Protein AF-0000000075586585 (afdb_homodimer)

pLDDT: mean 92.89, std 9.46, range [52.12, 98.88]

Solvent-accessible surface area (backbone atoms only — not comparable to full-atom values): 30106 Å² total; per-residue (Å²): 129,86,75,55,54,32,69,78,79,60,44,66,40,42,85,67,54,62,38,79,40,76,52,52,96,74,46,82,42,88,51,67,44,73,38,39,31,29,31,21,84,84,43,48,30,33,34,32,52,50,66,53,68,45,52,69,66,56,49,51,45,39,52,50,40,48,47,60,63,38,62,70,28,70,90,53,39,59,97,73,58,74,44,41,67,43,39,38,48,51,51,41,52,36,34,74,65,71,72,46,56,56,89,45,26,35,33,44,62,38,52,87,32,60,54,52,51,51,25,29,69,61,60,70,40,72,51,35,28,30,35,95,82,40,80,70,82,55,82,89,54,48,70,53,53,80,91,68,64,64,66,22,48,22,30,35,37,61,69,49,72,32,53,41,73,51,45,64,65,56,50,52,58,55,63,27,33,35,76,49,14,29,42,34,39,24,66,79,51,25,53,60,74,75,98,46,73,79,41,72,75,55,67,44,82,61,46,31,29,44,47,12,41,52,31,50,37,52,47,35,53,76,72,44,34,42,28,20,37,33,27,73,80,31,47,31,38,37,38,29,17,57,64,18,90,52,61,86,48,45,62,60,52,44,53,50,50,20,57,73,51,64,41,86,57,57,44,71,31,85,34,62,61,65,79,41,70,59,132,128,83,75,55,54,31,68,78,78,59,45,65,37,40,84,66,53,60,38,77,39,74,51,53,96,73,47,84,43,87,51,66,45,74,38,39,30,29,30,20,83,85,41,49,31,33,34,32,52,49,65,51,70,43,51,70,67,57,48,52,45,39,51,51,40,48,48,60,63,38,61,69,28,72,91,52,38,60,97,71,58,72,44,41,66,43,40,36,48,52,52,41,51,36,34,74,66,71,72,45,57,55,87,44,26,34,32,42,64,37,53,87,33,60,53,52,50,50,24,29,71,60,59,71,40,72,50,35,28,29,34,95,84,42,80,71,84,55,81,89,54,46,70,54,54,80,89,68,64,66,66,22,47,22,31,35,36,61,68,48,73,32,53,41,72,52,46,63,65,55,49,54,58,55,65,28,33,36,75,48,14,28,42,35,39,26,67,79,51,24,53,60,75,75,96,47,73,78,41,72,75,54,67,45,81,63,46,30,29,44,48,12,41,54,32,49,36,51,46,34,53,77,71,44,38,40,28,20,37,34,26,73,78,32,48,32,38,37,37,28,18,54,65,20,89,51,62,87,49,46,60,60,51,45,52,50,51,20,57,71,53,6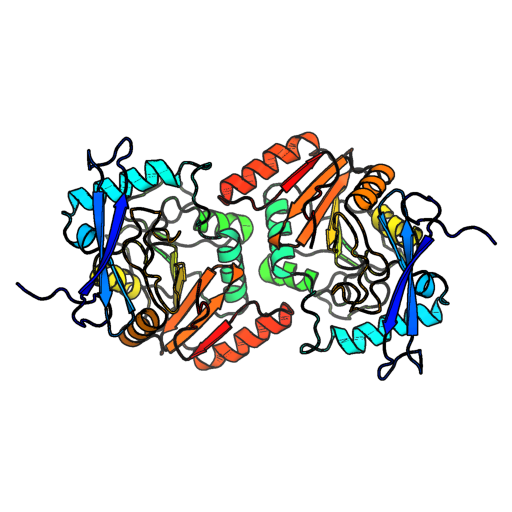5,42,86,57,56,45,70,31,84,34,62,62,63,79,43,72,59,133

Organism: Burkholderia mallei (strain ATCC 23344) (NCBI:txid243160)

Foldseek 3Di:
DDADADQQPRAGKAWQDKAWDADDVQQPDPGIDIWIWIAHPPQQKIFTPVLLPDDPVNLVSRVVSLCVVQCPDPVRNAPDDQPLLVLLVVVLLCVVLVNADQVFEEEEQCAVVPSQVNNCPPVVGHHEYEHPPHDDPPPVHRYDDPVRQAATQEYEYEDCQQQDNHNVVVVVSLRNHDLFHKYKYADDEEAHDDSDNPDSRCSRVRRGIYHYLRSQLSNCVVSQWFKWKAFPSSNMIMTGHPNHPCNVVVVVSQVVSCVVVVHNGMDMDGTGPNPHHDD/DPADADQQPRAGKAWQDKAWDADDVQQPDPGIDIWIWIAHPPQQKIFTPVLLPDDPVNLVSRVVSLCVVQCPDPVRNQPDDQPLLVLLVVVLLCVVLVNADQVFEEEEQCAVVPSQVNNCPPVVGHHEYEHPPHDDPPPVHRYDDPVRQAATQEYEYEDCQQQDNHNVVVVVSLRNHDLFHKYKYADDEEAHDDSDNPDSRCSRVRRGIYHYQRSQLSNCVVSQWFKWKAFPVSNMIMTGHPNHPCNVVVVVSQVVSCVVVVHNGMDMDGTGPNPHHDD

Radius of gyration: 26.66 Å; Cα contacts (8 Å, |Δi|>4): 1097; chains: 2; bounding box: 52×85×61 Å

Nearest PDB structures (foldseek):
  3e7p-assembly1_A  TM=5.132E-01  e=1.500E-05  Phocaeicola vulgatus ATCC 8482
  5gm2-assembly3_O  TM=4.617E-01  e=2.425E-04  Streptomyces blastmyceticus
  7fbo-assembly1_A  TM=6.275E-01  e=6.431E-03  Streptomyces sp. RI-18-2
  7fbh-assembly1_B-5  TM=5.530E-01  e=5.021E-03  Streptomyces sp. RI18
  8rbk-assembly1_A  TM=4.754E-01  e=1.122E-02  Bos taurus

Secondary structure (DSSP, 8-state):
-PPPB-TTT-PBPEEEEEEEE---TT-S-SSPEEEEEEE-TTT--EEEHHHHTS-HHHHHHHHHHHIIIIIS-TTT--TT---HHHHHHHHHHHHHTTS---TTEEEET-TTTHHHHHHHHHH----EEE-SS-----TTSEE--GGG---EEEEEEES-GGG--SHHHHHHHHHTEEEEEEEEEES-EESS--S-TT-GGGSSTT--EEEEHHHHHHHHHHHTEEEEEEETTTTEEEEEETT-TTTTTHHHHHHHHHHHHTS---EEEES--------/-PPPB-TTT-PBPEEEEEEEE---TT-S-SSPEEEEEEE-TTT--EEEHHHHTS-HHHHHHHHHHHIIIIIS-TTT--TT---HHHHHHHHHHHHHTTS---TTEEEET-TTTHHHHHHHHHH----EEE-SS-----TTSEEPPGGG---EEEEEEES-GGG--SHHHHHHHHHTEEEEEEEEEES-EESS--S-TT-GGGSSTT--EEEEHHHHHHHHHHHTEEEEEEETTTTEEEEEETT-TTTTTHHHHHHHHHHHHTS---EEEES--------

Structure (mmCIF, N/CA/C/O backbone):
data_AF-0000000075586585-model_v1
#
loop_
_entity.id
_entity.type
_entity.pdbx_description
1 polymer 'Methyltransferase domain-containing protein'
#
loop_
_atom_site.group_PDB
_atom_site.id
_atom_site.type_symbol
_atom_site.label_atom_id
_atom_site.label_alt_id
_atom_site.label_comp_id
_atom_site.label_asym_id
_atom_site.label_entity_id
_atom_site.label_seq_id
_atom_site.pdbx_PDB_ins_code
_atom_site.Cartn_x
_atom_site.Cartn_y
_atom_site.Cartn_z
_atom_site.occupancy
_atom_site.B_iso_or_equiv
_atom_site.auth_seq_id
_atom_site.auth_comp_id
_atom_site.auth_asym_id
_atom_site.auth_atom_id
_atom_site.pdbx_PDB_model_num
ATOM 1 N N . MET A 1 1 ? 3.959 49.688 5.762 1 52.19 1 MET A N 1
ATOM 2 C CA . MET A 1 1 ? 3.195 48.438 5.793 1 52.19 1 MET A CA 1
ATOM 3 C C . MET A 1 1 ? 4.086 47.25 6.176 1 52.19 1 MET A C 1
ATOM 5 O O . MET A 1 1 ? 5.195 47.125 5.656 1 52.19 1 MET A O 1
ATOM 9 N N . GLU A 1 2 ? 3.9 46.594 7.258 1 72.44 2 GLU A N 1
ATOM 10 C CA . GLU A 1 2 ? 4.785 45.531 7.734 1 72.44 2 GLU A CA 1
ATOM 11 C C . GLU A 1 2 ? 4.969 44.469 6.68 1 72.44 2 GLU A C 1
ATOM 13 O O . GLU A 1 2 ? 4.012 44.062 6.004 1 72.44 2 GLU A O 1
ATOM 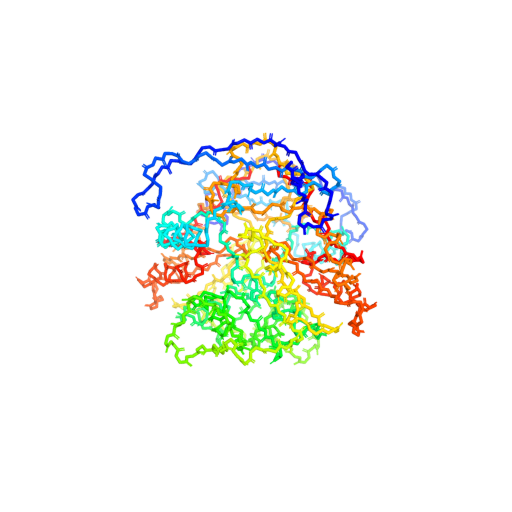18 N N . ALA A 1 3 ? 6.164 44.219 6.34 1 89.44 3 ALA A N 1
ATOM 19 C CA . ALA A 1 3 ? 6.504 43.219 5.32 1 89.44 3 ALA A CA 1
ATOM 20 C C . ALA A 1 3 ? 5.898 41.844 5.656 1 89.44 3 ALA A C 1
ATOM 22 O O . ALA A 1 3 ? 5.832 41.469 6.828 1 89.44 3 ALA A O 1
ATOM 23 N N . HIS A 1 4 ? 5.309 41.281 4.691 1 94.44 4 HIS A N 1
ATOM 24 C CA . HIS A 1 4 ? 4.797 39.906 4.844 1 94.44 4 HIS A CA 1
ATOM 25 C C . HIS A 1 4 ? 5.922 38.938 5.156 1 94.44 4 HIS A C 1
ATOM 27 O O . HIS A 1 4 ? 6.961 38.938 4.488 1 94.44 4 HIS A O 1
ATOM 33 N N . ARG A 1 5 ? 5.73 38.094 6.195 1 97.56 5 ARG A N 1
ATOM 34 C CA . ARG A 1 5 ? 6.809 37.25 6.66 1 97.56 5 ARG A CA 1
ATOM 35 C C . ARG A 1 5 ? 6.383 35.781 6.633 1 97.56 5 ARG A C 1
ATOM 37 O O . ARG A 1 5 ? 5.207 35.469 6.832 1 97.56 5 ARG A O 1
ATOM 44 N N . CYS A 1 6 ? 7.324 34.938 6.441 1 98.38 6 CYS A N 1
ATOM 45 C CA . CYS A 1 6 ? 7.141 33.5 6.391 1 98.38 6 CYS A CA 1
ATOM 46 C C . CYS A 1 6 ? 6.703 32.938 7.746 1 98.38 6 CYS A C 1
ATOM 48 O O . CYS A 1 6 ? 7.32 33.25 8.766 1 98.38 6 CYS A O 1
ATOM 50 N N . ILE A 1 7 ? 5.707 32.094 7.773 1 98.19 7 ILE A N 1
ATOM 51 C CA . ILE A 1 7 ? 5.18 31.609 9.047 1 98.19 7 ILE A CA 1
ATOM 52 C C . ILE A 1 7 ? 6.074 30.484 9.57 1 98.19 7 ILE A C 1
ATOM 54 O O . ILE A 1 7 ? 5.879 30 10.688 1 98.19 7 ILE A O 1
ATOM 58 N N . ILE A 1 8 ? 7.07 30.047 8.789 1 98.62 8 ILE A N 1
ATOM 59 C CA . ILE A 1 8 ? 7.984 28.984 9.195 1 98.62 8 ILE A CA 1
ATOM 60 C C . ILE A 1 8 ? 9.258 29.594 9.773 1 98.62 8 ILE A C 1
ATOM 62 O O . ILE A 1 8 ? 9.648 29.297 10.898 1 98.62 8 ILE A O 1
ATOM 66 N N . CYS A 1 9 ? 9.914 30.547 9.039 1 98.44 9 CYS A N 1
ATOM 67 C CA . CYS A 1 9 ? 11.242 31 9.453 1 98.44 9 CYS A CA 1
ATOM 68 C C . CYS A 1 9 ? 11.289 32.5 9.594 1 98.44 9 CYS A C 1
ATOM 70 O O . CYS A 1 9 ? 12.352 33.094 9.805 1 98.44 9 CYS A O 1
ATOM 72 N N . GLU A 1 10 ? 10.25 33.25 9.352 1 97.69 10 GLU A N 1
ATOM 73 C CA . GLU A 1 10 ? 10.062 34.688 9.609 1 97.69 10 GLU A CA 1
ATOM 74 C C . GLU A 1 10 ? 10.797 35.531 8.578 1 97.69 10 GLU A C 1
ATOM 76 O O . GLU A 1 10 ? 10.867 36.75 8.703 1 97.69 10 GLU A O 1
ATOM 81 N N . THR A 1 11 ? 11.352 34.906 7.613 1 98.19 11 THR A N 1
ATOM 82 C CA . THR A 1 11 ? 11.977 35.656 6.531 1 98.19 11 THR A CA 1
ATOM 83 C C . THR A 1 11 ? 10.922 36.406 5.719 1 98.19 11 THR A C 1
ATOM 85 O O . THR A 1 11 ? 9.812 35.906 5.523 1 98.19 11 THR A O 1
ATOM 88 N N . LYS A 1 12 ? 11.273 37.562 5.262 1 98.19 12 LYS A N 1
ATOM 89 C CA . LYS A 1 12 ? 10.367 38.344 4.402 1 98.19 12 LYS A CA 1
ATOM 90 C C . LYS A 1 12 ? 10.047 37.562 3.127 1 98.19 12 LYS A C 1
ATOM 92 O O . LYS A 1 12 ? 10.945 37.031 2.469 1 98.19 12 LYS A O 1
ATOM 97 N N . THR A 1 13 ? 8.742 37.469 2.834 1 98.31 13 THR A N 1
ATOM 98 C CA . THR A 1 13 ? 8.32 36.75 1.629 1 98.31 13 THR A CA 1
ATOM 99 C C . THR A 1 13 ? 8.047 37.75 0.497 1 98.31 13 THR A C 1
ATOM 101 O O . THR A 1 13 ? 8.055 38.969 0.708 1 98.31 13 THR A O 1
ATOM 104 N N . SER A 1 14 ? 7.918 37.219 -0.73 1 98.31 14 SER A N 1
ATOM 105 C CA . SER A 1 14 ? 7.574 38.031 -1.9 1 98.31 14 SER A CA 1
ATOM 106 C C . SER A 1 14 ? 6.57 37.312 -2.789 1 98.31 14 SER A C 1
ATOM 108 O O . SER A 1 14 ? 6.387 36.094 -2.67 1 98.31 14 SER A O 1
ATOM 110 N N . TYR A 1 15 ? 5.961 38.125 -3.584 1 98.5 15 TYR A N 1
ATOM 111 C CA . TYR A 1 15 ? 5.004 37.562 -4.543 1 98.5 15 TYR A CA 1
ATOM 112 C C . TYR A 1 15 ? 5.648 36.5 -5.398 1 98.5 15 TYR A C 1
ATOM 114 O O . TYR A 1 15 ? 6.773 36.656 -5.883 1 98.5 15 TYR A O 1
ATOM 122 N N . PHE A 1 16 ? 4.922 35.438 -5.582 1 98.5 16 PHE A N 1
ATOM 123 C CA . PHE A 1 16 ? 5.426 34.312 -6.375 1 98.5 16 PHE A CA 1
ATOM 124 C C . PHE A 1 16 ? 4.602 34.156 -7.648 1 98.5 16 PHE A C 1
ATOM 126 O O . PHE A 1 16 ? 5.109 34.344 -8.75 1 98.5 16 PHE A O 1
ATOM 133 N N . PHE A 1 17 ? 3.334 33.812 -7.562 1 98.5 17 PHE A N 1
ATOM 134 C CA . PHE A 1 17 ? 2.393 33.75 -8.672 1 98.5 17 PHE A CA 1
ATOM 135 C C . PHE A 1 17 ? 0.956 33.812 -8.172 1 98.5 17 PHE A C 1
ATOM 137 O O . PHE A 1 17 ? 0.718 33.844 -6.961 1 98.5 17 PHE A O 1
ATOM 144 N N . SER A 1 18 ? 0.035 33.906 -9.086 1 98.62 18 SER A N 1
ATOM 145 C CA . SER A 1 18 ? -1.387 33.906 -8.758 1 98.62 18 SER A CA 1
ATOM 146 C C . SER A 1 18 ? -2.119 32.781 -9.477 1 98.62 18 SER A C 1
ATOM 148 O O . SER A 1 18 ? -1.65 32.281 -10.5 1 98.62 18 SER A O 1
ATOM 150 N N . LYS A 1 19 ? -3.127 32.375 -8.883 1 98.25 19 LYS A N 1
ATOM 151 C CA . LYS A 1 19 ? -4.047 31.438 -9.516 1 98.25 19 LYS A CA 1
ATOM 152 C C . LYS A 1 19 ? -5.488 31.906 -9.398 1 98.25 19 LYS A C 1
ATOM 154 O O . LYS A 1 19 ? -5.902 32.406 -8.344 1 98.25 19 LYS A O 1
ATOM 159 N N . ASP A 1 20 ? -6.23 31.734 -10.539 1 97.88 20 ASP A N 1
ATOM 160 C CA . ASP A 1 20 ? -7.656 32.031 -10.562 1 97.88 20 ASP A CA 1
ATOM 161 C C . ASP A 1 20 ? -8.492 30.797 -10.273 1 97.88 20 ASP A C 1
ATOM 163 O O . ASP A 1 20 ? -8.258 29.734 -10.867 1 97.88 20 ASP A O 1
ATOM 167 N N . TYR A 1 21 ? -9.367 30.938 -9.328 1 96.06 21 TYR A N 1
ATOM 168 C CA . TYR A 1 21 ? -10.328 29.891 -9.031 1 96.06 21 TYR A CA 1
ATOM 169 C C . TYR A 1 21 ? -11.734 30.312 -9.414 1 96.06 21 TYR A C 1
ATOM 171 O O . TYR A 1 21 ? -12.273 31.281 -8.875 1 96.06 21 TYR A O 1
ATOM 179 N N . PRO A 1 22 ? -12.312 29.609 -10.352 1 94.5 22 PRO A N 1
ATOM 180 C CA . PRO A 1 22 ? -13.711 29.938 -10.656 1 94.5 22 PRO A CA 1
ATOM 181 C C . PRO A 1 22 ? -14.633 29.766 -9.453 1 94.5 22 PRO A C 1
ATOM 183 O O . PRO A 1 22 ? -14.336 28.969 -8.547 1 94.5 22 PRO A O 1
ATOM 186 N N . THR A 1 23 ? -15.68 30.516 -9.484 1 93.06 23 THR A N 1
ATOM 187 C CA . THR A 1 23 ? -16.703 30.344 -8.453 1 93.06 23 THR A CA 1
ATOM 188 C C . THR A 1 23 ? -17.422 29.016 -8.625 1 93.06 23 THR A C 1
ATOM 190 O O . THR A 1 23 ? -17.188 28.281 -9.594 1 93.06 23 THR A O 1
ATOM 193 N N . TYR A 1 24 ? -18.094 28.547 -7.578 1 90 24 TYR A N 1
ATOM 194 C CA . TYR A 1 24 ? -18.891 27.312 -7.582 1 90 24 TYR A CA 1
ATOM 195 C C . TYR A 1 24 ? -20.141 27.469 -6.723 1 90 24 TYR A C 1
ATOM 197 O O . TYR A 1 24 ? -20.219 28.391 -5.906 1 90 24 TYR A O 1
ATOM 205 N N . PRO A 1 25 ? -21.125 26.734 -7.027 1 87.19 25 PRO A N 1
ATOM 206 C CA . PRO A 1 25 ? -22.328 26.844 -6.195 1 87.19 25 PRO A CA 1
ATOM 207 C C . PRO A 1 25 ? -22.031 26.703 -4.707 1 87.19 25 PRO A C 1
ATOM 209 O O . PRO A 1 25 ? -21.453 25.703 -4.277 1 87.19 25 PRO A O 1
ATOM 212 N N . GLY A 1 26 ? -22.375 27.75 -3.904 1 85.56 26 GLY A N 1
ATOM 213 C CA . GLY A 1 26 ? -22.156 27.703 -2.469 1 85.56 26 GLY A CA 1
ATOM 214 C C . GLY A 1 26 ? -20.906 28.438 -2.039 1 85.56 26 GLY A C 1
ATOM 215 O O . GLY A 1 26 ? -20.625 28.562 -0.843 1 85.56 26 GLY A O 1
ATOM 216 N N . SER A 1 27 ? -20.188 28.938 -3.008 1 88.81 27 SER A N 1
ATOM 217 C CA . SER A 1 27 ? -18.969 29.703 -2.717 1 88.81 27 SER A CA 1
ATOM 218 C C . SER A 1 27 ? -19.312 31.016 -2.02 1 88.81 27 SER A C 1
ATOM 220 O O . SER A 1 27 ? -20.312 31.656 -2.34 1 88.81 27 SER A O 1
ATOM 222 N N . PRO A 1 28 ? -18.5 31.391 -1.062 1 90.62 28 PRO A N 1
ATOM 223 C CA . PRO A 1 28 ? -18.703 32.719 -0.462 1 90.62 28 PRO A CA 1
ATOM 224 C C . PRO A 1 28 ? -18.312 33.844 -1.399 1 90.62 28 PRO A C 1
ATOM 226 O O . PRO A 1 28 ? -18.562 35.031 -1.083 1 90.62 28 PRO A O 1
ATOM 229 N N . PHE A 1 29 ? -17.75 33.438 -2.482 1 91 29 PHE A N 1
ATOM 230 C CA . PHE A 1 29 ? -17.359 34.438 -3.467 1 91 29 PHE A CA 1
ATOM 231 C C . PHE A 1 29 ? -18.156 34.281 -4.754 1 91 29 PHE A C 1
ATOM 233 O O . PHE A 1 29 ? -18.203 33.188 -5.336 1 91 29 PHE A O 1
ATOM 240 N N . GLU A 1 30 ? -18.766 35.312 -5.137 1 90.62 30 GLU A N 1
ATOM 241 C CA . GLU A 1 30 ? -19.656 35.281 -6.297 1 90.62 30 GLU A CA 1
ATOM 242 C C . GLU A 1 30 ? -18.859 35.188 -7.594 1 90.62 3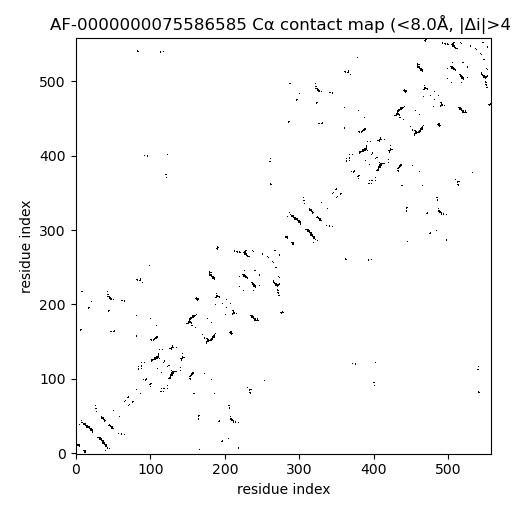0 GLU A C 1
ATOM 244 O O . GLU A 1 30 ? -19.344 34.625 -8.586 1 90.62 30 GLU A O 1
ATOM 249 N N . ASP A 1 31 ? -17.688 35.812 -7.551 1 92.81 31 ASP A N 1
ATOM 250 C CA . ASP A 1 31 ? -16.875 35.844 -8.75 1 92.81 31 ASP A CA 1
ATOM 251 C C . ASP A 1 31 ? -15.602 35 -8.578 1 92.81 31 ASP A C 1
ATOM 253 O O . ASP A 1 31 ? -15.398 34.406 -7.527 1 92.81 31 ASP A O 1
ATOM 257 N N . THR A 1 32 ? -14.914 34.969 -9.688 1 96.06 32 THR A N 1
ATOM 258 C CA . THR A 1 32 ? -13.602 34.312 -9.664 1 96.06 32 THR A CA 1
ATOM 259 C C . THR A 1 32 ? -12.727 34.906 -8.562 1 96.06 32 THR A C 1
ATOM 261 O O . THR A 1 32 ? -12.672 36.125 -8.391 1 96.06 32 THR A O 1
ATOM 264 N N . LEU A 1 33 ? -12.18 34 -7.766 1 96.12 33 LEU A N 1
ATOM 265 C CA . LEU A 1 33 ? -11.227 34.438 -6.742 1 96.12 33 LEU A CA 1
ATOM 266 C C . LEU A 1 33 ? -9.797 34.312 -7.246 1 96.12 33 LEU A C 1
ATOM 268 O O . LEU A 1 33 ? -9.352 33.219 -7.609 1 96.12 33 LEU A O 1
ATOM 272 N N . THR A 1 34 ? -9.133 35.375 -7.305 1 97.88 34 THR A N 1
ATOM 273 C CA . THR A 1 34 ? -7.703 35.344 -7.605 1 97.88 34 THR A CA 1
ATOM 274 C C . THR A 1 34 ? -6.883 35.219 -6.328 1 97.88 34 THR A C 1
ATOM 276 O O . THR A 1 34 ? -6.98 36.062 -5.434 1 97.88 34 THR A O 1
ATOM 279 N N . VAL A 1 35 ? -6.141 34.188 -6.285 1 98.19 35 VAL A N 1
ATOM 280 C CA . VAL A 1 35 ? -5.34 33.906 -5.098 1 98.19 35 VAL A CA 1
ATOM 281 C C . VAL A 1 35 ? -3.867 34.188 -5.383 1 98.19 35 VAL A C 1
ATOM 283 O O . VAL A 1 35 ? -3.299 33.656 -6.336 1 98.19 35 VAL A O 1
ATOM 286 N N . ASP A 1 36 ? -3.266 35.031 -4.535 1 98.62 36 ASP A N 1
ATOM 287 C CA . ASP A 1 36 ? -1.841 35.344 -4.633 1 98.62 36 ASP A CA 1
ATOM 288 C C . ASP A 1 36 ? -1.028 34.5 -3.67 1 98.62 36 ASP A C 1
ATOM 290 O O . ASP A 1 36 ? -1.248 34.531 -2.457 1 98.62 36 ASP A O 1
ATOM 294 N N . PHE A 1 37 ? -0.082 33.812 -4.277 1 98.69 37 PHE A N 1
ATOM 295 C CA . PHE A 1 37 ? 0.843 33 -3.484 1 98.69 37 PHE A CA 1
ATOM 296 C C . PHE A 1 37 ? 2.17 33.75 -3.303 1 98.69 37 PHE A C 1
ATOM 298 O O . PHE A 1 37 ? 2.676 34.344 -4.242 1 98.69 37 PHE A O 1
ATOM 305 N N . TRP A 1 38 ? 2.666 33.719 -2.078 1 98.75 38 TRP A N 1
ATOM 306 C CA . TRP A 1 38 ? 3.928 34.375 -1.739 1 98.75 38 TRP A CA 1
ATOM 307 C C . TRP A 1 38 ? 4.961 33.344 -1.273 1 98.75 38 TRP A C 1
ATOM 309 O O . TRP A 1 38 ? 4.621 32.375 -0.581 1 98.75 38 TRP A O 1
ATOM 319 N N . LYS A 1 39 ? 6.164 33.531 -1.613 1 98.75 39 LYS A N 1
ATOM 320 C CA . LYS A 1 39 ? 7.211 32.531 -1.385 1 98.75 39 LYS A CA 1
ATOM 321 C C . LYS A 1 39 ? 8.312 33.094 -0.487 1 98.75 39 LYS A C 1
ATOM 323 O O . LYS A 1 39 ? 8.688 34.281 -0.617 1 98.75 39 LYS A O 1
ATOM 328 N N . CYS A 1 40 ? 8.75 32.312 0.404 1 98.75 40 CYS A N 1
ATOM 329 C CA . CYS A 1 40 ? 9.922 32.625 1.225 1 98.75 40 CYS A CA 1
ATOM 330 C C . CYS A 1 40 ? 11.211 32.281 0.481 1 98.75 40 CYS A C 1
ATOM 332 O O . CYS A 1 40 ? 11.414 31.156 0.058 1 98.75 40 CYS A O 1
ATOM 334 N N . PRO A 1 41 ? 12.109 33.219 0.332 1 98.44 41 PRO A N 1
ATOM 335 C CA . PRO A 1 41 ? 13.359 32.938 -0.37 1 98.44 41 PRO A CA 1
ATOM 336 C C . PRO A 1 41 ? 14.312 32.062 0.441 1 98.44 41 PRO A C 1
ATOM 338 O O . PRO A 1 41 ? 15.273 31.516 -0.108 1 98.44 41 PRO A O 1
ATOM 341 N N . HIS A 1 42 ? 14.102 31.922 1.718 1 98.69 42 HIS A N 1
ATOM 342 C CA . HIS A 1 42 ? 15.008 31.188 2.582 1 98.69 42 HIS A CA 1
ATOM 343 C C . HIS A 1 42 ? 14.633 29.703 2.623 1 98.69 42 HIS A C 1
ATOM 345 O O . HIS A 1 42 ? 15.453 28.844 2.314 1 98.69 42 HIS A O 1
ATOM 351 N N . CYS A 1 43 ? 13.414 29.344 2.926 1 98.62 43 CYS A N 1
ATOM 352 C CA . CYS A 1 43 ? 13.062 27.938 3.119 1 98.62 43 CYS A CA 1
ATOM 353 C C . CYS A 1 43 ? 12.195 27.438 1.978 1 98.62 43 CYS A C 1
ATOM 355 O O . CYS A 1 43 ? 11.875 26.25 1.917 1 98.62 43 CYS A O 1
ATOM 357 N N . GLY A 1 44 ? 11.781 28.281 1.078 1 98.38 44 GLY A N 1
ATOM 358 C CA . GLY A 1 44 ? 11.031 27.875 -0.107 1 98.38 44 GLY A CA 1
ATOM 359 C C . GLY A 1 44 ? 9.547 27.719 0.149 1 98.38 44 GLY A C 1
ATOM 360 O O . GLY A 1 44 ? 8.773 27.484 -0.783 1 98.38 44 GLY A O 1
ATOM 361 N N . PHE A 1 45 ? 9.133 27.891 1.392 1 98.56 45 PHE A N 1
ATOM 362 C CA . PHE A 1 45 ? 7.73 27.797 1.769 1 98.56 45 PHE A CA 1
ATOM 363 C C . PHE A 1 45 ? 6.887 28.781 0.984 1 98.56 45 PHE A C 1
ATOM 365 O O . PHE A 1 45 ? 7.309 29.922 0.75 1 98.56 45 PHE A O 1
ATOM 372 N N . VAL A 1 46 ? 5.695 28.328 0.554 1 98.75 46 VAL A N 1
ATOM 373 C CA . VAL A 1 46 ? 4.766 29.188 -0.177 1 98.75 46 VAL A CA 1
ATOM 374 C C . VAL A 1 46 ? 3.418 29.203 0.542 1 98.75 46 VAL A C 1
ATOM 376 O O . VAL A 1 46 ? 2.936 28.172 1.013 1 98.75 46 VAL A O 1
ATOM 379 N N . VAL A 1 47 ? 2.855 30.359 0.634 1 98.56 47 VAL A N 1
ATOM 380 C CA . VAL A 1 47 ? 1.579 30.5 1.328 1 98.56 47 VAL A CA 1
ATOM 381 C C . VAL A 1 47 ? 0.675 31.453 0.563 1 98.56 47 VAL A C 1
ATOM 383 O O . VAL A 1 47 ? 1.16 32.344 -0.141 1 98.56 47 VAL A O 1
ATOM 386 N N . SER A 1 48 ? -0.6 31.203 0.693 1 98.31 48 SER A N 1
ATOM 387 C CA . SER A 1 48 ? -1.58 32.094 0.096 1 98.31 48 SER A CA 1
ATOM 388 C C . SER A 1 48 ? -1.774 33.344 0.95 1 98.31 48 SER A C 1
ATOM 390 O O . SER A 1 48 ? -2.412 33.281 2.002 1 98.31 48 SER A O 1
ATOM 392 N N . LYS A 1 49 ? -1.306 34.438 0.473 1 98.12 49 LYS A N 1
ATOM 393 C CA . LYS A 1 49 ? -1.521 35.688 1.186 1 98.12 49 LYS A CA 1
ATOM 394 C C . LYS A 1 49 ? -2.99 36.094 1.143 1 98.12 49 LYS A C 1
ATOM 396 O O . LYS A 1 49 ? -3.516 36.656 2.117 1 98.12 49 LYS A O 1
ATOM 401 N N . THR A 1 50 ? -3.639 35.844 0.016 1 97.81 50 THR A N 1
ATOM 402 C CA . THR A 1 50 ? -5.059 36.125 -0.141 1 97.81 50 THR A CA 1
ATOM 403 C C . THR A 1 50 ? -5.879 35.469 0.965 1 97.81 50 THR A C 1
ATOM 405 O O . THR A 1 50 ? -6.691 36.125 1.614 1 97.81 50 THR A O 1
ATOM 408 N N . HIS A 1 51 ? -5.672 34.219 1.202 1 97.62 51 HIS A N 1
ATOM 409 C CA . HIS A 1 51 ? -6.414 33.531 2.242 1 97.62 51 HIS A CA 1
ATOM 410 C C . HIS A 1 51 ? -6.043 34.031 3.629 1 97.62 51 HIS A C 1
ATOM 412 O O . HIS A 1 51 ? -6.898 34.125 4.512 1 97.62 51 HIS A O 1
ATOM 418 N N . GLN A 1 52 ? -4.734 34.344 3.834 1 97.25 52 GLN A N 1
ATOM 419 C CA . GLN A 1 52 ? -4.293 34.844 5.129 1 97.25 52 GLN A CA 1
ATOM 420 C C . GLN A 1 52 ? -5.012 36.156 5.484 1 97.25 52 GLN A C 1
ATOM 422 O O . GLN A 1 52 ? -5.164 36.469 6.66 1 97.25 52 GLN A O 1
ATOM 427 N N . GLU A 1 53 ? -5.441 36.844 4.512 1 96.44 53 GLU A N 1
ATOM 428 C CA . GLU A 1 53 ? -6.043 38.156 4.719 1 96.44 53 GLU A CA 1
ATOM 429 C C . GLU A 1 53 ? -7.566 38.062 4.797 1 96.44 53 GLU A C 1
ATOM 431 O O . GLU A 1 53 ? -8.242 39.062 5.027 1 96.44 53 GLU A O 1
ATOM 436 N N . MET A 1 54 ? -8.062 36.875 4.699 1 95.19 54 MET A N 1
ATOM 437 C CA . MET A 1 54 ? -9.492 36.688 4.863 1 95.19 54 MET A CA 1
ATOM 438 C C . MET A 1 54 ? -9.898 36.844 6.324 1 95.19 54 MET A C 1
ATOM 440 O O . MET A 1 54 ? -9.102 36.562 7.227 1 95.19 54 MET A O 1
ATOM 444 N N . THR A 1 55 ? -11.188 37.25 6.477 1 93.5 55 THR A N 1
ATOM 445 C CA . THR A 1 55 ? -11.75 37.156 7.816 1 93.5 55 THR A CA 1
ATOM 446 C C . THR A 1 55 ? -11.969 35.688 8.211 1 93.5 55 THR A C 1
ATOM 448 O O . THR A 1 55 ? -12.039 34.812 7.344 1 93.5 55 THR A O 1
ATOM 451 N N . GLN A 1 56 ? -12.031 35.5 9.461 1 91.38 56 GLN A N 1
ATOM 452 C CA . GLN A 1 56 ? -12.289 34.156 9.961 1 91.38 56 GLN A CA 1
ATOM 453 C C . GLN A 1 56 ? -13.578 33.594 9.367 1 91.38 56 GLN A C 1
ATOM 455 O O . GLN A 1 56 ? -13.641 32.406 9.008 1 91.38 56 GLN A O 1
ATOM 460 N N . ASP A 1 57 ? -14.547 34.406 9.297 1 91.5 57 ASP A N 1
ATOM 461 C CA . ASP A 1 57 ? -15.836 34 8.766 1 91.5 57 ASP A CA 1
ATOM 462 C C . ASP A 1 57 ? -15.719 33.594 7.293 1 91.5 57 ASP A C 1
ATOM 464 O O . ASP A 1 57 ? -16.266 32.594 6.867 1 91.5 57 ASP A O 1
ATOM 468 N N . GLN A 1 58 ? -15.016 34.406 6.578 1 91.19 58 GLN A N 1
ATOM 469 C CA . GLN A 1 58 ? -14.828 34.125 5.16 1 91.19 58 GLN A CA 1
ATOM 470 C C . GLN A 1 58 ? -14.102 32.812 4.945 1 91.19 58 GLN A C 1
ATOM 472 O O . GLN A 1 58 ? -14.531 31.984 4.133 1 91.19 58 GLN A O 1
ATOM 477 N N . TRP A 1 59 ? -13.062 32.656 5.68 1 93.5 59 TRP A N 1
ATOM 478 C CA . TRP A 1 59 ? -12.273 31.438 5.543 1 93.5 59 TRP A CA 1
ATOM 479 C C . TRP A 1 59 ? -13.086 30.203 5.953 1 93.5 59 TRP A C 1
ATOM 481 O O . TRP A 1 59 ? -13.078 29.188 5.254 1 93.5 59 TRP A O 1
ATOM 491 N N . SER A 1 60 ? -13.766 30.328 7.047 1 89.88 60 SER A N 1
ATOM 492 C CA . SER A 1 60 ? -14.57 29.219 7.539 1 89.88 60 SER A CA 1
ATOM 493 C C . SER A 1 60 ? -15.633 28.812 6.52 1 89.88 60 SER A C 1
ATOM 495 O O . SER A 1 60 ? -15.836 27.609 6.273 1 89.88 60 SER A O 1
ATOM 497 N N . GLN A 1 61 ? -16.234 29.75 5.945 1 90.44 61 GLN A N 1
ATOM 498 C CA . GLN A 1 61 ? -17.266 29.469 4.949 1 90.44 61 GLN A CA 1
ATOM 499 C C . GLN A 1 61 ? -16.672 28.844 3.697 1 90.44 61 GLN A C 1
ATOM 501 O O . GLN A 1 61 ? -17.219 27.875 3.156 1 90.44 61 GLN A O 1
ATOM 506 N N . LEU A 1 62 ? -15.586 29.391 3.268 1 92.31 62 LEU A N 1
ATOM 507 C CA . LEU A 1 62 ? -14.922 28.844 2.086 1 92.31 62 LEU A CA 1
ATOM 508 C C . LEU A 1 62 ? -14.5 27.391 2.318 1 92.31 62 LEU A C 1
ATOM 510 O O . LEU A 1 62 ? -14.789 26.516 1.504 1 92.31 62 LEU A O 1
ATOM 514 N N . ASN A 1 63 ? -13.82 27.188 3.414 1 88.38 63 ASN A N 1
ATOM 515 C CA . ASN A 1 63 ? -13.297 25.875 3.742 1 88.38 63 ASN A CA 1
ATOM 516 C C . ASN A 1 63 ? -14.422 24.844 3.852 1 88.38 63 ASN A C 1
ATOM 518 O O . ASN A 1 63 ? -14.32 23.75 3.287 1 88.38 63 ASN A O 1
ATOM 522 N N . SER A 1 64 ? -15.477 25.188 4.504 1 84.38 64 SER A N 1
ATOM 523 C CA . SER A 1 64 ? -16.609 24.281 4.695 1 84.38 64 SER A CA 1
ATOM 524 C C . SER A 1 64 ? -17.328 24 3.379 1 84.38 64 SER A C 1
ATOM 526 O O . SER A 1 64 ? -17.625 22.844 3.062 1 84.38 64 SER A O 1
ATOM 528 N N . SER A 1 65 ? -17.594 25.047 2.654 1 87.06 65 SER A N 1
ATOM 529 C CA . SER A 1 65 ? -18.344 24.891 1.41 1 87.06 65 SER A CA 1
ATOM 530 C C . SER A 1 65 ? -17.531 24.094 0.386 1 87.06 65 SER A C 1
ATOM 532 O O . SER A 1 65 ? -18.094 23.281 -0.357 1 87.06 65 SER A O 1
ATOM 534 N N . TRP A 1 66 ? -16.266 24.344 0.376 1 86.12 66 TRP A N 1
ATOM 535 C CA . TRP A 1 66 ? -15.414 23.625 -0.559 1 86.12 66 TRP A CA 1
ATOM 536 C C . TRP A 1 66 ? -15.414 22.125 -0.245 1 86.12 66 TRP A C 1
ATOM 538 O O . TRP A 1 66 ? -15.617 21.297 -1.138 1 86.12 66 TRP A O 1
ATOM 548 N N . HIS A 1 67 ? -15.18 21.688 1.005 1 78.94 67 HIS A N 1
ATOM 549 C CA . HIS A 1 67 ? -15.141 20.297 1.401 1 78.94 67 HIS A CA 1
ATOM 550 C C . HIS A 1 67 ? -16.484 19.609 1.188 1 78.94 67 HIS A C 1
ATOM 552 O O . HIS A 1 67 ? -16.547 18.453 0.805 1 78.94 67 HIS A O 1
ATOM 558 N N . HIS A 1 68 ? -17.484 20.344 1.411 1 75.56 68 HIS A N 1
ATOM 559 C CA . HIS A 1 68 ? -18.812 19.797 1.202 1 75.56 68 HIS A CA 1
ATOM 560 C C . HIS A 1 68 ? -19.078 19.547 -0.277 1 75.56 68 HIS A C 1
ATOM 562 O O . HIS A 1 68 ? -19.672 18.516 -0.636 1 75.56 68 HIS A O 1
ATOM 568 N N . ASN A 1 69 ? -18.656 20.453 -1.041 1 75.31 69 ASN A N 1
ATOM 569 C CA . ASN A 1 69 ? -18.969 20.375 -2.463 1 75.31 69 ASN A CA 1
ATOM 570 C C . ASN A 1 69 ? -18.031 19.422 -3.195 1 75.31 69 ASN A C 1
ATOM 572 O O . ASN A 1 69 ? -18.422 18.75 -4.152 1 75.31 69 ASN A O 1
ATOM 576 N N . PHE A 1 70 ? -16.844 19.359 -2.785 1 69.94 70 PHE A N 1
ATOM 577 C CA . PHE A 1 70 ? -15.859 18.656 -3.619 1 69.94 70 PHE A CA 1
ATOM 578 C C . PHE A 1 70 ? -15.32 17.422 -2.906 1 69.94 70 PHE A C 1
ATOM 580 O O . PHE A 1 70 ? -14.906 16.469 -3.555 1 69.94 70 PHE A O 1
ATOM 587 N N . GLU A 1 71 ? -15.242 17.328 -1.699 1 61.56 71 GLU A N 1
ATOM 588 C CA . GLU A 1 71 ? -14.695 16.156 -1.034 1 61.56 71 GLU A CA 1
ATOM 589 C C . GLU A 1 71 ? -15.742 15.039 -0.939 1 61.56 71 GLU A C 1
ATOM 591 O O . GLU A 1 71 ? -15.391 13.859 -0.925 1 61.56 71 GLU A O 1
ATOM 596 N N . ASN A 1 72 ? -16.938 15.453 -0.931 1 58.78 72 ASN A N 1
ATOM 597 C CA . ASN A 1 72 ? -17.984 14.461 -0.807 1 58.78 72 ASN A CA 1
ATOM 598 C C . ASN A 1 72 ? -18.438 13.938 -2.17 1 58.78 72 ASN A C 1
ATOM 600 O O . ASN A 1 72 ? -19.234 13 -2.254 1 58.78 72 ASN A O 1
ATOM 604 N N . ASN A 1 73 ? -17.844 14.547 -3.096 1 59.97 73 ASN A N 1
ATOM 605 C CA . ASN A 1 73 ? -18.156 14.102 -4.445 1 59.97 73 ASN A CA 1
ATOM 606 C C . ASN A 1 73 ? -17.109 13.117 -4.969 1 59.97 73 ASN A C 1
ATOM 608 O O . ASN A 1 73 ? -15.984 13.516 -5.277 1 59.97 73 ASN A O 1
ATOM 612 N N . ARG A 1 74 ? -17.484 11.883 -4.973 1 56.91 74 ARG A N 1
ATOM 613 C CA . ARG A 1 74 ? -16.625 10.766 -5.371 1 56.91 74 ARG A CA 1
ATOM 614 C C . ARG A 1 74 ? -15.938 11.055 -6.703 1 56.91 74 ARG A C 1
ATOM 616 O O . ARG A 1 74 ? -14.766 10.734 -6.883 1 56.91 74 ARG A O 1
ATOM 623 N N . GLU A 1 75 ? -16.812 11.461 -7.59 1 57.47 75 GLU A N 1
ATOM 624 C CA . GLU A 1 75 ? -16.312 11.711 -8.938 1 57.47 75 GLU A CA 1
ATOM 625 C C . GLU A 1 75 ? -15.242 12.797 -8.93 1 57.47 75 GLU A C 1
ATOM 627 O O . GLU A 1 75 ? -14.344 12.797 -9.773 1 57.47 75 GLU A O 1
ATOM 632 N N . SER A 1 76 ? -15.539 13.633 -7.934 1 54.47 76 SER A N 1
ATOM 633 C CA . SER A 1 76 ? -14.617 14.758 -7.863 1 54.47 76 SER A CA 1
ATOM 634 C C . SER A 1 76 ? -13.453 14.461 -6.922 1 54.47 76 SER A C 1
ATOM 636 O O . SER A 1 76 ? -12.516 15.258 -6.812 1 54.47 76 SER A O 1
ATOM 638 N N . ARG A 1 77 ? -13.742 13.477 -6.031 1 52.72 77 ARG A N 1
ATOM 639 C CA . ARG A 1 77 ? -12.688 13.148 -5.078 1 52.72 77 ARG A CA 1
ATOM 640 C C . ARG A 1 77 ? -11.32 13.141 -5.75 1 52.72 77 ARG A C 1
ATOM 642 O O . ARG A 1 77 ? -11.086 12.375 -6.691 1 52.72 77 ARG A O 1
ATOM 649 N N . THR A 1 78 ? -10.719 14.297 -5.688 1 52.56 78 THR A N 1
ATOM 650 C CA . THR A 1 78 ? -9.359 14.547 -6.152 1 52.56 78 THR A CA 1
ATOM 651 C C . THR A 1 78 ? -8.438 13.391 -5.77 1 52.56 78 THR A C 1
ATOM 653 O O . THR A 1 78 ? -8.672 12.711 -4.766 1 52.56 78 THR A O 1
ATOM 656 N N . THR A 1 79 ? -7.824 12.781 -6.699 1 55.5 79 THR A N 1
ATOM 657 C CA . THR A 1 79 ? -6.719 11.828 -6.684 1 55.5 79 THR A CA 1
ATOM 658 C C . THR A 1 79 ? -5.805 12.078 -5.488 1 55.5 79 THR A C 1
ATOM 660 O O . THR A 1 79 ? -4.805 11.383 -5.309 1 55.5 79 THR A O 1
ATOM 663 N N . ASN A 1 80 ? -6.387 12.906 -4.398 1 68.56 80 ASN A N 1
ATOM 664 C CA . ASN A 1 80 ? -5.398 13.281 -3.396 1 68.56 80 ASN A CA 1
ATOM 665 C C . ASN A 1 80 ? -5.863 12.938 -1.985 1 68.56 80 ASN A C 1
ATOM 667 O O . ASN A 1 80 ? -5.484 13.602 -1.02 1 68.56 80 ASN A O 1
ATOM 671 N N . GLN A 1 81 ? -6.656 11.883 -1.914 1 80.62 81 GLN A N 1
ATOM 672 C CA . GLN A 1 81 ? -7.07 11.461 -0.58 1 80.62 81 GLN A CA 1
ATOM 673 C C . GLN A 1 81 ? -5.941 10.727 0.139 1 80.62 81 GLN A C 1
ATOM 675 O O . GLN A 1 81 ? -5.121 10.062 -0.499 1 80.62 81 GLN A O 1
ATOM 680 N N . PRO A 1 82 ? -6 10.984 1.479 1 89.75 82 PRO A N 1
ATOM 681 C CA . PRO A 1 82 ? -5.039 10.172 2.225 1 89.75 82 PRO A CA 1
ATOM 682 C C . PRO A 1 82 ? -5.246 8.672 2.01 1 89.75 82 PRO A C 1
ATOM 684 O O . PRO A 1 82 ? -6.387 8.211 1.91 1 89.75 82 PRO A O 1
ATOM 687 N N . PRO A 1 83 ? -4.195 7.996 1.874 1 93.44 83 PRO A N 1
ATOM 688 C CA . PRO A 1 83 ? -4.312 6.539 1.763 1 93.44 83 PRO A CA 1
ATOM 689 C C . PRO A 1 83 ? -4.574 5.867 3.107 1 93.44 83 PRO A C 1
ATOM 691 O O . PRO A 1 83 ? -3.658 5.289 3.699 1 93.44 83 PRO A O 1
ATOM 694 N N . TYR A 1 84 ? -5.77 5.801 3.572 1 93.81 84 TYR A N 1
ATOM 695 C CA . TYR A 1 84 ? -6.164 5.434 4.926 1 93.81 84 TYR A CA 1
ATOM 696 C C . TYR A 1 84 ? -5.73 4.008 5.254 1 93.81 84 TYR A C 1
ATOM 698 O O . TYR A 1 84 ? -5.207 3.748 6.34 1 93.81 84 TYR A O 1
ATOM 706 N N . ALA A 1 85 ? -5.93 3.143 4.316 1 94.94 85 ALA A N 1
ATOM 707 C CA . ALA A 1 85 ? -5.586 1.746 4.574 1 94.94 85 ALA A CA 1
ATOM 708 C C . ALA A 1 85 ? -4.082 1.581 4.785 1 94.94 85 ALA A C 1
ATOM 710 O O . ALA A 1 85 ? -3.652 0.889 5.711 1 94.94 85 ALA A O 1
ATOM 711 N N . ASP A 1 86 ? -3.34 2.221 3.961 1 96.12 86 ASP A N 1
ATOM 712 C CA . ASP A 1 86 ? -1.886 2.137 4.062 1 96.12 86 ASP A CA 1
ATOM 713 C C . ASP A 1 86 ? -1.379 2.854 5.312 1 96.12 86 ASP A C 1
ATOM 715 O O . ASP A 1 86 ? -0.391 2.432 5.918 1 96.12 86 ASP A O 1
ATOM 719 N N . GLN A 1 87 ? -2.031 3.928 5.648 1 96.88 87 GLN A N 1
ATOM 720 C CA . GLN A 1 87 ? -1.691 4.617 6.887 1 96.88 87 GLN A CA 1
ATOM 721 C C . GLN A 1 87 ? -1.952 3.725 8.102 1 96.88 87 GLN A C 1
ATOM 723 O O . GLN A 1 87 ? -1.134 3.662 9.016 1 96.88 87 GLN A O 1
ATOM 728 N N . ALA A 1 88 ? -3.053 3.066 8.047 1 96.44 88 ALA A N 1
ATOM 729 C CA . ALA A 1 88 ? -3.369 2.15 9.141 1 96.44 88 ALA A CA 1
ATOM 730 C C . ALA A 1 88 ? -2.342 1.026 9.227 1 96.44 88 ALA A C 1
ATOM 732 O O . ALA A 1 88 ? -1.896 0.669 10.32 1 96.44 88 ALA A O 1
ATOM 733 N N . LEU A 1 89 ? -1.968 0.53 8.109 1 97.19 89 LEU A N 1
ATOM 734 C CA . LEU A 1 89 ? -0.997 -0.558 8.062 1 97.19 89 LEU A CA 1
ATOM 735 C C . LEU A 1 89 ? 0.336 -0.125 8.664 1 97.19 89 LEU A C 1
ATOM 737 O O . LEU A 1 89 ? 0.915 -0.841 9.484 1 97.19 89 LEU A O 1
ATOM 741 N N . VAL A 1 90 ? 0.847 0.993 8.266 1 97.88 90 VAL A N 1
ATOM 742 C CA . VAL A 1 90 ? 2.16 1.405 8.75 1 97.88 90 VAL A CA 1
ATOM 743 C C . VAL A 1 90 ? 2.098 1.675 10.25 1 97.88 90 VAL A C 1
ATOM 745 O O . VAL A 1 90 ? 3.061 1.414 10.977 1 97.88 90 VAL A O 1
ATOM 748 N N . LEU A 1 91 ? 0.999 2.205 10.727 1 97.56 91 LEU A N 1
ATOM 749 C CA . LEU A 1 91 ? 0.836 2.393 12.164 1 97.56 91 LEU A CA 1
ATOM 750 C C . LEU A 1 91 ? 0.916 1.059 12.898 1 97.56 91 LEU A C 1
ATOM 752 O O . LEU A 1 91 ? 1.576 0.954 13.93 1 97.56 91 LEU A O 1
ATOM 756 N N . ALA A 1 92 ? 0.246 0.081 12.352 1 96.56 92 ALA A N 1
ATOM 757 C CA . ALA A 1 92 ? 0.284 -1.252 12.945 1 96.56 92 ALA A CA 1
ATOM 758 C C . ALA A 1 92 ? 1.702 -1.817 12.938 1 96.56 92 ALA A C 1
ATOM 760 O O . ALA A 1 92 ? 2.148 -2.408 13.922 1 96.56 92 ALA A O 1
ATOM 761 N N . ILE A 1 93 ? 2.381 -1.667 11.859 1 97.88 93 ILE A N 1
ATOM 762 C CA . ILE A 1 93 ? 3.748 -2.158 11.719 1 97.88 93 ILE A CA 1
ATOM 763 C C . ILE A 1 93 ? 4.645 -1.497 12.758 1 97.88 93 ILE A C 1
ATOM 765 O O . ILE A 1 93 ? 5.406 -2.176 13.453 1 97.88 93 ILE A O 1
ATOM 769 N N . LEU A 1 94 ? 4.516 -0.178 12.883 1 98.5 94 LEU A N 1
ATOM 770 C CA . LEU A 1 94 ? 5.352 0.547 13.836 1 98.5 94 LEU A CA 1
ATOM 771 C C . LEU A 1 94 ? 4.98 0.191 15.273 1 98.5 94 LEU A C 1
ATOM 773 O O . LEU A 1 94 ? 5.852 0.094 16.141 1 98.5 94 LEU A O 1
ATOM 777 N N . LYS A 1 95 ? 3.752 -0.035 15.523 1 97.44 95 LYS A N 1
ATOM 778 C CA . LYS A 1 95 ? 3.295 -0.445 16.844 1 97.44 95 LYS A CA 1
ATOM 779 C C . LYS A 1 95 ? 3.852 -1.815 17.219 1 97.44 95 LYS A C 1
ATOM 781 O O . LYS A 1 95 ? 4.43 -1.983 18.297 1 97.44 95 LYS A O 1
ATOM 786 N N . GLU A 1 96 ? 3.703 -2.771 16.312 1 97.06 96 GLU A N 1
ATOM 787 C CA . GLU A 1 96 ? 4.094 -4.148 16.594 1 97.06 96 GLU A CA 1
ATOM 788 C C . GLU A 1 96 ? 5.613 -4.289 16.672 1 97.06 96 GLU A C 1
ATOM 790 O O . GLU A 1 96 ? 6.125 -5.309 17.125 1 97.06 96 GLU A O 1
ATOM 795 N N . ASN A 1 97 ? 6.281 -3.34 16.25 1 97.81 97 ASN A N 1
ATOM 796 C CA . ASN A 1 97 ? 7.734 -3.328 16.391 1 97.81 97 ASN A CA 1
ATOM 797 C C . ASN A 1 97 ? 8.188 -2.404 17.516 1 97.81 97 ASN A C 1
ATOM 799 O O . ASN A 1 97 ? 9.359 -2.033 17.578 1 97.81 97 ASN A O 1
ATOM 803 N N . ASP A 1 98 ? 7.297 -1.927 18.328 1 96.94 98 ASP A N 1
ATOM 804 C CA . ASP A 1 98 ? 7.547 -1.173 19.562 1 96.94 98 ASP A CA 1
ATOM 805 C C . ASP A 1 98 ? 8.133 0.202 19.25 1 96.94 98 ASP A C 1
ATOM 807 O O . ASP A 1 98 ? 9.008 0.687 19.969 1 96.94 98 ASP A O 1
ATOM 811 N N . ILE A 1 99 ? 7.738 0.752 18.188 1 98.12 99 ILE A N 1
ATOM 812 C CA . ILE A 1 99 ? 8.227 2.074 17.797 1 98.12 99 ILE A CA 1
ATOM 813 C C . ILE A 1 99 ? 7.203 3.135 18.203 1 98.12 99 ILE A C 1
ATOM 815 O O . ILE A 1 99 ? 7.574 4.234 18.625 1 98.12 99 ILE A O 1
ATOM 819 N N . LEU A 1 100 ? 5.938 2.803 18.078 1 97.31 100 LEU A N 1
ATOM 820 C CA . LEU A 1 100 ? 4.863 3.719 18.453 1 97.31 100 LEU A CA 1
ATOM 821 C C . LEU A 1 100 ? 3.99 3.119 19.547 1 97.31 100 LEU A C 1
ATOM 823 O O . LEU A 1 100 ? 3.816 1.899 19.609 1 97.31 100 LEU A O 1
ATOM 827 N N . ASP A 1 101 ? 3.512 4.016 20.328 1 92.12 101 ASP A N 1
ATOM 828 C CA . ASP A 1 101 ? 2.469 3.689 21.297 1 92.12 101 ASP A CA 1
ATOM 829 C C . ASP A 1 101 ? 1.127 4.293 20.875 1 92.12 101 ASP A C 1
ATOM 831 O O . ASP A 1 101 ? 0.905 5.492 21.031 1 92.12 101 ASP A O 1
ATOM 835 N N . LEU A 1 102 ? 0.185 3.453 20.484 1 93.5 102 LEU A N 1
ATOM 836 C CA . LEU A 1 102 ? -1.077 3.957 19.953 1 93.5 102 LEU A CA 1
ATOM 837 C C . LEU A 1 102 ? -2.107 4.117 21.078 1 93.5 102 LEU A C 1
ATOM 839 O O . LEU A 1 102 ? -3.141 4.766 20.875 1 93.5 102 LEU A O 1
ATOM 843 N N . ASP A 1 103 ? -1.811 3.551 22.25 1 92.62 103 ASP A N 1
ATOM 844 C CA . ASP A 1 103 ? -2.748 3.646 23.375 1 92.62 103 ASP A CA 1
ATOM 845 C C . ASP A 1 103 ? -2.871 5.086 23.859 1 92.62 103 ASP A C 1
ATOM 847 O O . ASP A 1 103 ? -3.908 5.477 24.406 1 92.62 103 ASP A O 1
ATOM 851 N N . ASP A 1 104 ? -1.818 5.793 23.688 1 95.88 104 ASP A N 1
ATOM 852 C CA . ASP A 1 104 ? -1.793 7.211 24.031 1 95.88 104 ASP A CA 1
ATOM 853 C C . ASP A 1 104 ? -1.681 8.078 22.781 1 95.88 104 ASP A C 1
ATOM 855 O O . ASP A 1 104 ? -0.777 8.914 22.672 1 95.88 104 ASP A O 1
ATOM 859 N N . GLY A 1 105 ? -2.629 7.863 21.859 1 97 105 GLY A N 1
ATOM 860 C CA . GLY A 1 105 ? -2.625 8.562 20.578 1 97 105 GLY A CA 1
ATOM 861 C C . GLY A 1 105 ? -3.855 9.422 20.359 1 97 105 GLY A C 1
ATOM 862 O O . GLY A 1 105 ? -4.902 9.18 20.969 1 97 105 GLY A O 1
ATOM 863 N N . LEU A 1 106 ? -3.705 10.43 19.547 1 97.69 106 LEU A N 1
ATOM 864 C CA . LEU A 1 106 ? -4.789 11.312 19.125 1 97.69 106 LEU A CA 1
ATOM 865 C C . LEU A 1 106 ? -4.738 11.547 17.625 1 97.69 106 LEU A C 1
ATOM 867 O O . LEU A 1 106 ? -3.682 11.875 17.078 1 97.69 106 LEU A O 1
ATOM 871 N N . ASP A 1 107 ? -5.848 11.25 16.984 1 97.06 107 ASP A N 1
ATOM 872 C CA . ASP A 1 107 ? -6.035 11.695 15.609 1 97.06 107 ASP A CA 1
ATOM 873 C C . ASP A 1 107 ? -6.688 13.078 15.562 1 97.06 107 ASP A C 1
ATOM 875 O O . ASP A 1 107 ? -7.898 13.211 15.766 1 97.06 107 ASP A O 1
ATOM 879 N N . TYR A 1 108 ? -5.82 14.086 15.352 1 96.31 108 TYR A N 1
ATOM 880 C CA . TYR A 1 108 ? -6.238 15.484 15.383 1 96.31 108 TYR A CA 1
ATOM 881 C C . TYR A 1 108 ? -6.754 15.922 14.016 1 96.31 108 TYR A C 1
ATOM 883 O O . TYR A 1 108 ? -6.148 15.617 12.984 1 96.31 108 TYR A O 1
ATOM 891 N N . ALA A 1 109 ? -7.902 16.688 13.961 1 92.19 109 ALA A N 1
ATOM 892 C CA . ALA A 1 109 ? -8.609 17.078 12.742 1 92.19 109 ALA A CA 1
ATOM 893 C C . ALA A 1 109 ? -9.055 15.867 11.945 1 92.19 109 ALA A C 1
ATOM 895 O O . ALA A 1 109 ? -8.781 15.766 10.742 1 92.19 109 ALA A O 1
ATOM 896 N N . ALA A 1 110 ? -9.797 15.008 12.602 1 91 110 ALA A N 1
ATOM 897 C CA . ALA A 1 110 ? -10.062 13.656 12.109 1 91 110 ALA A CA 1
ATOM 898 C C . ALA A 1 110 ? -11.32 13.633 11.242 1 91 110 ALA A C 1
ATOM 900 O O . ALA A 1 110 ? -11.625 12.617 10.609 1 91 110 ALA A O 1
ATOM 901 N N . GLY A 1 111 ? -12.031 14.789 11.188 1 84.56 111 GLY A N 1
ATOM 902 C CA . GLY A 1 111 ? -13.281 14.781 10.453 1 84.56 111 GLY A CA 1
ATOM 903 C C . GLY A 1 111 ? -14.273 13.758 10.969 1 84.56 111 GLY A C 1
ATOM 904 O O . GLY A 1 111 ? -14.555 13.703 12.172 1 84.56 111 GLY A O 1
ATOM 905 N N . TYR A 1 112 ? -14.766 12.922 10.102 1 81.31 112 TYR A N 1
ATOM 906 C CA . TYR A 1 112 ? -15.766 11.93 10.492 1 81.31 112 TYR A CA 1
ATOM 907 C C . TYR A 1 112 ? -15.094 10.648 10.977 1 81.31 112 TYR A C 1
ATOM 909 O O . TYR A 1 112 ? -15.766 9.633 11.195 1 81.31 112 TYR A O 1
ATOM 917 N N . GLY A 1 113 ? -13.805 10.641 11.055 1 87.62 113 GLY A N 1
ATOM 918 C CA . GLY A 1 113 ? -13.094 9.531 11.656 1 87.62 113 GLY A CA 1
ATOM 919 C C . GLY A 1 113 ? -12.859 8.375 10.703 1 87.62 113 GLY A C 1
ATOM 920 O O . GLY A 1 113 ? -12.789 7.219 11.125 1 87.62 113 GLY A O 1
ATOM 921 N N . THR A 1 114 ? -12.805 8.672 9.406 1 85.75 114 THR A N 1
ATOM 922 C CA . THR A 1 114 ? -12.602 7.625 8.406 1 85.75 114 THR A CA 1
ATOM 923 C C . THR A 1 114 ? -11.344 6.824 8.711 1 85.75 114 THR A C 1
ATOM 925 O O . THR A 1 114 ? -11.367 5.59 8.703 1 85.75 114 THR A O 1
ATOM 928 N N . PHE A 1 115 ? -10.359 7.527 8.977 1 92.25 115 PHE A N 1
ATOM 929 C CA . PHE A 1 115 ? -9.086 6.875 9.281 1 92.25 115 PHE A CA 1
ATOM 930 C C . PHE A 1 115 ? -9.211 6.008 10.531 1 92.25 115 PHE A C 1
ATOM 932 O O . PHE A 1 115 ? -8.797 4.848 10.531 1 92.25 115 PHE A O 1
ATOM 939 N N . SER A 1 116 ? -9.734 6.535 11.57 1 92.44 116 SER A N 1
ATOM 940 C CA . SER A 1 116 ? -9.883 5.805 12.828 1 92.44 116 SER A CA 1
ATOM 941 C C . SER A 1 116 ? -10.773 4.582 12.656 1 92.44 116 SER A C 1
ATOM 943 O O . SER A 1 116 ? -10.539 3.541 13.273 1 92.44 116 SER A O 1
ATOM 945 N N . LYS A 1 117 ? -11.82 4.715 11.898 1 92.12 117 LYS A N 1
ATOM 946 C CA . LYS A 1 117 ? -12.688 3.58 11.617 1 92.12 117 LYS A CA 1
ATOM 947 C C . LYS A 1 117 ? -11.938 2.469 10.898 1 92.12 117 LYS A C 1
ATOM 949 O O . LYS A 1 117 ? -12.117 1.288 11.203 1 92.12 117 LYS A O 1
ATOM 954 N N . CYS A 1 118 ? -11.148 2.844 9.969 1 92.5 118 CYS A N 1
ATOM 955 C CA . CYS A 1 118 ? -10.32 1.891 9.234 1 92.5 118 CYS A CA 1
ATOM 956 C C . CYS A 1 118 ? -9.359 1.167 10.18 1 92.5 118 CYS A C 1
ATOM 958 O O . CYS A 1 118 ? -9.25 -0.059 10.133 1 92.5 118 CYS A O 1
ATOM 960 N N . LEU A 1 119 ? -8.727 1.924 11.008 1 94.44 119 LEU A N 1
ATOM 961 C CA . LEU A 1 119 ? -7.781 1.387 11.977 1 94.44 119 LEU A CA 1
ATOM 962 C C . LEU A 1 119 ? -8.461 0.376 12.891 1 94.44 119 LEU A C 1
ATOM 964 O O . LEU A 1 119 ? -7.914 -0.697 13.156 1 94.44 119 LEU A O 1
ATOM 968 N N . LYS A 1 120 ? -9.617 0.711 13.336 1 93.94 120 LYS A N 1
ATOM 969 C CA . LYS A 1 120 ? -10.359 -0.166 14.242 1 93.94 120 LYS A CA 1
ATOM 970 C C . LYS A 1 120 ? -10.852 -1.415 13.516 1 93.94 120 LYS A C 1
ATOM 972 O O . LYS A 1 120 ? -10.656 -2.533 13.992 1 93.94 120 LYS A O 1
ATOM 977 N N . LYS A 1 121 ? -11.414 -1.242 12.414 1 94.75 121 LYS A N 1
ATOM 978 C CA . LYS A 1 121 ? -12.055 -2.322 11.672 1 94.75 121 LYS A CA 1
ATOM 979 C C . LYS A 1 121 ? -11.031 -3.363 11.227 1 94.75 121 LYS A C 1
ATOM 981 O O . LYS A 1 121 ? -11.25 -4.566 11.375 1 94.75 121 LYS A O 1
ATOM 986 N N . TYR A 1 122 ? -9.914 -2.953 10.773 1 95.12 122 TYR A N 1
ATOM 987 C CA . TYR A 1 122 ? -9.016 -3.887 10.102 1 95.12 122 TYR A CA 1
ATOM 988 C C . TYR A 1 122 ? -7.855 -4.27 11.008 1 95.12 122 TYR A C 1
ATOM 990 O O . TYR A 1 122 ? -7.188 -5.281 10.773 1 95.12 122 TYR A O 1
ATOM 998 N N . PHE A 1 123 ? -7.59 -3.492 12.047 1 94.75 123 PHE A N 1
ATOM 999 C CA . PHE A 1 123 ? -6.438 -3.783 12.891 1 94.75 123 PHE A CA 1
ATOM 1000 C C . PHE A 1 123 ? -6.848 -3.898 14.352 1 94.75 123 PHE A C 1
ATOM 1002 O O . PHE A 1 123 ? -6.02 -4.199 15.219 1 94.75 123 PHE A O 1
ATOM 1009 N N . ASN A 1 124 ? -8.07 -3.621 14.648 1 93.19 124 ASN A N 1
ATOM 1010 C CA . ASN A 1 124 ? -8.586 -3.645 16.016 1 93.19 124 ASN A CA 1
ATOM 1011 C C . ASN A 1 124 ? -7.84 -2.67 16.922 1 93.19 124 ASN A C 1
ATOM 1013 O O . ASN A 1 124 ? -7.5 -3.004 18.047 1 93.19 124 ASN A O 1
ATOM 1017 N N . ILE A 1 125 ? -7.523 -1.536 16.391 1 93.38 125 ILE A N 1
ATOM 1018 C CA . ILE A 1 125 ? -6.836 -0.483 17.125 1 93.38 125 ILE A CA 1
ATOM 1019 C C . ILE A 1 125 ? -7.754 0.729 17.281 1 93.38 125 ILE A C 1
ATOM 1021 O O . ILE A 1 125 ? -8.219 1.286 16.281 1 93.38 125 ILE A O 1
ATOM 1025 N N . GLY A 1 126 ? -8.008 1.046 18.469 1 93.69 126 GLY A N 1
ATOM 1026 C CA . GLY A 1 126 ? -8.758 2.26 18.75 1 93.69 126 GLY A CA 1
ATOM 1027 C C . GLY A 1 126 ? -7.871 3.449 19.062 1 93.69 126 GLY A C 1
ATOM 1028 O O . GLY A 1 126 ? -6.852 3.303 19.75 1 93.69 126 GLY A O 1
ATOM 1029 N N . ILE A 1 127 ? -8.289 4.602 18.562 1 95.44 127 ILE A N 1
ATOM 1030 C CA . ILE A 1 127 ? -7.531 5.816 18.844 1 95.44 127 ILE A CA 1
ATOM 1031 C C . ILE A 1 127 ? -8.492 6.961 19.141 1 95.44 127 ILE A C 1
ATOM 1033 O O . ILE A 1 127 ? -9.617 6.984 18.641 1 95.44 127 ILE A O 1
ATOM 1037 N N . ARG A 1 128 ? -8.062 7.879 20.031 1 95.25 128 ARG A N 1
ATOM 1038 C CA . ARG A 1 128 ? -8.828 9.094 20.266 1 95.25 128 ARG A CA 1
ATOM 1039 C C . ARG A 1 128 ? -8.852 9.977 19.031 1 95.25 128 ARG A C 1
ATOM 1041 O O . ARG A 1 128 ? -7.879 10.031 18.281 1 95.25 128 ARG A O 1
ATOM 1048 N N . ILE A 1 129 ? -10.008 10.609 18.906 1 95.5 129 ILE A N 1
ATOM 1049 C CA . ILE A 1 129 ? -10.102 11.516 17.766 1 95.5 129 ILE A CA 1
ATOM 1050 C C . ILE A 1 129 ? -10.617 12.875 18.219 1 95.5 129 ILE A C 1
ATOM 1052 O O . ILE A 1 129 ? -11.336 12.977 19.219 1 95.5 129 ILE A O 1
ATOM 1056 N N . PHE A 1 130 ? -10.203 13.898 17.547 1 94.88 130 PHE A N 1
ATOM 1057 C CA . PHE A 1 130 ? -10.656 15.258 17.797 1 94.88 130 PHE A CA 1
ATOM 1058 C C . PHE A 1 130 ? -10.844 16.016 16.484 1 94.88 130 PHE A C 1
ATOM 1060 O O . PHE A 1 130 ? -10.039 15.883 15.562 1 94.88 130 PHE A O 1
ATOM 1067 N N . ASP A 1 131 ? -11.945 16.641 16.375 1 91.12 131 ASP A N 1
ATOM 1068 C CA . ASP A 1 131 ? -12.188 17.609 15.32 1 91.12 131 ASP A CA 1
ATOM 1069 C C . ASP A 1 131 ? -12.969 18.812 15.844 1 91.12 131 ASP A C 1
ATOM 1071 O O . ASP A 1 131 ? -13.953 18.656 16.562 1 91.12 131 ASP A O 1
ATOM 1075 N N . ARG A 1 132 ? -12.492 19.875 15.469 1 86 132 ARG A N 1
ATOM 1076 C CA . ARG A 1 132 ? -13.086 21.109 16 1 86 132 ARG A CA 1
ATOM 1077 C C . ARG A 1 132 ? -14.477 21.344 15.43 1 86 132 ARG A C 1
ATOM 1079 O O . ARG A 1 132 ? -15.352 21.891 16.094 1 86 132 ARG A O 1
ATOM 1086 N N . TYR A 1 133 ? -14.773 20.844 14.234 1 79.06 133 TYR A N 1
ATOM 1087 C CA . TYR A 1 133 ? -15.969 21.25 13.508 1 79.06 133 TYR A CA 1
ATOM 1088 C C . TYR A 1 133 ? -16.922 20.062 13.328 1 79.06 133 TYR A C 1
ATOM 1090 O O . TYR A 1 133 ? -18.125 20.266 13.125 1 79.06 133 TYR A O 1
ATOM 1098 N N . VAL A 1 134 ? -16.312 18.984 13.273 1 76.56 134 VAL A N 1
ATOM 1099 C CA . VAL A 1 134 ? -17.109 17.797 13 1 76.56 134 VAL A CA 1
ATOM 1100 C C . VAL A 1 134 ? -17.188 16.938 14.25 1 76.56 134 VAL A C 1
ATOM 1102 O O . VAL A 1 134 ? -16.156 16.609 14.859 1 76.56 134 VAL A O 1
ATOM 1105 N N . HIS A 1 135 ? -18.469 16.688 14.648 1 73.88 135 HIS A N 1
ATOM 1106 C CA . HIS A 1 135 ? -18.672 15.734 15.727 1 73.88 135 HIS A CA 1
ATOM 1107 C C . HIS A 1 135 ? -19.812 14.766 15.406 1 73.88 135 HIS A C 1
ATOM 1109 O O . HIS A 1 135 ? -20.938 15.18 15.148 1 73.88 135 HIS A O 1
ATOM 1115 N N . SER A 1 136 ? -19.281 13.578 15.102 1 70.5 136 SER A N 1
ATOM 1116 C CA . SER A 1 136 ? -20.281 12.562 14.797 1 70.5 136 SER A CA 1
ATOM 1117 C C . SER A 1 136 ? -20.859 11.938 16.062 1 70.5 136 SER A C 1
ATOM 1119 O O . SER A 1 136 ? -20.203 11.945 17.109 1 70.5 136 SER A O 1
ATOM 1121 N N . SER A 1 137 ? -22.031 11.555 15.953 1 70.12 137 SER A N 1
ATOM 1122 C CA . SER A 1 137 ? -22.719 10.875 17.047 1 70.12 137 SER A CA 1
ATOM 1123 C C . SER A 1 137 ? -22.391 9.391 17.078 1 70.12 137 SER A C 1
ATOM 1125 O O . SER A 1 137 ? -22.906 8.641 17.906 1 70.12 137 SER A O 1
ATOM 1127 N N . ASP A 1 138 ? -21.531 9.07 16.281 1 73.75 138 ASP A N 1
ATOM 1128 C CA . ASP A 1 138 ? -21.188 7.652 16.234 1 73.75 138 ASP A CA 1
ATOM 1129 C C . ASP A 1 138 ? -20.531 7.207 17.531 1 73.75 138 ASP A C 1
ATOM 1131 O O . ASP A 1 138 ? -19.422 7.625 17.844 1 73.75 138 ASP A O 1
ATOM 1135 N N . GLU A 1 139 ? -21.172 6.359 18.297 1 69.44 139 GLU A N 1
ATOM 1136 C CA . GLU A 1 139 ? -20.75 5.914 19.625 1 69.44 139 GLU A CA 1
ATOM 1137 C C . GLU A 1 139 ? -19.469 5.078 19.531 1 69.44 139 GLU A C 1
ATOM 1139 O O . GLU A 1 139 ? -18.766 4.914 20.531 1 69.44 139 GLU A O 1
ATOM 1144 N N . GLY A 1 140 ? -19.109 4.648 18.406 1 78.06 140 GLY A N 1
ATOM 1145 C CA . GLY A 1 140 ? -17.906 3.828 18.281 1 78.06 140 GLY A CA 1
ATOM 1146 C C . GLY A 1 140 ? -16.641 4.645 18.141 1 78.06 140 GLY A C 1
ATOM 1147 O O . GLY A 1 140 ? -15.531 4.113 18.266 1 78.06 140 GLY A O 1
ATOM 1148 N N . MET A 1 141 ? -16.906 5.922 18.016 1 84.75 141 MET A N 1
ATOM 1149 C CA . MET A 1 141 ? -15.758 6.801 17.875 1 84.75 141 MET A CA 1
ATOM 1150 C C . MET A 1 141 ? -15.414 7.48 19.188 1 84.75 141 MET A C 1
ATOM 1152 O O . MET A 1 141 ? -16.297 7.824 19.969 1 84.75 141 MET A O 1
ATOM 1156 N N . ARG A 1 142 ? -14.125 7.676 19.516 1 87.25 142 ARG A N 1
ATOM 1157 C CA . ARG A 1 142 ? -13.633 8.234 20.766 1 87.25 142 ARG A CA 1
ATOM 1158 C C . ARG A 1 142 ? -13.281 9.711 20.609 1 87.25 142 ARG A C 1
ATOM 1160 O O . ARG A 1 142 ? -12.125 10.102 20.766 1 87.25 142 ARG A O 1
ATOM 1167 N N . TYR A 1 143 ? -14.305 10.492 20.391 1 91.62 143 TYR A N 1
ATOM 1168 C CA . TYR A 1 143 ? -14.078 11.93 20.266 1 91.62 143 TYR A CA 1
ATOM 1169 C C . TYR A 1 143 ? -13.68 12.539 21.594 1 91.62 143 TYR A C 1
ATOM 1171 O O . TYR A 1 143 ? -14.258 12.211 22.641 1 91.62 143 TYR A O 1
ATOM 1179 N N . VAL A 1 144 ? -12.719 13.391 21.562 1 93.69 144 VAL A N 1
ATOM 1180 C CA . VAL A 1 144 ? -12.289 14.133 22.734 1 93.69 144 VAL A CA 1
ATOM 1181 C C . VAL A 1 144 ? -12.797 15.57 22.641 1 93.69 144 VAL A C 1
ATOM 1183 O O . VAL A 1 144 ? -12.68 16.219 21.609 1 93.69 144 VAL A O 1
ATOM 1186 N N . ALA A 1 145 ? -13.297 16.078 23.781 1 92.12 145 ALA A N 1
ATOM 1187 C CA . ALA A 1 145 ? -13.719 17.484 23.828 1 92.12 145 ALA A CA 1
ATOM 1188 C C . ALA A 1 145 ? -12.508 18.422 23.859 1 92.12 145 ALA A C 1
ATOM 1190 O O . ALA A 1 145 ? -11.453 18.062 24.391 1 92.12 145 ALA A O 1
ATOM 1191 N N . GLN A 1 146 ? -12.711 19.531 23.328 1 92.69 146 GLN A N 1
ATOM 1192 C CA . GLN A 1 146 ? -11.625 20.516 23.266 1 92.69 146 GLN A CA 1
ATOM 1193 C C . GLN A 1 146 ? -11.039 20.781 24.641 1 92.69 146 GLN A C 1
ATOM 1195 O O . GLN A 1 146 ? -9.82 20.844 24.812 1 92.69 146 GLN A O 1
ATOM 1200 N N . LYS A 1 147 ? -11.875 20.891 25.625 1 93.94 147 LYS A N 1
ATOM 1201 C CA . LYS A 1 147 ? -11.445 21.219 26.984 1 93.94 147 LYS A CA 1
ATOM 1202 C C . LYS A 1 147 ? -10.672 20.062 27.609 1 93.94 147 LYS A C 1
ATOM 1204 O O . LYS A 1 147 ? -10.008 20.219 28.641 1 93.94 147 LYS A O 1
ATOM 1209 N N . GLU A 1 148 ? -10.766 18.906 27 1 94.62 148 GLU A N 1
ATOM 1210 C CA . GLU A 1 148 ? -10.148 17.703 27.562 1 94.62 148 GLU A CA 1
ATOM 1211 C C . GLU A 1 148 ? -8.867 17.344 26.812 1 94.62 148 GLU A C 1
ATOM 1213 O O . GLU A 1 148 ? -8.211 16.344 27.141 1 94.62 148 GLU A O 1
ATOM 1218 N N . LEU A 1 149 ? -8.57 18.109 25.797 1 96.06 149 LEU A N 1
ATOM 1219 C CA . LEU A 1 149 ? -7.328 17.859 25.062 1 96.06 149 LEU A CA 1
ATOM 1220 C C . LEU A 1 149 ? -6.129 17.938 26 1 96.06 149 LEU A C 1
ATOM 1222 O O . LEU A 1 149 ? -6.094 18.781 26.906 1 96.06 149 LEU A O 1
ATOM 1226 N N . SER A 1 150 ? -5.184 17.094 25.781 1 96.06 150 SER A N 1
ATOM 1227 C CA . SER A 1 150 ? -3.928 17 26.516 1 96.06 150 SER A CA 1
ATOM 1228 C C . SER A 1 150 ? -2.746 16.797 25.578 1 96.06 150 SER A C 1
ATOM 1230 O O . SER A 1 150 ? -2.777 17.266 24.438 1 96.06 150 SER A O 1
ATOM 1232 N N . ARG A 1 151 ? -1.686 16.328 26.188 1 98 151 ARG A N 1
ATOM 1233 C CA . ARG A 1 151 ? -0.544 15.938 25.359 1 98 151 ARG A CA 1
ATOM 1234 C C . ARG A 1 151 ? -0.471 14.414 25.219 1 98 151 ARG A C 1
ATOM 1236 O O . ARG A 1 151 ? -0.813 13.68 26.141 1 98 151 ARG A O 1
ATOM 1243 N N . TYR A 1 152 ? -0.004 14 24.047 1 98.31 152 TYR A N 1
ATOM 1244 C CA . TYR A 1 152 ? -0.086 12.586 23.703 1 98.31 152 TYR A CA 1
ATOM 1245 C C . TYR A 1 152 ? 1.255 12.07 23.188 1 98.31 152 TYR A C 1
ATOM 1247 O O . TYR A 1 152 ? 2.064 12.844 22.672 1 98.31 152 TYR A O 1
ATOM 1255 N N . LYS A 1 153 ? 1.477 10.75 23.359 1 98.31 153 LYS A N 1
ATOM 1256 C CA . LYS A 1 153 ? 2.691 10.117 22.859 1 98.31 153 LYS A CA 1
ATOM 1257 C C . LYS A 1 153 ? 2.709 10.086 21.328 1 98.31 153 LYS A C 1
ATOM 1259 O O . LYS A 1 153 ? 3.777 10.109 20.719 1 98.31 153 LYS A O 1
ATOM 1264 N N . LEU A 1 154 ? 1.532 10.039 20.766 1 98.56 154 LEU A N 1
ATOM 1265 C CA . LEU A 1 154 ? 1.375 10.078 19.312 1 98.56 154 LEU A CA 1
ATOM 1266 C C . LEU A 1 154 ? 0.254 11.031 18.906 1 98.56 154 LEU A C 1
ATOM 1268 O O . LEU A 1 154 ? -0.872 10.914 19.391 1 98.56 154 LEU A O 1
ATOM 1272 N N . VAL A 1 155 ? 0.576 11.961 18.109 1 98.62 155 VAL A N 1
ATOM 1273 C CA . VAL A 1 155 ? -0.431 12.812 17.469 1 98.62 155 VAL A CA 1
ATOM 1274 C C . VAL A 1 155 ? -0.418 12.586 15.969 1 98.62 155 VAL A C 1
ATOM 1276 O O . VAL A 1 155 ? 0.636 12.664 15.328 1 98.62 155 VAL A O 1
ATOM 1279 N N . ILE A 1 156 ? -1.548 12.203 15.445 1 98.12 156 ILE A N 1
ATOM 1280 C CA . ILE A 1 156 ? -1.731 12.016 14.016 1 98.12 156 ILE A CA 1
ATOM 1281 C C . ILE A 1 156 ? -2.424 13.234 13.414 1 98.12 156 ILE A C 1
ATOM 1283 O O . ILE A 1 156 ? -3.445 13.695 13.93 1 98.12 156 ILE A O 1
ATOM 1287 N N . ASN A 1 157 ? -1.851 13.719 12.477 1 96.62 157 ASN A N 1
ATOM 1288 C CA . ASN A 1 157 ? -2.441 14.797 11.695 1 96.62 157 ASN A CA 1
ATOM 1289 C C . ASN A 1 157 ? -2.311 14.547 10.195 1 96.62 157 ASN A C 1
ATOM 1291 O O . ASN A 1 157 ? -1.229 14.703 9.625 1 96.62 157 ASN A O 1
ATOM 1295 N N . SER A 1 158 ? -3.418 14.18 9.625 1 92.5 158 SER A N 1
ATOM 1296 C CA . SER A 1 158 ? -3.42 13.82 8.211 1 92.5 158 SER A CA 1
ATOM 1297 C C . SER A 1 158 ? -4.227 14.82 7.391 1 92.5 158 SER A C 1
ATOM 1299 O O . SER A 1 158 ? -5.441 14.938 7.562 1 92.5 158 SER A O 1
ATOM 1301 N N . ALA A 1 159 ? -3.5 15.586 6.512 1 89.56 159 ALA A N 1
ATOM 1302 C CA . ALA A 1 159 ? -4.117 16.453 5.52 1 89.56 159 ALA A CA 1
ATOM 1303 C C . ALA A 1 159 ? -4.668 17.719 6.172 1 89.56 159 ALA A C 1
ATOM 1305 O O . ALA A 1 159 ? -5.812 18.109 5.922 1 89.56 159 ALA A O 1
ATOM 1306 N N . MET A 1 160 ? -3.941 18.328 7.027 1 91.75 160 MET A N 1
ATOM 1307 C CA . MET A 1 160 ? -4.328 19.609 7.602 1 91.75 160 MET A CA 1
ATOM 1308 C C . MET A 1 160 ? -3.258 20.656 7.352 1 91.75 160 MET A C 1
ATOM 1310 O O . MET A 1 160 ? -3.57 21.844 7.176 1 91.75 160 MET A O 1
ATOM 1314 N N . PHE A 1 161 ? -2 20.281 7.266 1 96.25 161 PHE A N 1
ATOM 1315 C CA . PHE A 1 161 ? -0.869 21.203 7.172 1 96.25 161 PHE A CA 1
ATOM 1316 C C . PHE A 1 161 ? -0.969 22.062 5.918 1 96.25 161 PHE A C 1
ATOM 1318 O O . PHE A 1 161 ? -0.426 23.172 5.871 1 96.25 161 PHE A O 1
ATOM 1325 N N . GLU A 1 162 ? -1.71 21.625 4.898 1 96.19 162 GLU A N 1
ATOM 1326 C CA . GLU A 1 162 ? -1.869 22.344 3.645 1 96.19 162 GLU A CA 1
ATOM 1327 C C . GLU A 1 162 ? -3.01 23.359 3.734 1 96.19 162 GLU A C 1
ATOM 1329 O O . GLU A 1 162 ? -3.205 24.172 2.824 1 96.19 162 GLU A O 1
ATOM 1334 N N . HIS A 1 163 ? -3.67 23.391 4.863 1 93.81 163 HIS A N 1
ATOM 1335 C CA . HIS A 1 163 ? -4.824 24.266 5.008 1 93.81 163 HIS A CA 1
ATOM 1336 C C . HIS A 1 163 ? -4.543 25.391 5.996 1 93.81 163 HIS A C 1
ATOM 1338 O O . HIS A 1 163 ? -5.395 26.25 6.219 1 93.81 163 HIS A O 1
ATOM 1344 N N . VAL A 1 164 ? -3.414 25.453 6.516 1 95.56 164 VAL A N 1
ATOM 1345 C CA . VAL A 1 164 ? -3.148 26.391 7.602 1 95.56 164 VAL A CA 1
ATOM 1346 C C . VAL A 1 164 ? -2.895 27.781 7.027 1 95.56 164 VAL A C 1
ATOM 1348 O O . VAL A 1 164 ? -2.395 27.922 5.91 1 95.56 164 VAL A O 1
ATOM 1351 N N . LEU A 1 165 ? -3.186 28.812 7.891 1 96.31 165 LEU A N 1
ATOM 1352 C CA . LEU A 1 165 ? -3.033 30.203 7.465 1 96.31 165 LEU A CA 1
ATOM 1353 C C . LEU A 1 165 ? -1.965 30.906 8.297 1 96.31 165 LEU A C 1
ATOM 1355 O O . LEU A 1 165 ? -1.463 31.953 7.898 1 96.31 165 LEU A O 1
ATOM 1359 N N . ASN A 1 166 ? -1.675 30.375 9.445 1 96.38 166 ASN A N 1
ATOM 1360 C CA . ASN A 1 166 ? -0.736 31.016 10.352 1 96.38 166 ASN A CA 1
ATOM 1361 C C . ASN A 1 166 ? 0.059 30 11.164 1 96.38 166 ASN A C 1
ATOM 1363 O O . ASN A 1 166 ? -0.258 28.812 11.164 1 96.38 166 ASN A O 1
ATOM 1367 N N . ARG A 1 167 ? 1.105 30.453 11.797 1 97.62 167 ARG A N 1
ATOM 1368 C CA . ARG A 1 167 ? 2.012 29.625 12.586 1 97.62 167 ARG A CA 1
ATOM 1369 C C . ARG A 1 167 ? 1.289 29 13.773 1 97.62 167 ARG A C 1
ATOM 1371 O O . ARG A 1 167 ? 1.592 27.875 14.164 1 97.62 167 ARG A O 1
ATOM 1378 N N . HIS A 1 168 ? 0.371 29.672 14.328 1 96.88 168 HIS A N 1
ATOM 1379 C CA . HIS A 1 168 ? -0.326 29.219 15.523 1 96.88 168 HIS A CA 1
ATOM 1380 C C . HIS A 1 168 ? -1.014 27.875 15.281 1 96.88 168 HIS A C 1
ATOM 1382 O O . HIS A 1 168 ? -1.01 27 16.156 1 96.88 168 HIS A O 1
ATOM 1388 N N . ALA A 1 169 ? -1.612 27.719 14.148 1 94.94 169 ALA A N 1
ATOM 1389 C CA . ALA A 1 169 ? -2.295 26.469 13.812 1 94.94 169 ALA A CA 1
ATOM 1390 C C . ALA A 1 169 ? -1.323 25.297 13.82 1 94.94 169 ALA A C 1
ATOM 1392 O O . ALA A 1 169 ? -1.664 24.203 14.281 1 94.94 169 ALA A O 1
ATOM 1393 N N . LEU A 1 170 ? -0.13 25.484 13.328 1 97.75 170 LEU A N 1
ATOM 1394 C CA . LEU A 1 170 ? 0.9 24.453 13.336 1 97.75 170 LEU A CA 1
ATOM 1395 C C . LEU A 1 170 ? 1.363 24.172 14.766 1 97.75 170 LEU A C 1
ATOM 1397 O O . LEU A 1 170 ? 1.475 23 15.156 1 97.75 170 LEU A O 1
ATOM 1401 N N . ASP A 1 171 ? 1.589 25.219 15.5 1 98.12 171 ASP A N 1
ATOM 1402 C CA . ASP A 1 171 ? 2.082 25.094 16.859 1 98.12 171 ASP A CA 1
ATOM 1403 C C . ASP A 1 171 ? 1.057 24.391 17.75 1 98.12 171 ASP A C 1
ATOM 1405 O O . ASP A 1 171 ? 1.424 23.688 18.688 1 98.12 171 ASP A O 1
ATOM 1409 N N . GLU A 1 172 ? -0.18 24.609 17.438 1 96.25 172 GLU A N 1
ATOM 1410 C CA . GLU A 1 172 ? -1.235 23.938 18.203 1 96.25 172 GLU A CA 1
ATOM 1411 C C . GLU A 1 172 ? -1.123 22.422 18.078 1 96.25 172 GLU A C 1
ATOM 1413 O O . GLU A 1 172 ? -1.241 21.719 19.078 1 96.25 172 GLU A O 1
ATOM 1418 N N . VAL A 1 173 ? -0.881 21.922 16.922 1 97.31 173 VAL A N 1
ATOM 1419 C CA . VAL A 1 173 ? -0.727 20.484 16.719 1 97.31 173 VAL A CA 1
ATOM 1420 C C . VAL A 1 173 ? 0.507 19.984 17.453 1 97.31 173 VAL A C 1
ATOM 1422 O O . VAL A 1 173 ? 0.437 19 18.188 1 97.31 173 VAL A O 1
ATOM 1425 N N . ASN A 1 174 ? 1.599 20.688 17.25 1 98.31 174 ASN A N 1
ATOM 1426 C CA . ASN A 1 174 ? 2.83 20.328 17.938 1 98.31 174 ASN A CA 1
ATOM 1427 C C . ASN A 1 174 ? 2.65 20.328 19.453 1 98.31 174 ASN A C 1
ATOM 1429 O O . ASN A 1 174 ? 3.23 19.5 20.156 1 98.31 174 ASN A O 1
ATOM 1433 N N . GLY A 1 175 ? 1.921 21.312 19.906 1 98.25 175 GLY A N 1
ATOM 1434 C CA . GLY A 1 175 ? 1.718 21.469 21.344 1 98.25 175 GLY A CA 1
ATOM 1435 C C . GLY A 1 175 ? 1.023 20.281 21.984 1 98.25 175 GLY A C 1
ATOM 1436 O O . GLY A 1 175 ? 1.057 20.125 23.203 1 98.25 175 GLY A O 1
ATOM 1437 N N . LEU A 1 176 ? 0.382 19.469 21.203 1 98.44 176 LEU A N 1
ATOM 1438 C CA . LEU A 1 176 ? -0.33 18.312 21.703 1 98.44 176 LEU A CA 1
ATOM 1439 C C . LEU A 1 176 ? 0.604 17.109 21.797 1 98.44 176 LEU A C 1
ATOM 1441 O O . LEU A 1 176 ? 0.229 16.062 22.359 1 98.44 176 LEU A O 1
ATOM 1445 N N . VAL A 1 177 ? 1.813 17.219 21.312 1 98.69 177 VAL A N 1
ATOM 1446 C CA . VAL A 1 177 ? 2.766 16.109 21.312 1 98.69 177 VAL A CA 1
ATOM 1447 C C . VAL A 1 177 ? 3.611 16.156 22.578 1 98.69 177 VAL A C 1
ATOM 1449 O O . VAL A 1 177 ? 4.16 17.219 22.922 1 98.69 177 VAL A O 1
ATOM 1452 N N . LYS A 1 178 ? 3.729 15.125 23.281 1 98.62 178 LYS A N 1
ATOM 1453 C CA . LYS A 1 178 ? 4.594 15.047 24.453 1 98.62 178 LYS A CA 1
ATOM 1454 C C . LYS A 1 178 ? 6.051 15.297 24.094 1 98.62 178 LYS A C 1
ATOM 1456 O O . LYS A 1 178 ? 6.438 15.133 22.922 1 98.62 178 LYS A O 1
ATOM 1461 N N . ASP A 1 179 ? 6.848 15.594 25.078 1 98.12 179 ASP A N 1
ATOM 1462 C CA . ASP A 1 179 ? 8.234 15.992 24.875 1 98.12 179 ASP A CA 1
ATOM 1463 C C . ASP A 1 179 ? 9.055 14.836 24.297 1 98.12 179 ASP A C 1
ATOM 1465 O O . ASP A 1 179 ? 10.094 15.055 23.672 1 98.12 179 ASP A O 1
ATOM 1469 N N . ASP A 1 180 ? 8.578 13.711 24.516 1 98.31 180 ASP A N 1
ATOM 1470 C CA . ASP A 1 180 ? 9.258 12.531 23.984 1 98.31 180 ASP A CA 1
ATOM 1471 C C . ASP A 1 180 ? 8.375 11.805 22.969 1 98.31 180 ASP A C 1
ATOM 1473 O O . ASP A 1 180 ? 8.57 10.609 22.719 1 98.31 180 ASP A O 1
ATOM 1477 N N . GLY A 1 181 ? 7.363 12.461 22.438 1 98.5 181 GLY A N 1
ATOM 1478 C CA . GLY A 1 181 ? 6.355 11.836 21.609 1 98.5 181 GLY A CA 1
ATOM 1479 C C . GLY A 1 181 ? 6.695 11.875 20.125 1 98.5 181 GLY A C 1
ATOM 1480 O O . GLY A 1 181 ? 7.848 12.102 19.766 1 98.5 181 GLY A O 1
ATOM 1481 N N . VAL A 1 182 ? 5.719 11.492 19.344 1 98.88 182 VAL A N 1
ATOM 1482 C CA . VAL A 1 182 ? 5.84 11.375 17.891 1 98.88 182 VAL A CA 1
ATOM 1483 C C . VAL A 1 182 ? 4.688 12.109 17.219 1 98.88 182 VAL A C 1
ATOM 1485 O O . VAL A 1 182 ? 3.545 12.055 17.672 1 98.88 182 VAL A O 1
ATOM 1488 N N . LEU A 1 183 ? 4.969 12.836 16.125 1 98.81 183 LEU A N 1
ATOM 1489 C CA . LEU A 1 183 ? 3.963 13.453 15.273 1 98.81 183 LEU A CA 1
ATOM 1490 C C . LEU A 1 183 ? 3.908 12.766 13.914 1 98.81 183 LEU A C 1
ATOM 1492 O O . LEU A 1 183 ? 4.91 12.719 13.195 1 98.81 183 LEU A O 1
ATOM 1496 N N . MET A 1 184 ? 2.779 12.164 13.578 1 98.69 184 MET A N 1
ATOM 1497 C CA . MET A 1 184 ? 2.535 11.648 12.234 1 98.69 184 MET A CA 1
ATOM 1498 C C . MET A 1 184 ? 1.897 12.719 11.352 1 98.69 184 MET A C 1
ATOM 1500 O O . MET A 1 184 ? 0.922 13.359 11.75 1 98.69 184 MET A O 1
ATOM 1504 N N . LEU A 1 185 ? 2.502 12.883 10.148 1 97.38 185 LEU A N 1
ATOM 1505 C CA . LEU A 1 185 ? 2.02 13.914 9.227 1 97.38 185 LEU A CA 1
ATOM 1506 C C . LEU A 1 185 ? 1.788 13.336 7.84 1 97.38 185 LEU A C 1
ATOM 1508 O O . LEU A 1 185 ? 2.582 12.523 7.359 1 97.38 185 LEU A O 1
ATOM 1512 N N . HIS A 1 186 ? 0.715 13.766 7.246 1 96.88 186 HIS A N 1
ATOM 1513 C CA . HIS A 1 186 ? 0.453 13.508 5.836 1 96.88 186 HIS A CA 1
ATOM 1514 C C . HIS A 1 186 ? 0.116 14.789 5.09 1 96.88 186 HIS A C 1
ATOM 1516 O O . HIS A 1 186 ? -0.929 15.398 5.336 1 96.88 186 HIS A O 1
ATOM 1522 N N . THR A 1 187 ? 0.962 15.203 4.25 1 95.94 187 THR A N 1
ATOM 1523 C CA . THR A 1 187 ? 0.835 16.344 3.346 1 95.94 187 THR A CA 1
ATOM 1524 C C . THR A 1 187 ? 1.865 16.25 2.223 1 95.94 187 THR A C 1
ATOM 1526 O O . THR A 1 187 ? 2.727 15.367 2.229 1 95.94 187 THR A O 1
ATOM 1529 N N . VAL A 1 188 ? 1.7 17.062 1.238 1 95.69 188 VAL A N 1
ATOM 1530 C CA . VAL A 1 188 ? 2.709 17.094 0.186 1 95.69 188 VAL A CA 1
ATOM 1531 C C . VAL A 1 188 ? 3.881 17.969 0.615 1 95.69 188 VAL A C 1
ATOM 1533 O O . VAL A 1 188 ? 3.684 19.109 1.027 1 95.69 188 VAL A O 1
ATOM 1536 N N . VAL A 1 189 ? 5.047 17.406 0.641 1 97.31 189 VAL A N 1
ATOM 1537 C CA . VAL A 1 189 ? 6.305 18.109 0.859 1 97.31 189 VAL A CA 1
ATOM 1538 C C . VAL A 1 189 ? 7.262 17.828 -0.299 1 97.31 189 VAL A C 1
ATOM 1540 O O . VAL A 1 189 ? 7.469 16.672 -0.672 1 97.31 189 VAL A O 1
ATOM 1543 N N . CYS A 1 190 ? 7.727 18.844 -0.868 1 96.31 190 CYS A N 1
ATOM 1544 C CA . CYS A 1 190 ? 8.648 18.641 -1.979 1 96.31 190 CYS A CA 1
ATOM 1545 C C . CYS A 1 190 ? 9.852 19.562 -1.87 1 96.31 190 CYS A C 1
ATOM 1547 O O . CYS A 1 190 ? 9.945 20.375 -0.942 1 96.31 190 CYS A O 1
ATOM 1549 N N . GLU A 1 191 ? 10.844 19.297 -2.703 1 97.38 191 GLU A N 1
ATOM 1550 C CA . GLU A 1 191 ? 12.078 20.078 -2.66 1 97.38 191 GLU A CA 1
ATOM 1551 C C . GLU A 1 191 ? 11.836 21.531 -3.041 1 97.38 191 GLU A C 1
ATOM 1553 O O . GLU A 1 191 ? 12.344 22.438 -2.391 1 97.38 191 GLU A O 1
ATOM 1558 N N . ARG A 1 192 ? 11.078 21.703 -4.129 1 96.56 192 ARG A N 1
ATOM 1559 C CA . ARG A 1 192 ? 10.742 23.031 -4.633 1 96.56 192 ARG A CA 1
ATOM 1560 C C . ARG A 1 192 ? 9.289 23.109 -5.07 1 96.56 192 ARG A C 1
ATOM 1562 O O . ARG A 1 192 ? 8.789 22.219 -5.758 1 96.56 192 ARG A O 1
ATOM 1569 N N . ILE A 1 193 ? 8.703 24.141 -4.656 1 97.44 193 ILE A N 1
ATOM 1570 C CA . ILE A 1 193 ? 7.344 24.391 -5.125 1 97.44 193 ILE A CA 1
ATOM 1571 C C . ILE A 1 193 ? 7.383 24.922 -6.559 1 97.44 193 ILE A C 1
ATOM 1573 O O . ILE A 1 193 ? 8.086 25.891 -6.855 1 97.44 193 ILE A O 1
ATOM 1577 N N . PRO A 1 194 ? 6.645 24.297 -7.422 1 96.69 194 PRO A N 1
ATOM 1578 C CA . PRO A 1 194 ? 6.656 24.812 -8.797 1 96.69 194 PRO A CA 1
ATOM 1579 C C . PRO A 1 194 ? 5.926 26.141 -8.93 1 96.69 194 PRO A C 1
ATOM 1581 O O . PRO A 1 194 ? 4.902 26.359 -8.281 1 96.69 194 PRO A O 1
ATOM 1584 N N . LYS A 1 195 ? 6.523 27 -9.742 1 96.88 195 LYS A N 1
ATOM 1585 C CA . LYS A 1 195 ? 5.82 28.219 -10.117 1 96.88 195 LYS A CA 1
ATOM 1586 C C . LYS A 1 195 ? 4.82 27.953 -11.242 1 96.88 195 LYS A C 1
ATOM 1588 O O . LYS A 1 195 ? 5.047 28.359 -12.383 1 96.88 195 LYS A O 1
ATOM 1593 N N . ASP A 1 196 ? 3.754 27.297 -10.922 1 96.56 196 ASP A N 1
ATOM 1594 C CA . ASP A 1 196 ? 2.795 26.812 -11.906 1 96.56 196 ASP A CA 1
ATOM 1595 C C . ASP A 1 196 ? 1.379 26.797 -11.336 1 96.56 196 ASP A C 1
ATOM 1597 O O . ASP A 1 196 ? 1.028 25.922 -10.547 1 96.56 196 ASP A O 1
ATOM 1601 N N . PRO A 1 197 ? 0.536 27.672 -11.797 1 96.56 197 PRO A N 1
ATOM 1602 C CA . PRO A 1 197 ? -0.849 27.688 -11.32 1 96.56 197 PRO A CA 1
ATOM 1603 C C . PRO A 1 197 ? -1.61 26.406 -11.68 1 96.56 197 PRO A C 1
ATOM 1605 O O . PRO A 1 197 ? -2.709 26.172 -11.164 1 96.56 197 PRO A O 1
ATOM 1608 N N . GLY A 1 198 ? -1.025 25.641 -12.547 1 95.06 198 GLY A N 1
ATOM 1609 C CA . GLY A 1 198 ? -1.661 24.391 -12.938 1 95.06 198 GLY A CA 1
ATOM 1610 C C . GLY A 1 198 ? -1.202 23.203 -12.109 1 95.06 198 GLY A C 1
ATOM 1611 O O . GLY A 1 198 ? -1.575 22.062 -12.391 1 95.06 198 GLY A O 1
ATOM 1612 N N . TRP A 1 199 ? -0.421 23.5 -11.109 1 93.81 199 TRP A N 1
ATOM 1613 C CA . TRP A 1 199 ? 0.046 22.422 -10.242 1 93.81 199 TRP A CA 1
ATOM 1614 C C . TRP A 1 199 ? -1.124 21.75 -9.539 1 93.81 199 TRP A C 1
ATOM 1616 O O . TRP A 1 199 ? -1.987 22.422 -8.969 1 93.81 199 TRP A O 1
ATOM 1626 N N . PHE A 1 200 ? -1.188 20.438 -9.508 1 91.31 200 PHE A N 1
ATOM 1627 C CA . PHE A 1 200 ? -2.336 19.656 -9.062 1 91.31 200 PHE A CA 1
ATOM 1628 C C . PHE A 1 200 ? -2.68 19.969 -7.613 1 91.31 200 PHE A C 1
ATOM 1630 O O . PHE A 1 200 ? -3.848 19.938 -7.223 1 91.31 200 PHE A O 1
ATOM 1637 N N . TYR A 1 201 ? -1.699 20.25 -6.902 1 93.06 201 TYR A N 1
ATOM 1638 C CA . TYR A 1 201 ? -1.859 20.328 -5.457 1 93.06 201 TYR A CA 1
ATOM 1639 C C . TYR A 1 201 ? -2.629 21.578 -5.062 1 93.06 201 TYR A C 1
ATOM 1641 O O . TYR A 1 201 ? -3.229 21.641 -3.988 1 93.06 201 TYR A O 1
ATOM 1649 N N . ILE A 1 202 ? -2.678 22.562 -5.922 1 94.75 202 ILE A N 1
ATOM 1650 C CA . ILE A 1 202 ? -3.402 23.781 -5.59 1 94.75 202 ILE A CA 1
ATOM 1651 C C . ILE A 1 202 ? -4.684 23.859 -6.414 1 94.75 202 ILE A C 1
ATOM 1653 O O . ILE A 1 202 ? -5.34 24.906 -6.453 1 94.75 202 ILE A O 1
ATOM 1657 N N . ASP A 1 203 ? -4.953 22.766 -7.082 1 91.56 203 ASP A N 1
ATOM 1658 C CA . ASP A 1 203 ? -6.297 22.688 -7.645 1 91.56 203 ASP A CA 1
ATOM 1659 C C . ASP A 1 203 ? -7.355 22.734 -6.543 1 91.56 203 ASP A C 1
ATOM 1661 O O . ASP A 1 203 ? -8.484 23.172 -6.777 1 91.56 203 ASP A O 1
ATOM 1665 N N . THR A 1 204 ? -6.996 22.219 -5.441 1 90.69 204 THR A N 1
ATOM 1666 C CA . THR A 1 204 ? -7.832 22.375 -4.25 1 90.69 204 THR A CA 1
ATOM 1667 C C . THR A 1 204 ? -7.723 23.797 -3.689 1 90.69 204 THR A C 1
ATOM 1669 O O . THR A 1 204 ? -6.711 24.141 -3.078 1 90.69 204 THR A O 1
ATOM 1672 N N . MET A 1 205 ? -8.789 24.484 -3.789 1 93 205 MET A N 1
ATOM 1673 C CA . MET A 1 205 ? -8.805 25.922 -3.523 1 93 205 MET A CA 1
ATOM 1674 C C . MET A 1 205 ? -8.414 26.219 -2.076 1 93 205 MET A C 1
ATOM 1676 O O . MET A 1 205 ? -7.91 27.297 -1.768 1 93 205 MET A O 1
ATOM 1680 N N . VAL A 1 206 ? -8.602 25.25 -1.262 1 93.56 206 VAL A N 1
ATOM 1681 C CA . VAL A 1 206 ? -8.391 25.5 0.158 1 93.56 206 VAL A CA 1
ATOM 1682 C C . VAL A 1 206 ? -7.023 24.984 0.585 1 93.56 206 VAL A C 1
ATOM 1684 O O . VAL A 1 206 ? -6.719 24.922 1.778 1 93.56 206 VAL A O 1
ATOM 1687 N N . HIS A 1 207 ? -6.188 24.516 -0.328 1 95.38 207 HIS A N 1
ATOM 1688 C CA . HIS A 1 207 ? -4.773 24.312 -0.038 1 95.38 207 HIS A CA 1
ATOM 1689 C C . HIS A 1 207 ? -4.012 25.625 -0.042 1 95.38 207 HIS A C 1
ATOM 1691 O O . HIS A 1 207 ? -3.742 26.188 -1.105 1 95.38 207 HIS A O 1
ATOM 1697 N N . THR A 1 208 ? -3.58 26.094 1.115 1 97.69 208 THR A N 1
ATOM 1698 C CA . THR A 1 208 ? -3.111 27.469 1.29 1 97.69 208 THR A CA 1
ATOM 1699 C C . THR A 1 208 ? -1.627 27.484 1.646 1 97.69 208 THR A C 1
ATOM 1701 O O . THR A 1 208 ? -0.975 28.531 1.546 1 97.69 208 THR A O 1
ATOM 1704 N N . ALA A 1 209 ? -1.138 26.438 2.184 1 98.38 209 ALA A N 1
ATOM 1705 C CA . ALA A 1 209 ? 0.232 26.328 2.68 1 98.38 209 ALA A CA 1
ATOM 1706 C C . ALA A 1 209 ? 0.98 25.188 1.994 1 98.38 209 ALA A C 1
ATOM 1708 O O . ALA A 1 209 ? 0.543 24.047 2.037 1 98.38 209 ALA A O 1
ATOM 1709 N N . LEU A 1 210 ? 2.072 25.531 1.384 1 98.12 210 LEU A N 1
ATOM 1710 C CA . LEU A 1 210 ? 2.859 24.562 0.623 1 98.12 210 LEU A CA 1
ATOM 1711 C C . LEU A 1 210 ? 4.254 24.422 1.219 1 98.12 210 LEU A C 1
ATOM 1713 O O . LEU A 1 210 ? 5.035 25.375 1.236 1 98.12 210 LEU A O 1
ATOM 1717 N N . HIS A 1 211 ? 4.527 23.234 1.617 1 98.25 211 HIS A N 1
ATOM 1718 C CA . HIS A 1 211 ? 5.723 22.969 2.412 1 98.25 211 HIS A CA 1
ATOM 1719 C C . HIS A 1 211 ? 6.852 22.422 1.549 1 98.25 211 HIS A C 1
ATOM 1721 O O . HIS A 1 211 ? 6.598 21.688 0.583 1 98.25 211 HIS A O 1
ATOM 1727 N N . THR A 1 212 ? 8.047 22.766 1.909 1 98.31 212 THR A N 1
ATOM 1728 C CA . THR A 1 212 ? 9.25 22.219 1.295 1 98.31 212 THR A CA 1
ATOM 1729 C C . THR A 1 212 ? 10.031 21.375 2.297 1 98.31 212 THR A C 1
ATOM 1731 O O . THR A 1 212 ? 9.773 21.422 3.502 1 98.31 212 THR A O 1
ATOM 1734 N N . ASN A 1 213 ? 10.938 20.578 1.752 1 98.44 213 ASN A N 1
ATOM 1735 C CA . ASN A 1 213 ? 11.82 19.828 2.637 1 98.44 213 ASN A CA 1
ATOM 1736 C C . ASN A 1 213 ? 12.539 20.734 3.625 1 98.44 213 ASN A C 1
ATOM 1738 O O . ASN A 1 213 ? 12.633 20.422 4.812 1 98.44 213 ASN A O 1
ATOM 1742 N N . LYS A 1 214 ? 12.977 21.844 3.182 1 98.44 214 LYS A N 1
ATOM 1743 C CA . LYS A 1 214 ? 13.688 22.781 4.047 1 98.44 214 LYS A CA 1
ATOM 1744 C C . LYS A 1 214 ? 12.758 23.375 5.094 1 98.44 214 LYS A C 1
ATOM 1746 O O . LYS A 1 214 ? 13.117 23.484 6.266 1 98.44 214 LYS A O 1
ATOM 1751 N N . SER A 1 215 ? 11.578 23.812 4.676 1 98.69 215 SER A N 1
ATOM 1752 C CA . SER A 1 215 ? 10.641 24.391 5.637 1 98.69 215 SER A CA 1
ATOM 1753 C C . SER A 1 215 ? 10.289 23.391 6.73 1 98.69 215 SER A C 1
ATOM 1755 O O . SER A 1 215 ? 10.188 23.75 7.906 1 98.69 215 SER A O 1
ATOM 1757 N N . MET A 1 216 ? 10.133 22.109 6.352 1 98.62 216 MET A N 1
ATOM 1758 C CA . MET A 1 216 ? 9.805 21.078 7.34 1 98.62 216 MET A CA 1
ATOM 1759 C C . MET A 1 216 ? 10.992 20.828 8.266 1 98.62 216 MET A C 1
ATOM 1761 O O . MET A 1 216 ? 10.805 20.594 9.461 1 98.62 216 MET A O 1
ATOM 1765 N N . SER A 1 217 ? 12.156 20.828 7.723 1 98.69 217 SER A N 1
ATOM 1766 C CA . SER A 1 217 ? 13.352 20.672 8.547 1 98.69 217 SER A CA 1
ATOM 1767 C C . SER A 1 217 ? 13.445 21.766 9.602 1 98.69 217 SER A C 1
ATOM 1769 O O . SER A 1 217 ? 13.75 21.5 10.758 1 98.69 217 SER A O 1
ATOM 1771 N N . ILE A 1 218 ? 13.188 22.984 9.203 1 98.75 218 ILE A N 1
ATOM 1772 C CA . ILE A 1 218 ? 13.242 24.125 10.109 1 98.75 218 ILE A CA 1
ATOM 1773 C C . ILE A 1 218 ? 12.18 23.969 11.195 1 98.75 218 ILE A C 1
ATOM 1775 O O . ILE A 1 218 ? 12.461 24.156 12.383 1 98.75 218 ILE A O 1
ATOM 1779 N N . LEU A 1 219 ? 10.984 23.641 10.766 1 98.19 219 LEU A N 1
ATOM 1780 C CA . LEU A 1 219 ? 9.898 23.438 11.711 1 98.19 219 LEU A CA 1
ATOM 1781 C C . LEU A 1 219 ? 10.242 22.375 12.742 1 98.19 219 LEU A C 1
ATOM 1783 O O . LEU A 1 219 ? 10.031 22.562 13.938 1 98.19 219 LEU A O 1
ATOM 1787 N N . MET A 1 220 ? 10.711 21.266 12.258 1 98.06 220 MET A N 1
ATOM 1788 C CA . MET A 1 220 ? 11.125 20.156 13.117 1 98.06 220 MET A CA 1
ATOM 1789 C C . MET A 1 220 ? 12.164 20.625 14.133 1 98.06 220 MET A C 1
ATOM 1791 O O . MET A 1 220 ? 12.07 20.281 15.312 1 98.06 220 MET A O 1
ATOM 1795 N N . ASP A 1 221 ? 13.102 21.328 13.688 1 98.19 221 ASP A N 1
ATOM 1796 C CA . ASP A 1 221 ? 14.156 21.828 14.57 1 98.19 221 ASP A CA 1
ATOM 1797 C C . ASP A 1 221 ? 13.586 22.75 15.641 1 98.19 221 ASP A C 1
ATOM 1799 O O . ASP A 1 221 ? 13.922 22.625 16.812 1 98.19 221 ASP A O 1
ATOM 1803 N N . GLN A 1 222 ? 12.75 23.641 15.242 1 98.56 222 GLN A N 1
ATOM 1804 C CA . GLN A 1 222 ? 12.141 24.594 16.156 1 98.56 222 GLN A CA 1
ATOM 1805 C C . GLN A 1 222 ? 11.297 23.875 17.219 1 98.56 222 GLN A C 1
ATOM 1807 O O . GLN A 1 222 ? 11.203 24.328 18.359 1 98.56 222 GLN A O 1
ATOM 1812 N N . TRP A 1 223 ? 10.688 22.766 16.812 1 98.56 223 TRP A N 1
ATOM 1813 C CA . TRP A 1 223 ? 9.742 22.047 17.656 1 98.56 223 TRP A CA 1
ATOM 1814 C C . TRP A 1 223 ? 10.453 20.984 18.484 1 98.56 223 TRP A C 1
ATOM 1816 O O . TRP A 1 223 ? 9.82 20.266 19.266 1 98.56 223 TRP A O 1
ATOM 1826 N N . GLY A 1 224 ? 11.727 20.734 18.297 1 98.62 224 GLY A N 1
ATOM 1827 C CA . GLY A 1 224 ? 12.508 19.797 19.094 1 98.62 224 GLY A CA 1
ATOM 1828 C C . GLY A 1 224 ? 12.414 18.375 18.594 1 98.62 224 GLY A C 1
ATOM 1829 O O . GLY A 1 224 ? 12.469 17.438 19.391 1 98.62 224 GLY A O 1
ATOM 1830 N N . TYR A 1 225 ? 12.242 18.203 17.359 1 98.81 225 TYR A N 1
ATOM 1831 C CA . TYR A 1 225 ? 12.273 16.875 16.75 1 98.81 225 TYR A CA 1
ATOM 1832 C C . TYR A 1 225 ? 13.68 16.547 16.266 1 98.81 225 TYR A C 1
ATOM 1834 O O . TYR A 1 225 ? 14.391 17.422 15.758 1 98.81 225 TYR A O 1
ATOM 1842 N N . GLY A 1 226 ? 14.078 15.273 16.359 1 98.56 226 GLY A N 1
ATOM 1843 C CA . GLY A 1 226 ? 15.461 14.938 16.062 1 98.56 226 GLY A CA 1
ATOM 1844 C C . GLY A 1 226 ? 15.609 13.945 14.93 1 98.56 226 GLY A C 1
ATOM 1845 O O . GLY A 1 226 ? 16.688 13.805 14.359 1 98.56 226 GLY A O 1
ATOM 1846 N N . ALA A 1 227 ? 14.547 13.203 14.586 1 98.81 227 ALA A N 1
ATOM 1847 C CA . ALA A 1 227 ? 14.578 12.203 13.523 1 98.8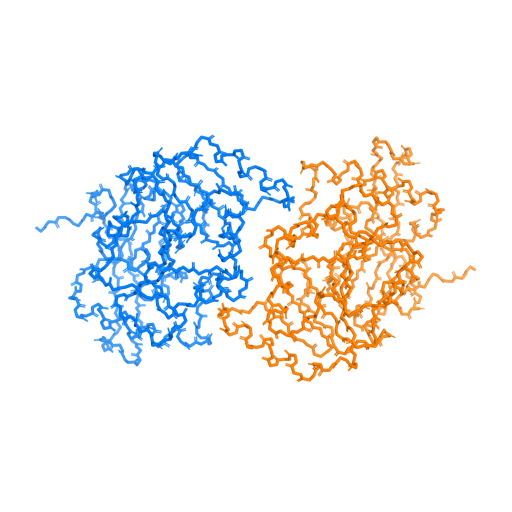1 227 ALA A CA 1
ATOM 1848 C C . ALA A 1 227 ? 13.195 12.008 12.914 1 98.81 227 ALA A C 1
ATOM 1850 O O . ALA A 1 227 ? 12.195 12.461 13.477 1 98.81 227 ALA A O 1
ATOM 1851 N N . SER A 1 228 ? 13.203 11.391 11.781 1 98.88 228 SER A N 1
ATOM 1852 C CA . SER A 1 228 ? 11.914 11.094 11.164 1 98.88 228 SER A CA 1
ATOM 1853 C C . SER A 1 228 ? 11.977 9.797 10.359 1 98.88 228 SER A C 1
ATOM 1855 O O . SER A 1 228 ? 13.062 9.336 10.008 1 98.88 228 SER A O 1
ATOM 1857 N N . ILE A 1 229 ? 10.883 9.156 10.242 1 98.88 229 ILE A N 1
ATOM 1858 C CA . ILE A 1 229 ? 10.625 8.023 9.367 1 98.88 229 ILE A CA 1
ATOM 1859 C C . ILE A 1 229 ? 9.594 8.414 8.312 1 98.88 229 ILE A C 1
ATOM 1861 O O . ILE A 1 229 ? 8.633 9.125 8.609 1 98.88 229 ILE A O 1
ATOM 1865 N N . TYR A 1 230 ? 9.836 7.996 7.121 1 98.75 230 TYR A N 1
ATOM 1866 C CA . TYR A 1 230 ? 8.867 8.227 6.055 1 98.75 230 TYR A CA 1
ATOM 1867 C C . TYR A 1 230 ? 8.414 6.914 5.43 1 98.75 230 TYR A C 1
ATOM 1869 O O . TYR A 1 230 ? 9.234 6.027 5.176 1 98.75 230 TYR A O 1
ATOM 1877 N N . SER A 1 231 ? 7.156 6.758 5.254 1 98.12 231 SER A N 1
ATOM 1878 C CA . SER A 1 231 ? 6.559 5.652 4.512 1 98.12 231 SER A CA 1
ATOM 1879 C C . SER A 1 231 ? 5.988 6.125 3.18 1 98.12 231 SER A C 1
ATOM 1881 O O . SER A 1 231 ? 4.953 6.793 3.143 1 98.12 231 SER A O 1
ATOM 1883 N N . PRO A 1 232 ? 6.609 5.738 2.078 1 96.31 232 PRO A N 1
ATOM 1884 C CA . PRO A 1 232 ? 6.098 6.164 0.773 1 96.31 232 PRO A CA 1
ATOM 1885 C C . PRO A 1 232 ? 4.68 5.664 0.501 1 96.31 232 PRO A C 1
ATOM 1887 O O . PRO A 1 232 ? 3.85 6.406 -0.029 1 96.31 232 PRO A O 1
ATOM 1890 N N . GLN A 1 233 ? 4.367 4.488 0.88 1 94.31 233 GLN A N 1
ATOM 1891 C CA . GLN A 1 233 ? 3.053 3.906 0.626 1 94.31 233 GLN A CA 1
ATOM 1892 C C . GLN A 1 233 ? 1.967 4.641 1.408 1 94.31 233 GLN A C 1
ATOM 1894 O O . GLN A 1 233 ? 0.882 4.898 0.881 1 94.31 233 GLN A O 1
ATOM 1899 N N . ALA A 1 234 ? 2.275 4.945 2.619 1 96.31 234 ALA A N 1
ATOM 1900 C CA . ALA A 1 234 ? 1.32 5.656 3.463 1 96.31 234 ALA A CA 1
ATOM 1901 C C . ALA A 1 234 ? 1.355 7.156 3.186 1 96.31 234 ALA A C 1
ATOM 1903 O O . ALA A 1 234 ? 0.496 7.902 3.66 1 96.31 234 ALA A O 1
ATOM 1904 N N . LYS A 1 235 ? 2.33 7.586 2.449 1 96.19 235 LYS A N 1
ATOM 1905 C CA . LYS A 1 235 ? 2.555 9.008 2.201 1 96.19 235 LYS A CA 1
ATOM 1906 C C . LYS A 1 235 ? 2.543 9.797 3.504 1 96.19 235 LYS A C 1
ATOM 1908 O O . LYS A 1 235 ? 1.851 10.812 3.613 1 96.19 235 LYS A O 1
ATOM 1913 N N . SER A 1 236 ? 3.338 9.312 4.445 1 97.88 236 SER A N 1
ATOM 1914 C CA . SER A 1 236 ? 3.281 9.914 5.777 1 97.88 236 SER A CA 1
ATOM 1915 C C . SER A 1 236 ? 4.664 9.953 6.422 1 97.88 236 SER A C 1
ATOM 1917 O O . SER A 1 236 ? 5.453 9.023 6.273 1 97.88 236 SER A O 1
ATOM 1919 N N . TRP A 1 237 ? 4.91 11.008 7.156 1 98.69 237 TRP A N 1
ATOM 1920 C CA . TRP A 1 237 ? 6.09 11.141 8.008 1 98.69 237 TRP A CA 1
ATOM 1921 C C . TRP A 1 237 ? 5.742 10.852 9.461 1 98.69 237 TRP A C 1
ATOM 1923 O O . TRP A 1 237 ? 4.629 11.133 9.906 1 98.69 237 TRP A O 1
ATOM 1933 N N . PHE A 1 238 ? 6.672 10.344 10.141 1 98.88 238 PHE A N 1
ATOM 1934 C CA . PHE A 1 238 ? 6.676 10.234 11.594 1 98.88 238 PHE A CA 1
ATOM 1935 C C . PHE A 1 238 ? 7.867 10.984 12.188 1 98.88 238 PHE A C 1
ATOM 1937 O O . PHE A 1 238 ? 9.016 10.586 11.984 1 98.88 238 PHE A O 1
ATOM 1944 N N . LEU A 1 239 ? 7.578 12.07 12.852 1 98.88 239 LEU A N 1
ATOM 1945 C CA . LEU A 1 239 ? 8.609 12.906 13.445 1 98.88 239 LEU A CA 1
ATOM 1946 C C . LEU A 1 239 ? 8.812 12.555 14.922 1 98.88 239 LEU A C 1
ATOM 1948 O O . LEU A 1 239 ? 7.859 12.586 15.703 1 98.88 239 LEU A O 1
ATOM 1952 N N . PHE A 1 240 ? 10.023 12.266 15.305 1 98.88 240 PHE A N 1
ATOM 1953 C CA . PHE A 1 240 ? 10.344 11.867 16.672 1 98.88 240 PHE A CA 1
ATOM 1954 C C . PHE A 1 240 ? 11.039 12.992 17.422 1 98.88 240 PHE A C 1
ATOM 1956 O O . PHE A 1 240 ? 12.055 13.523 16.953 1 98.88 240 PHE A O 1
ATOM 1963 N N . LYS A 1 241 ? 10.461 13.359 18.578 1 98.81 241 LYS A N 1
ATOM 1964 C CA . LYS A 1 241 ? 11.125 14.336 19.438 1 98.81 241 LYS A CA 1
ATOM 1965 C C . LYS A 1 241 ? 12.539 13.883 19.797 1 98.81 241 LYS A C 1
ATOM 1967 O O . LYS A 1 241 ? 12.805 12.68 19.875 1 98.81 241 LYS A O 1
ATOM 1972 N N . ARG A 1 242 ? 13.414 14.844 20.031 1 98.38 242 ARG A N 1
ATOM 1973 C CA . ARG A 1 242 ? 14.812 14.57 20.359 1 98.38 242 ARG A CA 1
ATOM 1974 C C . ARG A 1 242 ? 14.922 13.719 21.609 1 98.38 242 ARG A C 1
ATOM 1976 O O . ARG A 1 242 ? 15.828 12.891 21.734 1 98.38 242 ARG A O 1
ATOM 1983 N N . ASP A 1 243 ? 14 13.859 22.516 1 97.81 243 ASP A N 1
ATOM 1984 C CA . ASP A 1 243 ? 14.047 13.164 23.797 1 97.81 243 ASP A CA 1
ATOM 1985 C C . ASP A 1 243 ? 13.344 11.812 23.703 1 97.81 243 ASP A C 1
ATOM 1987 O O . ASP A 1 243 ? 13.203 11.117 24.719 1 97.81 243 ASP A O 1
ATOM 1991 N N . ASN A 1 244 ? 12.844 11.422 22.547 1 98.38 244 ASN A N 1
ATOM 1992 C CA . ASN A 1 244 ? 12.273 10.086 22.391 1 98.38 244 ASN A CA 1
ATOM 1993 C C . ASN A 1 244 ? 13.273 9 22.766 1 98.38 244 ASN A C 1
ATOM 1995 O O . ASN A 1 244 ? 14.422 9.016 22.312 1 98.38 244 ASN A O 1
ATOM 1999 N N . PRO A 1 245 ? 12.883 8.078 23.531 1 97.88 245 PRO A N 1
ATOM 2000 C CA . PRO A 1 245 ? 13.828 7.07 24.016 1 97.88 245 PRO A CA 1
ATOM 2001 C C . PRO A 1 245 ? 14.359 6.184 22.891 1 97.88 245 PRO A C 1
ATOM 2003 O O . PRO A 1 245 ? 15.398 5.547 23.047 1 97.88 245 PRO A O 1
ATOM 2006 N N . LEU A 1 246 ? 13.719 6.184 21.797 1 97.81 246 LEU A N 1
ATOM 2007 C CA . LEU A 1 246 ? 14.094 5.285 20.703 1 97.81 246 LEU A CA 1
ATOM 2008 C C . LEU A 1 246 ? 14.93 6.02 19.672 1 97.81 246 LEU A C 1
ATOM 2010 O O . LEU A 1 246 ? 15.305 5.438 18.641 1 97.81 246 LEU A O 1
ATOM 2014 N N . ILE A 1 247 ? 15.219 7.23 19.891 1 97.94 247 ILE A N 1
ATOM 2015 C CA . ILE A 1 247 ? 15.781 8.094 18.859 1 97.94 247 ILE A CA 1
ATOM 2016 C C . ILE A 1 247 ? 17.047 7.465 18.297 1 97.94 247 ILE A C 1
ATOM 2018 O O . ILE A 1 247 ? 17.297 7.52 17.094 1 97.94 247 ILE A O 1
ATOM 2022 N N . ASP A 1 248 ? 17.859 6.766 19.062 1 97.75 248 ASP A N 1
ATOM 2023 C CA . ASP A 1 248 ? 19.141 6.211 18.625 1 97.75 248 ASP A CA 1
ATOM 2024 C C . ASP A 1 248 ? 18.953 4.816 18.031 1 97.75 248 ASP A C 1
ATOM 2026 O O . ASP A 1 248 ? 19.859 4.293 17.375 1 97.75 248 ASP A O 1
ATOM 2030 N N . ASP A 1 249 ? 17.828 4.215 18.266 1 98.06 249 ASP A N 1
ATOM 2031 C CA . ASP A 1 249 ? 17.594 2.844 17.828 1 98.06 249 ASP A CA 1
ATOM 2032 C C . ASP A 1 249 ? 16.766 2.822 16.547 1 98.06 249 ASP A C 1
ATOM 2034 O O . ASP A 1 249 ? 16.578 1.767 15.93 1 98.06 249 ASP A O 1
ATOM 2038 N N . LEU A 1 250 ? 16.25 3.971 16.109 1 98.5 250 LEU A N 1
ATOM 2039 C CA . LEU A 1 250 ? 15.266 4.039 15.039 1 98.5 250 LEU A CA 1
ATOM 2040 C C . LEU A 1 250 ? 15.852 3.484 13.742 1 98.5 250 LEU A C 1
ATOM 2042 O O . LEU A 1 250 ? 15.172 2.762 13.008 1 98.5 250 LEU A O 1
ATOM 2046 N N . GLU A 1 251 ? 17.078 3.852 13.477 1 98.38 251 GLU A N 1
ATOM 2047 C CA . GLU A 1 251 ? 17.719 3.391 12.242 1 98.38 251 GLU A CA 1
ATOM 2048 C C . GLU A 1 251 ? 17.734 1.866 12.172 1 98.38 251 GLU A C 1
ATOM 2050 O O . GLU A 1 251 ? 17.359 1.282 11.156 1 98.38 251 GLU A O 1
ATOM 2055 N N . ALA A 1 252 ? 18.156 1.253 13.195 1 98.38 252 ALA A N 1
ATOM 2056 C CA . ALA A 1 252 ? 18.234 -0.204 13.25 1 98.38 252 ALA A CA 1
ATOM 2057 C C . ALA A 1 252 ? 16.844 -0.837 13.18 1 98.38 252 ALA A C 1
ATOM 2059 O O . ALA A 1 252 ? 16.672 -1.866 12.523 1 98.38 252 ALA A O 1
ATOM 2060 N N . LYS A 1 253 ? 15.922 -0.266 13.867 1 98.44 253 LYS A N 1
ATOM 2061 C CA . LYS A 1 253 ? 14.562 -0.79 13.852 1 98.44 253 LYS A CA 1
ATOM 2062 C C . LYS A 1 253 ? 13.953 -0.714 12.453 1 98.44 253 LYS A C 1
ATOM 2064 O O . LYS A 1 253 ? 13.312 -1.661 11.992 1 98.44 253 LYS A O 1
ATOM 2069 N N . VAL A 1 254 ? 14.18 0.405 11.781 1 98.5 254 VAL A N 1
ATOM 2070 C CA . VAL A 1 254 ? 13.688 0.575 10.422 1 98.5 254 VAL A CA 1
ATOM 2071 C C . VAL A 1 254 ? 14.344 -0.45 9.5 1 98.5 254 VAL A C 1
ATOM 2073 O O . VAL A 1 254 ? 13.672 -1.086 8.688 1 98.5 254 VAL A O 1
ATOM 2076 N N . ALA A 1 255 ? 15.633 -0.621 9.648 1 97.5 255 ALA A N 1
ATOM 2077 C CA . ALA A 1 255 ? 16.344 -1.621 8.859 1 97.5 255 ALA A CA 1
ATOM 2078 C C . ALA A 1 255 ? 15.773 -3.016 9.094 1 97.5 255 ALA A C 1
ATOM 2080 O O . ALA A 1 255 ? 15.625 -3.799 8.148 1 97.5 255 ALA A O 1
ATOM 2081 N N . GLY A 1 256 ? 15.477 -3.312 10.305 1 96.62 256 GLY A N 1
ATOM 2082 C CA . GLY A 1 256 ? 14.875 -4.594 10.641 1 96.62 256 GLY A CA 1
ATOM 2083 C C . GLY A 1 256 ? 13.531 -4.82 9.977 1 96.62 256 GLY A C 1
ATOM 2084 O O . GLY A 1 256 ? 13.266 -5.902 9.461 1 96.62 256 GLY A O 1
ATOM 2085 N N . ILE A 1 257 ? 12.695 -3.838 10 1 96.94 257 ILE A N 1
ATOM 2086 C CA . ILE A 1 257 ? 11.383 -3.916 9.375 1 96.94 257 ILE A CA 1
ATOM 2087 C C . ILE A 1 257 ? 11.539 -4.121 7.867 1 96.94 257 ILE A C 1
ATOM 2089 O O . ILE A 1 257 ? 10.883 -4.988 7.281 1 96.94 257 ILE A O 1
ATOM 2093 N N . ASN A 1 258 ? 12.406 -3.311 7.262 1 95.12 258 ASN A N 1
ATOM 2094 C CA . ASN A 1 258 ? 12.648 -3.428 5.828 1 95.12 258 ASN A CA 1
ATOM 2095 C C . ASN A 1 258 ? 13.164 -4.816 5.461 1 95.12 258 ASN A C 1
ATOM 2097 O O . ASN A 1 258 ? 12.773 -5.375 4.434 1 95.12 258 ASN A O 1
ATOM 2101 N N . HIS A 1 259 ? 13.984 -5.324 6.285 1 91.81 259 HIS A N 1
ATOM 2102 C CA . HIS A 1 259 ? 14.5 -6.672 6.066 1 91.81 259 HIS A CA 1
ATOM 2103 C C . HIS A 1 259 ? 13.391 -7.711 6.164 1 91.81 259 HIS A C 1
ATOM 2105 O O . HIS A 1 259 ? 13.273 -8.586 5.305 1 91.81 259 HIS A O 1
ATOM 2111 N N . GLU A 1 260 ? 12.625 -7.594 7.137 1 91.19 260 GLU A N 1
ATOM 2112 C CA . GLU A 1 260 ? 11.523 -8.523 7.355 1 91.19 260 GLU A CA 1
ATOM 2113 C C . GLU A 1 260 ? 10.555 -8.523 6.172 1 91.19 260 GLU A C 1
ATOM 2115 O O . GLU A 1 260 ? 10.117 -9.586 5.723 1 91.19 260 GLU A O 1
ATOM 2120 N N . LEU A 1 261 ? 10.281 -7.336 5.703 1 91.56 261 LEU A N 1
ATOM 2121 C CA . LEU A 1 261 ? 9.297 -7.188 4.633 1 91.56 261 LEU A CA 1
ATOM 2122 C C . LEU A 1 261 ? 9.953 -7.367 3.268 1 91.56 261 LEU A C 1
ATOM 2124 O O . LEU A 1 261 ? 9.273 -7.352 2.242 1 91.56 261 LEU A O 1
ATOM 2128 N N . GLN A 1 262 ? 11.258 -7.461 3.26 1 86.75 262 GLN A N 1
ATOM 2129 C CA . GLN A 1 262 ? 12.062 -7.691 2.066 1 86.75 262 GLN A CA 1
ATOM 2130 C C . GLN A 1 262 ? 11.844 -6.59 1.031 1 86.75 262 GLN A C 1
ATOM 2132 O O . GLN A 1 262 ? 11.727 -6.871 -0.164 1 86.75 262 GLN A O 1
ATOM 2137 N N . THR A 1 263 ? 11.656 -5.414 1.491 1 88.94 263 THR A N 1
ATOM 2138 C CA . THR A 1 263 ? 11.516 -4.207 0.683 1 88.94 263 THR A CA 1
ATOM 2139 C C . THR A 1 263 ? 11.852 -2.967 1.501 1 88.94 263 THR A C 1
ATOM 2141 O O . THR A 1 263 ? 11.836 -3.004 2.732 1 88.94 263 THR A O 1
ATOM 2144 N N . THR A 1 264 ? 12.211 -1.917 0.863 1 93.44 264 THR A N 1
ATOM 2145 C CA . THR A 1 264 ? 12.352 -0.642 1.556 1 93.44 264 THR A CA 1
ATOM 2146 C C . THR A 1 264 ? 10.992 -0.009 1.808 1 93.44 264 THR A C 1
ATOM 2148 O O . THR A 1 264 ? 10.531 0.827 1.025 1 93.44 264 THR A O 1
ATOM 2151 N N . TYR A 1 265 ? 10.469 -0.431 2.863 1 95 265 TYR A N 1
ATOM 2152 C CA . TYR A 1 265 ? 9.125 0.012 3.215 1 95 265 TYR A CA 1
ATOM 2153 C C . TYR A 1 265 ? 9.164 1.354 3.938 1 95 265 TYR A C 1
ATOM 2155 O O . TYR A 1 265 ? 8.227 2.148 3.834 1 95 265 TYR A O 1
ATOM 2163 N N . LEU A 1 266 ? 10.211 1.553 4.68 1 98.25 266 LEU A N 1
ATOM 2164 C CA . LEU A 1 266 ? 10.406 2.764 5.465 1 98.25 266 LEU A CA 1
ATOM 2165 C C . LEU A 1 266 ? 11.773 3.377 5.195 1 98.25 266 LEU A C 1
ATOM 2167 O O . LEU A 1 266 ? 12.742 2.654 4.953 1 98.25 266 LEU A O 1
ATOM 2171 N N . HIS A 1 267 ? 11.766 4.68 5.27 1 98.62 267 HIS A N 1
ATOM 2172 C CA . HIS A 1 267 ? 13 5.449 5.215 1 98.62 267 HIS A CA 1
ATOM 2173 C C . HIS A 1 267 ? 13.258 6.18 6.527 1 98.62 267 HIS A C 1
ATOM 2175 O O . HIS A 1 267 ? 12.328 6.711 7.137 1 98.62 267 HIS A O 1
ATOM 2181 N N . TYR A 1 268 ? 14.461 6.184 6.98 1 98.62 268 TYR A N 1
ATOM 2182 C CA . TYR A 1 268 ? 14.859 6.84 8.219 1 98.62 268 TYR A CA 1
ATOM 2183 C C . TYR A 1 268 ? 15.906 7.914 7.961 1 98.62 268 TYR A C 1
ATOM 2185 O O . TYR A 1 268 ? 16.719 7.789 7.039 1 98.62 268 TYR A O 1
ATOM 2193 N N . LYS A 1 269 ? 15.914 8.969 8.766 1 98.62 269 LYS A N 1
ATOM 2194 C CA . LYS A 1 269 ? 16.938 10.008 8.758 1 98.62 269 LYS A CA 1
ATOM 2195 C C . LYS A 1 269 ? 17 10.742 10.094 1 98.62 269 LYS A C 1
ATOM 2197 O O . LYS A 1 269 ? 15.961 11.008 10.703 1 98.62 269 LYS A O 1
ATOM 2202 N N . ARG A 1 270 ? 18.266 11.008 10.555 1 98.31 270 ARG A N 1
ATOM 2203 C CA . ARG A 1 270 ? 18.375 12.086 11.531 1 98.31 270 ARG A CA 1
ATOM 2204 C C . ARG A 1 270 ? 17.984 13.422 10.914 1 98.31 270 ARG A C 1
ATOM 2206 O O . ARG A 1 270 ? 18.578 13.844 9.914 1 98.31 270 ARG A O 1
ATOM 2213 N N . GLY A 1 271 ? 16.969 14.016 11.469 1 98.12 271 GLY A N 1
ATOM 2214 C CA . GLY A 1 271 ? 16.359 15.148 10.812 1 98.12 271 GLY A CA 1
ATOM 2215 C C . GLY A 1 271 ? 15.141 14.773 9.977 1 98.12 271 GLY A C 1
ATOM 2216 O O . GLY A 1 271 ? 14.477 13.773 10.258 1 98.12 271 GLY A O 1
ATOM 2217 N N . PHE A 1 272 ? 14.805 15.57 9.078 1 98.62 272 PHE A N 1
ATOM 2218 C CA . PHE A 1 272 ? 13.625 15.375 8.242 1 98.62 272 PHE A CA 1
ATOM 2219 C C . PHE A 1 272 ? 13.969 14.539 7.012 1 98.62 272 PHE A C 1
ATOM 2221 O O . PHE A 1 272 ? 14.867 14.883 6.246 1 98.62 272 PHE A O 1
ATOM 2228 N N . VAL A 1 273 ? 13.281 13.43 6.809 1 98.62 273 VAL A N 1
ATOM 2229 C CA . VAL A 1 273 ? 13.453 12.633 5.598 1 98.62 273 VAL A CA 1
ATOM 2230 C C . VAL A 1 273 ? 12.961 13.422 4.387 1 98.62 273 VAL A C 1
ATOM 2232 O O . VAL A 1 273 ? 11.758 13.625 4.219 1 98.62 273 VAL A O 1
ATOM 2235 N N . ASP A 1 274 ? 13.82 13.891 3.629 1 97.94 274 ASP A N 1
ATOM 2236 C CA . ASP A 1 274 ? 13.484 14.633 2.414 1 97.94 274 ASP A CA 1
ATOM 2237 C C . ASP A 1 274 ? 13.25 13.68 1.242 1 97.94 274 ASP A C 1
ATOM 2239 O O . ASP A 1 274 ? 13.992 13.711 0.253 1 97.94 274 ASP A O 1
ATOM 2243 N N . TYR A 1 275 ? 12.156 13.016 1.229 1 95.88 275 TYR A N 1
ATOM 2244 C CA . TYR A 1 275 ? 11.891 11.906 0.324 1 95.88 275 TYR A CA 1
ATOM 2245 C C . TYR A 1 275 ? 11.602 12.406 -1.085 1 95.88 275 TYR A C 1
ATOM 2247 O O . TYR A 1 275 ? 12.16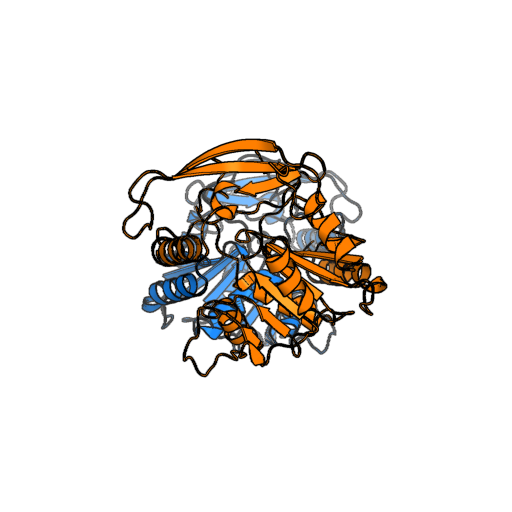4 11.906 -2.059 1 95.88 275 TYR A O 1
ATOM 2255 N N . TRP A 1 276 ? 10.711 13.383 -1.206 1 93.12 276 TRP A N 1
ATOM 2256 C CA . TRP A 1 276 ? 10.305 13.875 -2.516 1 93.12 276 TRP A CA 1
ATOM 2257 C C . TRP A 1 276 ? 11.195 15.031 -2.965 1 93.12 276 TRP A C 1
ATOM 2259 O O . TRP A 1 276 ? 11.203 16.094 -2.344 1 93.12 276 TRP A O 1
ATOM 2269 N N . LYS A 1 277 ? 11.992 14.836 -3.992 1 90.75 277 LYS A N 1
ATOM 2270 C CA . LYS A 1 277 ? 12.914 15.844 -4.504 1 90.75 277 LYS A CA 1
ATOM 2271 C C . LYS A 1 277 ? 12.297 16.609 -5.676 1 90.75 277 LYS A C 1
ATOM 2273 O O . LYS A 1 277 ? 12.852 17.609 -6.129 1 90.75 277 LYS A O 1
ATOM 2278 N N . GLY A 1 278 ? 11.195 16.234 -6.117 1 77.88 278 GLY A N 1
ATOM 2279 C CA . GLY A 1 278 ? 10.492 16.922 -7.188 1 77.88 278 GLY A CA 1
ATOM 2280 C C . GLY A 1 278 ? 9.211 16.234 -7.598 1 77.88 278 GLY A C 1
ATOM 2281 O O . GLY A 1 278 ? 8.898 15.148 -7.117 1 77.88 278 GLY A O 1
ATOM 2282 N N . PHE A 1 279 ? 8.383 16.984 -8.086 1 65.19 279 PHE A N 1
ATOM 2283 C CA . PHE A 1 279 ? 7.23 16.469 -8.82 1 65.19 279 PHE A CA 1
ATOM 2284 C C . PHE A 1 279 ? 7.43 16.625 -10.32 1 65.19 279 PHE A C 1
ATOM 2286 O O . PHE A 1 279 ? 8.117 17.547 -10.766 1 65.19 279 PHE A O 1
ATOM 2293 N N . MET B 1 1 ? 8.039 -35.594 -35 1 52.12 1 MET B N 1
ATOM 2294 C CA . MET B 1 1 ? 8.258 -35.031 -33.688 1 52.12 1 MET B CA 1
ATOM 2295 C C . MET B 1 1 ? 7.023 -34.281 -33.188 1 52.12 1 MET B C 1
ATOM 2297 O O . MET B 1 1 ? 6.43 -33.5 -33.938 1 52.12 1 MET B O 1
ATOM 2301 N N . GLU B 1 2 ? 6.359 -34.688 -32.156 1 72.38 2 GLU B N 1
ATOM 2302 C CA . GLU B 1 2 ? 5.105 -34.094 -31.703 1 72.38 2 GLU B CA 1
ATOM 2303 C C . GLU B 1 2 ? 5.266 -32.594 -31.469 1 72.38 2 GLU B C 1
ATOM 2305 O O . GLU B 1 2 ? 6.285 -32.156 -30.938 1 72.38 2 GLU B O 1
ATOM 2310 N N . ALA B 1 3 ? 4.484 -31.828 -32.125 1 89.44 3 ALA B N 1
ATOM 2311 C CA . ALA B 1 3 ? 4.527 -30.375 -32.031 1 89.44 3 ALA B CA 1
ATOM 2312 C C . ALA B 1 3 ? 4.414 -29.906 -30.578 1 89.44 3 ALA B C 1
ATOM 2314 O O . ALA B 1 3 ? 3.684 -30.5 -29.781 1 89.44 3 ALA B O 1
ATOM 2315 N N . HIS B 1 4 ? 5.254 -29.016 -30.234 1 94.56 4 HIS B N 1
ATOM 2316 C CA . HIS B 1 4 ? 5.176 -28.406 -28.922 1 94.56 4 HIS B CA 1
ATOM 2317 C C . HIS B 1 4 ? 3.85 -27.672 -28.734 1 94.56 4 HIS B C 1
ATOM 2319 O O . HIS B 1 4 ? 3.43 -26.906 -29.594 1 94.56 4 HIS B O 1
ATOM 2325 N N . ARG B 1 5 ? 3.17 -27.906 -27.594 1 97.56 5 ARG B N 1
ATOM 2326 C CA . ARG B 1 5 ? 1.828 -27.375 -27.391 1 97.56 5 ARG B CA 1
ATOM 2327 C C . ARG B 1 5 ? 1.763 -26.531 -26.125 1 97.56 5 ARG B C 1
ATOM 2329 O O . ARG B 1 5 ? 2.471 -26.797 -25.141 1 97.56 5 ARG B O 1
ATOM 2336 N N . CYS B 1 6 ? 0.913 -25.578 -26.156 1 98.38 6 CYS B N 1
ATOM 2337 C CA . CYS B 1 6 ? 0.678 -24.656 -25.047 1 98.38 6 CYS B CA 1
ATOM 2338 C C . CYS B 1 6 ? 0.094 -25.391 -23.844 1 98.38 6 CYS B C 1
ATOM 2340 O O . CYS B 1 6 ? -0.879 -26.125 -23.969 1 98.38 6 CYS B O 1
ATOM 2342 N N . ILE B 1 7 ? 0.604 -25.141 -22.672 1 98.19 7 ILE B N 1
ATOM 2343 C CA . ILE B 1 7 ? 0.151 -25.859 -21.484 1 98.19 7 ILE B CA 1
ATOM 2344 C C . ILE B 1 7 ? -1.152 -25.25 -20.969 1 98.19 7 ILE B C 1
ATOM 2346 O O . ILE B 1 7 ? -1.772 -25.781 -20.047 1 98.19 7 ILE B O 1
ATOM 2350 N N . ILE B 1 8 ? -1.6 -24.141 -21.547 1 98.62 8 ILE B N 1
ATOM 2351 C CA . ILE B 1 8 ? -2.836 -23.469 -21.141 1 98.62 8 ILE B CA 1
ATOM 2352 C C . ILE B 1 8 ? -3.979 -23.922 -22.062 1 98.62 8 ILE B C 1
ATOM 2354 O O . ILE B 1 8 ? -5.008 -24.406 -21.578 1 98.62 8 ILE B O 1
ATOM 2358 N N . CYS B 1 9 ? -3.812 -23.844 -23.406 1 98.44 9 CYS B N 1
ATOM 2359 C CA . CYS B 1 9 ? -4.945 -24.047 -24.297 1 98.44 9 CYS B CA 1
ATOM 2360 C C . CYS B 1 9 ? -4.637 -25.125 -25.344 1 98.44 9 CYS B C 1
ATOM 2362 O O . CYS B 1 9 ? -5.426 -25.344 -26.266 1 98.44 9 CYS B O 1
ATOM 2364 N N . GLU B 1 10 ? -3.484 -25.703 -25.375 1 97.69 10 GLU B N 1
ATOM 2365 C CA . GLU B 1 10 ? -3.086 -26.875 -26.172 1 97.69 10 GLU B CA 1
ATOM 2366 C C . GLU B 1 10 ? -2.832 -26.484 -27.625 1 97.69 10 GLU B C 1
ATOM 2368 O O . GLU B 1 10 ? -2.623 -27.359 -28.469 1 97.69 10 GLU B O 1
ATOM 2373 N N . THR B 1 11 ? -2.896 -25.25 -27.906 1 98.19 11 THR B N 1
ATOM 2374 C CA . THR B 1 11 ? -2.555 -24.797 -29.25 1 98.19 11 THR B CA 1
ATOM 2375 C C . THR B 1 11 ? -1.067 -25 -29.516 1 98.19 11 THR B C 1
ATOM 2377 O O . THR B 1 11 ? -0.237 -24.859 -28.625 1 98.19 11 THR B O 1
ATOM 2380 N N . LYS B 1 12 ? -0.74 -25.344 -30.75 1 98.19 12 LYS B N 1
ATOM 2381 C CA . LYS B 1 12 ? 0.662 -25.484 -31.141 1 98.19 12 LYS B CA 1
ATOM 2382 C C . LYS B 1 12 ? 1.418 -24.172 -30.953 1 98.19 12 LYS B C 1
ATOM 2384 O O . LYS B 1 12 ? 0.946 -23.109 -31.359 1 98.19 12 LYS B O 1
ATOM 2389 N N . THR B 1 13 ? 2.564 -24.266 -30.25 1 98.31 13 THR B N 1
ATOM 2390 C CA . THR B 1 13 ? 3.379 -23.078 -30.031 1 98.31 13 THR B CA 1
ATOM 2391 C C . THR B 1 13 ? 4.512 -22.984 -31.047 1 98.31 13 THR B C 1
ATOM 2393 O O . THR B 1 13 ? 4.723 -23.922 -31.828 1 98.31 13 THR B O 1
ATOM 2396 N N . SER B 1 14 ? 5.152 -21.828 -31.125 1 98.31 14 SER B N 1
ATOM 2397 C CA . SER B 1 14 ? 6.305 -21.609 -32 1 98.31 14 SER B CA 1
ATOM 2398 C C . SER B 1 14 ? 7.387 -20.797 -31.297 1 98.31 14 SER B C 1
ATOM 2400 O O . SER B 1 14 ? 7.117 -20.156 -30.281 1 98.31 14 SER B O 1
ATOM 2402 N N . TYR B 1 15 ? 8.547 -20.953 -31.859 1 98.5 15 TYR B N 1
ATOM 2403 C CA . TYR B 1 15 ? 9.672 -20.188 -31.344 1 98.5 15 TYR B CA 1
ATOM 2404 C C . TYR B 1 15 ? 9.359 -18.703 -31.297 1 98.5 15 TYR B C 1
ATOM 2406 O O . TYR B 1 15 ? 8.812 -18.141 -32.25 1 98.5 15 TYR B O 1
ATOM 2414 N N . PHE B 1 16 ? 9.711 -18.094 -30.219 1 98.44 16 PHE B N 1
ATOM 2415 C CA . PHE B 1 16 ? 9.461 -16.656 -30.047 1 98.44 16 PHE B CA 1
ATOM 2416 C C . PHE B 1 16 ? 10.773 -15.883 -30 1 98.44 16 PHE B C 1
ATOM 2418 O O . PHE B 1 16 ? 11.07 -15.102 -30.906 1 98.44 16 PHE B O 1
ATOM 2425 N N . PHE B 1 17 ? 11.617 -16.078 -29.016 1 98.5 17 PHE B N 1
ATOM 2426 C CA . PHE B 1 17 ? 12.961 -15.531 -28.906 1 98.5 17 PHE B CA 1
ATOM 2427 C C . PHE B 1 17 ? 13.805 -16.328 -27.938 1 98.5 17 PHE B C 1
ATOM 2429 O O . PHE B 1 17 ? 13.312 -17.281 -27.312 1 98.5 17 PHE B O 1
ATOM 2436 N N . SER B 1 18 ? 15.07 -16 -27.859 1 98.62 18 SER B N 1
ATOM 2437 C CA . SER B 1 18 ? 15.984 -16.641 -26.922 1 98.62 18 SER B CA 1
ATOM 2438 C C . SER B 1 18 ? 16.641 -15.609 -26.016 1 98.62 18 SER B C 1
ATOM 2440 O O . SER B 1 18 ? 16.719 -14.43 -26.359 1 98.62 18 SER B O 1
ATOM 2442 N N . LYS B 1 19 ? 16.969 -16.047 -24.891 1 98.25 19 LYS B N 1
ATOM 2443 C CA . LYS B 1 19 ? 17.766 -15.25 -23.969 1 98.25 19 LYS B CA 1
ATOM 2444 C C . LYS B 1 19 ? 18.953 -16.062 -23.438 1 98.25 19 LYS B C 1
ATOM 2446 O O . LYS B 1 19 ? 18.812 -17.234 -23.109 1 98.25 19 LYS B O 1
ATOM 2451 N N . ASP B 1 20 ? 20.125 -15.344 -23.391 1 97.88 20 ASP B N 1
ATOM 2452 C CA . ASP B 1 20 ? 21.328 -15.93 -22.812 1 97.88 20 ASP B CA 1
ATOM 2453 C C . ASP B 1 20 ? 21.469 -15.562 -21.328 1 97.88 20 ASP B C 1
ATOM 2455 O O . ASP B 1 20 ? 21.328 -14.391 -20.953 1 97.88 20 ASP B O 1
ATOM 2459 N N . TYR B 1 21 ? 21.641 -16.578 -20.531 1 96 21 TYR B N 1
ATOM 2460 C CA . TYR B 1 21 ? 21.922 -16.375 -19.125 1 96 21 TYR B CA 1
ATOM 2461 C C . TYR B 1 21 ? 23.359 -16.781 -18.781 1 96 21 TYR B C 1
ATOM 2463 O O . TYR B 1 21 ? 23.734 -17.938 -18.938 1 96 21 TYR B O 1
ATOM 2471 N N . PRO B 1 22 ? 24.141 -15.82 -18.359 1 94.44 22 PRO B N 1
ATOM 2472 C CA . PRO B 1 22 ? 25.484 -16.219 -17.938 1 94.44 22 PRO B CA 1
ATOM 2473 C C . PRO B 1 22 ? 25.484 -17.203 -16.766 1 94.44 22 PRO B C 1
ATOM 2475 O O . PRO B 1 22 ? 24.516 -17.25 -16 1 94.44 22 PRO B O 1
ATOM 2478 N N . THR B 1 23 ? 26.516 -17.969 -16.719 1 93 23 THR B N 1
ATOM 2479 C CA . THR B 1 23 ? 26.672 -18.875 -15.586 1 93 23 THR B CA 1
ATOM 2480 C C . THR B 1 23 ? 26.969 -18.094 -14.312 1 93 23 THR B C 1
ATOM 2482 O O . THR B 1 23 ? 27.125 -16.875 -14.352 1 93 23 THR B O 1
ATOM 2485 N N . TYR B 1 24 ? 26.766 -18.703 -13.156 1 90 24 TYR B N 1
ATOM 2486 C CA . TYR B 1 24 ? 27.031 -18.125 -11.844 1 90 24 TYR B CA 1
ATOM 2487 C C . TYR B 1 24 ? 27.547 -19.172 -10.875 1 90 24 TYR B C 1
ATOM 2489 O O . TYR B 1 24 ? 27.406 -20.375 -11.117 1 90 24 TYR B O 1
ATOM 2497 N N . PRO B 1 25 ? 28.281 -18.75 -9.922 1 87.19 25 PRO B N 1
ATOM 2498 C CA . PRO B 1 25 ? 28.781 -19.75 -8.953 1 87.19 25 PRO B CA 1
ATOM 2499 C C . PRO B 1 25 ? 27.656 -20.625 -8.391 1 87.19 25 PRO B C 1
ATOM 2501 O O . PRO B 1 25 ? 26.688 -20.109 -7.836 1 87.19 25 PRO B O 1
ATOM 2504 N N . GLY B 1 26 ? 27.75 -21.984 -8.578 1 85.38 26 GLY B N 1
ATOM 2505 C CA . GLY B 1 26 ? 26.75 -22.906 -8.062 1 85.38 26 GLY B CA 1
ATOM 2506 C C . GLY B 1 26 ? 25.75 -23.328 -9.117 1 85.38 26 GLY B C 1
ATOM 2507 O O . GLY B 1 26 ? 24.891 -24.172 -8.852 1 85.38 26 GLY B O 1
ATOM 2508 N N . SER B 1 27 ? 25.891 -22.75 -10.289 1 88.81 27 SER B N 1
ATOM 2509 C CA . SER B 1 27 ? 25 -23.109 -11.391 1 88.81 27 SER B CA 1
ATOM 2510 C C . SER B 1 27 ? 25.234 -24.562 -11.836 1 88.81 27 SER B C 1
ATOM 2512 O O . SER B 1 27 ? 26.359 -25.031 -11.859 1 88.81 27 SER B O 1
ATOM 2514 N N . PRO B 1 28 ? 24.156 -25.234 -12.156 1 90.44 28 PRO B N 1
ATOM 2515 C CA . PRO B 1 28 ? 24.344 -26.578 -12.719 1 90.44 28 PRO B CA 1
ATOM 2516 C C . PRO B 1 28 ? 24.891 -26.547 -14.141 1 90.44 28 PRO B C 1
ATOM 2518 O O . PRO B 1 28 ? 25.219 -27.609 -14.695 1 90.44 28 PRO B O 1
ATOM 2521 N N . PHE B 1 29 ? 24.969 -25.359 -14.633 1 90.94 29 PHE B N 1
ATOM 2522 C CA . PHE B 1 29 ? 25.5 -25.203 -15.977 1 90.94 29 PHE B CA 1
ATOM 2523 C C . PHE B 1 29 ? 26.812 -24.438 -15.961 1 90.94 29 PHE B C 1
ATOM 2525 O O . PHE B 1 29 ? 26.875 -23.328 -15.422 1 90.94 29 PHE B O 1
ATOM 2532 N N . GLU B 1 30 ? 27.781 -25 -16.5 1 90.62 30 GLU B N 1
ATOM 2533 C CA . GLU B 1 30 ? 29.125 -24.422 -16.484 1 90.62 30 GLU B CA 1
ATOM 2534 C C . GLU B 1 30 ? 29.219 -23.219 -17.422 1 90.62 30 GLU B C 1
ATOM 2536 O O . GLU B 1 30 ? 30 -22.312 -17.188 1 90.62 30 GLU B O 1
ATOM 2541 N N . ASP B 1 31 ? 28.453 -23.328 -18.484 1 92.81 31 ASP B N 1
ATOM 2542 C CA . ASP B 1 31 ? 28.516 -22.266 -19.5 1 92.81 31 ASP B CA 1
ATOM 2543 C C . ASP B 1 31 ? 27.203 -21.5 -19.547 1 92.81 31 ASP B C 1
ATOM 2545 O O . ASP B 1 31 ? 26.266 -21.781 -18.781 1 92.81 31 ASP B O 1
ATOM 2549 N N . THR B 1 32 ? 27.281 -20.484 -20.375 1 96.06 32 THR B N 1
ATOM 2550 C CA . THR B 1 32 ? 26.078 -19.719 -20.656 1 96.06 32 THR B CA 1
ATOM 2551 C C . THR B 1 32 ? 24.938 -20.625 -21.094 1 96.06 32 THR B C 1
ATOM 2553 O O . THR B 1 32 ? 25.141 -21.531 -21.922 1 96.06 32 THR B O 1
ATOM 2556 N N . LEU B 1 33 ? 23.812 -20.469 -20.453 1 96.06 33 LEU B N 1
ATOM 2557 C CA . LEU B 1 33 ? 22.609 -21.188 -20.859 1 96.06 33 LEU B CA 1
ATOM 2558 C C . LEU B 1 33 ? 21.75 -20.344 -21.797 1 96.06 33 LEU B C 1
ATOM 2560 O O . LEU B 1 33 ? 21.297 -19.25 -21.422 1 96.06 33 LEU B O 1
ATOM 2564 N N . THR B 1 34 ? 21.578 -20.812 -22.969 1 97.88 34 THR B N 1
ATOM 2565 C CA . THR B 1 34 ? 20.625 -20.188 -23.875 1 97.88 34 THR B CA 1
ATOM 2566 C C . THR B 1 34 ? 19.234 -20.766 -23.703 1 97.88 34 THR B C 1
ATOM 2568 O O . THR B 1 34 ? 19.031 -21.969 -23.875 1 97.88 34 THR B O 1
ATOM 2571 N N . VAL B 1 35 ? 18.344 -19.922 -23.375 1 98.12 35 VAL B N 1
ATOM 2572 C CA . VAL B 1 35 ? 16.969 -20.344 -23.125 1 98.12 35 VAL B CA 1
ATOM 2573 C C . VAL B 1 35 ? 16.078 -19.906 -24.281 1 98.12 35 VAL B C 1
ATOM 2575 O O . VAL B 1 35 ? 16.016 -18.734 -24.625 1 98.12 35 VAL B O 1
ATOM 2578 N N . ASP B 1 36 ? 15.367 -20.906 -24.859 1 98.62 36 ASP B N 1
ATOM 2579 C CA . ASP B 1 36 ? 14.406 -20.625 -25.922 1 98.62 36 ASP B CA 1
ATOM 2580 C C . ASP B 1 36 ? 12.984 -20.516 -25.375 1 98.62 36 ASP B C 1
ATOM 2582 O O . ASP B 1 36 ? 12.477 -21.453 -24.766 1 98.62 36 ASP B O 1
ATOM 2586 N N . PHE B 1 37 ? 12.406 -19.391 -25.688 1 98.69 37 PHE B N 1
ATOM 2587 C CA . PHE B 1 37 ? 11.016 -19.172 -25.312 1 98.69 37 PHE B CA 1
ATOM 2588 C C . PHE B 1 37 ? 10.086 -19.391 -26.5 1 98.69 37 PHE B C 1
ATOM 2590 O O . PHE B 1 37 ? 10.398 -18.984 -27.625 1 98.69 37 PHE B O 1
ATOM 2597 N N . TRP B 1 38 ? 9.016 -20.094 -26.25 1 98.75 38 TRP B N 1
ATOM 2598 C CA . TRP B 1 38 ? 8.023 -20.406 -27.281 1 98.75 38 TRP B CA 1
ATOM 2599 C C . TRP B 1 38 ? 6.676 -19.781 -26.938 1 98.75 38 TRP B C 1
ATOM 2601 O O . TRP B 1 38 ? 6.277 -19.734 -25.781 1 98.75 38 TRP B O 1
ATOM 2611 N N . LYS B 1 39 ? 5.98 -19.328 -27.906 1 98.69 39 LYS B N 1
ATOM 2612 C CA . LYS B 1 39 ? 4.762 -18.547 -27.703 1 98.69 39 LYS B CA 1
ATOM 2613 C C . LYS B 1 39 ? 3.559 -19.234 -28.344 1 98.69 39 LYS B C 1
ATOM 2615 O O . LYS B 1 39 ? 3.662 -19.781 -29.438 1 98.69 39 LYS B O 1
ATOM 2620 N N . CYS B 1 40 ? 2.49 -19.219 -27.656 1 98.75 40 CYS B N 1
ATOM 2621 C CA . CYS B 1 40 ? 1.206 -19.656 -28.172 1 98.75 40 CYS B CA 1
ATOM 2622 C C . CYS B 1 40 ? 0.54 -18.562 -29 1 98.75 40 CYS B C 1
ATOM 2624 O O . CYS B 1 40 ? 0.301 -17.469 -28.484 1 98.75 40 CYS B O 1
ATOM 2626 N N . PRO B 1 41 ? 0.197 -18.812 -30.234 1 98.44 41 PRO B N 1
ATOM 2627 C CA . PRO B 1 41 ? -0.451 -17.781 -31.047 1 98.44 41 PRO B CA 1
ATOM 2628 C C . PRO B 1 41 ? -1.894 -17.516 -30.625 1 98.44 41 PRO B C 1
ATOM 2630 O O . PRO B 1 41 ? -2.477 -16.5 -31.016 1 98.44 41 PRO B O 1
ATOM 2633 N N . HIS B 1 42 ? -2.502 -18.375 -29.875 1 98.62 42 HIS B N 1
ATOM 2634 C CA . HIS B 1 42 ? -3.904 -18.25 -29.5 1 98.62 42 HIS B CA 1
ATOM 2635 C C . HIS B 1 42 ? -4.055 -17.422 -28.219 1 98.62 42 HIS B C 1
ATOM 2637 O O . HIS B 1 42 ? -4.762 -16.406 -28.219 1 98.62 42 HIS B O 1
ATOM 2643 N N . CYS B 1 43 ? -3.381 -17.75 -27.141 1 98.62 43 CYS B N 1
ATOM 2644 C CA . CYS B 1 43 ? -3.617 -17.062 -25.875 1 98.62 43 CYS B CA 1
ATOM 2645 C C . CYS B 1 43 ? -2.438 -16.172 -25.5 1 98.62 43 CYS B C 1
ATOM 2647 O O . CYS B 1 43 ? -2.49 -15.453 -24.5 1 98.62 43 CYS B O 1
ATOM 2649 N N . GLY B 1 44 ? -1.37 -16.203 -26.234 1 98.38 44 GLY B N 1
ATOM 2650 C CA . GLY B 1 44 ? -0.233 -15.32 -26.047 1 98.38 44 GLY B CA 1
ATOM 2651 C C . GLY B 1 44 ? 0.728 -15.812 -24.969 1 98.38 44 GLY B C 1
ATOM 2652 O O . GLY B 1 44 ? 1.79 -15.219 -24.766 1 98.38 44 GLY B O 1
ATOM 2653 N N . PHE B 1 45 ? 0.391 -16.922 -24.344 1 98.56 45 PHE B N 1
ATOM 2654 C CA . PHE B 1 45 ? 1.233 -17.516 -23.312 1 98.56 45 PHE B CA 1
ATOM 2655 C C . PHE B 1 45 ? 2.613 -17.844 -23.859 1 98.56 45 PHE B C 1
ATOM 2657 O O . PHE B 1 45 ? 2.736 -18.297 -25 1 98.56 45 PHE B O 1
ATOM 2664 N N . VAL B 1 46 ? 3.65 -17.594 -23.047 1 98.75 46 VAL B N 1
ATOM 2665 C CA . VAL B 1 46 ? 5.023 -17.891 -23.438 1 98.75 46 VAL B CA 1
ATOM 2666 C C . VAL B 1 46 ? 5.668 -18.797 -22.391 1 98.75 46 VAL B C 1
ATOM 2668 O O . VAL B 1 46 ? 5.484 -18.594 -21.188 1 98.75 46 VAL B O 1
ATOM 2671 N N . VAL B 1 47 ? 6.371 -19.766 -22.828 1 98.56 47 VAL B N 1
ATOM 2672 C CA . VAL B 1 47 ? 7 -20.719 -21.906 1 98.56 47 VAL B CA 1
ATOM 2673 C C . VAL B 1 47 ? 8.406 -21.062 -22.406 1 98.56 47 VAL B C 1
ATOM 2675 O O . VAL B 1 47 ? 8.68 -21 -23.609 1 98.56 47 VAL B O 1
ATOM 2678 N N . SER B 1 48 ? 9.25 -21.344 -21.438 1 98.31 48 SER B N 1
ATOM 2679 C CA . SER B 1 48 ? 10.602 -21.781 -21.766 1 98.31 48 SER B CA 1
ATOM 2680 C C . SER B 1 48 ? 10.617 -23.25 -22.188 1 98.31 48 SER B C 1
ATOM 2682 O O . SER B 1 48 ? 10.5 -24.141 -21.344 1 98.31 48 SER B O 1
ATOM 2684 N N . LYS B 1 49 ? 10.836 -23.484 -23.422 1 98.12 49 LYS B N 1
ATOM 2685 C CA . LYS B 1 49 ? 10.953 -24.859 -23.875 1 98.12 49 LYS B CA 1
ATOM 2686 C C . LYS B 1 49 ? 12.227 -25.516 -23.359 1 98.12 49 LYS B C 1
ATOM 2688 O O . LYS B 1 49 ? 12.234 -26.703 -23.031 1 98.12 49 LYS B O 1
ATOM 2693 N N . THR B 1 50 ? 13.289 -24.734 -23.281 1 97.81 50 THR B N 1
ATOM 2694 C CA . THR B 1 50 ? 14.562 -25.219 -22.75 1 97.81 50 THR B CA 1
ATOM 2695 C C . THR B 1 50 ? 14.383 -25.797 -21.359 1 97.81 50 THR B C 1
ATOM 2697 O O . THR B 1 50 ? 14.828 -26.922 -21.078 1 97.81 50 THR B O 1
ATOM 2700 N N . HIS B 1 51 ? 13.742 -25.109 -20.5 1 97.56 51 HIS B N 1
ATOM 2701 C CA . HIS B 1 51 ? 13.523 -25.594 -19.141 1 97.56 51 HIS B CA 1
ATOM 2702 C C . HIS B 1 51 ? 12.594 -26.797 -19.125 1 97.56 51 HIS B C 1
ATOM 2704 O O . HIS B 1 51 ? 12.781 -27.719 -18.328 1 97.56 51 HIS B O 1
ATOM 2710 N N . GLN B 1 52 ? 11.555 -26.766 -19.984 1 97.25 52 GLN B N 1
ATOM 2711 C CA . GLN B 1 52 ? 10.617 -27.891 -20.047 1 97.25 52 GLN B CA 1
ATOM 2712 C C . GLN B 1 52 ? 11.344 -29.188 -20.406 1 97.25 52 GLN B C 1
ATOM 2714 O O . GLN B 1 52 ? 10.891 -30.266 -20.047 1 97.25 52 GLN B O 1
ATOM 2719 N N . GLU B 1 53 ? 12.43 -29.078 -21.062 1 96.38 53 GLU B N 1
ATOM 2720 C CA . GLU B 1 53 ? 13.148 -30.25 -21.562 1 96.38 53 GLU B CA 1
ATOM 2721 C C . GLU B 1 53 ? 14.258 -30.672 -20.594 1 96.38 53 GLU B C 1
ATOM 2723 O O . GLU B 1 53 ? 14.938 -31.672 -20.828 1 96.38 53 GLU B O 1
ATOM 2728 N N . MET B 1 54 ? 14.367 -29.953 -19.531 1 95.12 54 MET B N 1
ATOM 2729 C CA . MET B 1 54 ? 15.328 -30.344 -18.5 1 95.12 54 MET B CA 1
ATOM 2730 C C . MET B 1 54 ? 14.859 -31.578 -17.75 1 95.12 54 MET B C 1
ATOM 2732 O O . MET B 1 54 ? 13.656 -31.828 -17.625 1 95.12 54 MET B O 1
ATOM 2736 N N . THR B 1 55 ? 15.883 -32.344 -17.234 1 93.44 55 THR B N 1
ATOM 2737 C CA . THR B 1 55 ? 15.531 -33.375 -16.281 1 93.44 55 THR B CA 1
ATOM 2738 C C . THR B 1 55 ? 15.07 -32.75 -14.961 1 93.44 55 THR B C 1
ATOM 2740 O O . THR B 1 55 ? 15.367 -31.594 -14.672 1 93.44 55 THR B O 1
ATOM 2743 N N . GLN B 1 56 ? 14.336 -33.531 -14.273 1 91.31 56 GLN B N 1
ATOM 2744 C CA . GLN B 1 56 ? 13.883 -33.094 -12.961 1 91.31 56 GLN B CA 1
ATOM 2745 C C . GLN B 1 56 ? 15.055 -32.656 -12.086 1 91.31 56 GLN B C 1
ATOM 2747 O O . GLN B 1 56 ? 14.977 -31.656 -11.375 1 91.31 56 GLN B O 1
ATOM 2752 N N . ASP B 1 57 ? 16.078 -33.438 -12.141 1 91.44 57 ASP B N 1
ATOM 2753 C CA . ASP B 1 57 ? 17.25 -33.125 -11.336 1 91.44 57 ASP B CA 1
ATOM 2754 C C . ASP B 1 57 ? 17.891 -31.797 -11.758 1 91.44 57 ASP B C 1
ATOM 2756 O O . ASP B 1 57 ? 18.266 -30.984 -10.906 1 91.44 57 ASP B O 1
ATOM 2760 N N . GLN B 1 58 ? 17.984 -31.625 -13.023 1 91.06 58 GLN B N 1
ATOM 2761 C CA . GLN B 1 58 ? 18.562 -30.391 -13.539 1 91.06 58 GLN B CA 1
ATOM 2762 C C . GLN B 1 58 ? 17.75 -29.172 -13.102 1 91.06 58 GLN B C 1
ATOM 2764 O O . GLN B 1 58 ? 18.312 -28.188 -12.617 1 91.06 58 GLN B O 1
ATOM 2769 N N . TRP B 1 59 ? 16.469 -29.297 -13.273 1 93.44 59 TRP B N 1
ATOM 2770 C CA . TRP B 1 59 ? 15.594 -28.188 -12.922 1 93.44 59 TRP B CA 1
ATOM 2771 C C . TRP B 1 59 ? 15.648 -27.906 -11.422 1 93.44 59 TRP B C 1
ATOM 2773 O O . TRP B 1 59 ? 15.742 -26.75 -11.008 1 93.44 59 TRP B O 1
ATOM 2783 N N . SER B 1 60 ? 15.586 -28.953 -10.656 1 89.81 60 SER B N 1
ATOM 2784 C CA . SER B 1 60 ? 15.617 -28.797 -9.211 1 89.81 60 SER B CA 1
ATOM 2785 C C . SER B 1 60 ? 16.906 -28.109 -8.75 1 89.81 60 SER B C 1
ATOM 2787 O O . SER B 1 60 ? 16.859 -27.219 -7.902 1 89.81 60 SER B O 1
ATOM 2789 N N . GLN B 1 61 ? 17.969 -28.5 -9.32 1 90.38 61 GLN B N 1
ATOM 2790 C CA . GLN B 1 61 ? 19.25 -27.906 -8.961 1 90.38 61 GLN B CA 1
ATOM 2791 C C . GLN B 1 61 ? 19.312 -26.438 -9.383 1 90.38 61 GLN B C 1
ATOM 2793 O O . GLN B 1 61 ? 19.781 -25.578 -8.617 1 90.38 61 GLN B O 1
ATOM 2798 N N . LEU B 1 62 ? 18.875 -26.172 -10.562 1 92.25 62 LEU B N 1
ATOM 2799 C CA . LEU B 1 62 ? 18.875 -24.797 -11.047 1 92.25 62 LEU B CA 1
ATOM 2800 C C . LEU B 1 62 ? 18.016 -23.906 -10.172 1 92.25 62 LEU B C 1
ATOM 2802 O O . LEU B 1 62 ? 18.453 -22.844 -9.727 1 92.25 62 LEU B O 1
ATOM 2806 N N . ASN B 1 63 ? 16.812 -24.375 -9.945 1 88.38 63 ASN B N 1
ATOM 2807 C CA . ASN B 1 63 ? 15.844 -23.594 -9.164 1 88.38 63 ASN B CA 1
ATOM 2808 C C . ASN B 1 63 ? 16.359 -23.328 -7.758 1 88.38 63 ASN B C 1
ATOM 2810 O O . ASN B 1 63 ? 16.297 -22.188 -7.277 1 88.38 63 ASN B O 1
ATOM 2814 N N . SER B 1 64 ? 16.922 -24.297 -7.129 1 84.25 64 SER B N 1
ATOM 2815 C CA . SER B 1 64 ? 17.438 -24.172 -5.77 1 84.25 64 SER B CA 1
ATOM 2816 C C . SER B 1 64 ? 18.656 -23.266 -5.723 1 84.25 64 SER B C 1
ATOM 2818 O O . SER B 1 64 ? 18.734 -22.375 -4.875 1 84.25 64 SER B O 1
ATOM 2820 N N . SER B 1 65 ? 19.562 -23.5 -6.621 1 86.94 65 SER B N 1
ATOM 2821 C CA . SER B 1 65 ? 20.797 -22.734 -6.613 1 86.94 65 SER B CA 1
ATOM 2822 C C . SER B 1 65 ? 20.516 -21.266 -6.934 1 86.94 65 SER B C 1
ATOM 2824 O O . SER B 1 65 ? 21.156 -20.375 -6.359 1 86.94 65 SER B O 1
ATOM 2826 N N . TRP B 1 66 ? 19.609 -21.062 -7.84 1 85.94 66 TRP B N 1
ATOM 2827 C CA . TRP B 1 66 ? 19.281 -19.703 -8.203 1 85.94 66 TRP B CA 1
ATOM 2828 C C . TRP B 1 66 ? 18.688 -18.953 -7.008 1 85.94 66 TRP B C 1
ATOM 2830 O O . TRP B 1 66 ? 19.109 -17.844 -6.691 1 85.94 66 TRP B O 1
ATOM 2840 N N . HIS B 1 67 ? 17.672 -19.5 -6.293 1 78.62 67 HIS B N 1
ATOM 2841 C CA . HIS B 1 67 ? 17.031 -18.859 -5.152 1 78.62 67 HIS B CA 1
ATOM 2842 C C . HIS B 1 67 ? 18.016 -18.641 -4.008 1 78.62 67 HIS B C 1
ATOM 2844 O O . HIS B 1 67 ? 17.953 -17.625 -3.309 1 78.62 67 HIS B O 1
ATOM 2850 N N . HIS B 1 68 ? 18.859 -19.531 -3.877 1 75.5 68 HIS B N 1
ATOM 2851 C CA . HIS B 1 68 ? 19.859 -19.406 -2.826 1 75.5 68 HIS B CA 1
ATOM 2852 C C . HIS B 1 68 ? 20.828 -18.266 -3.125 1 75.5 68 HIS B C 1
ATOM 2854 O O . HIS B 1 68 ? 21.203 -17.516 -2.223 1 75.5 68 HIS B O 1
ATOM 2860 N N . ASN B 1 69 ? 21.172 -18.203 -4.336 1 75.44 69 ASN B N 1
ATOM 2861 C CA . ASN B 1 69 ? 22.203 -17.234 -4.703 1 75.44 69 ASN B CA 1
ATOM 2862 C C . ASN B 1 69 ? 21.609 -15.828 -4.883 1 75.44 69 ASN B C 1
ATOM 2864 O O . ASN B 1 69 ? 22.281 -14.836 -4.594 1 75.44 69 ASN B O 1
ATOM 2868 N N . PHE B 1 70 ? 20.453 -15.742 -5.34 1 69.88 70 PHE B N 1
ATOM 2869 C CA . PHE B 1 70 ? 19.984 -14.43 -5.766 1 69.88 70 PHE B CA 1
ATOM 2870 C C . PHE B 1 70 ? 18.797 -13.984 -4.914 1 69.88 70 PHE B C 1
ATOM 2872 O O . PHE B 1 70 ? 18.594 -12.781 -4.727 1 69.88 70 PHE B O 1
ATOM 2879 N N . GLU B 1 71 ? 18.031 -14.773 -4.398 1 61.53 71 GLU B N 1
ATOM 2880 C CA . GLU B 1 71 ? 16.875 -14.32 -3.631 1 61.53 71 GLU B CA 1
ATOM 2881 C C . GLU B 1 71 ? 17.266 -14 -2.189 1 61.53 71 GLU B C 1
ATOM 2883 O O . GLU B 1 71 ? 16.625 -13.156 -1.545 1 61.53 71 GLU B O 1
ATOM 2888 N N . ASN B 1 72 ? 18.281 -14.609 -1.778 1 59.34 72 ASN B N 1
ATOM 2889 C CA . ASN B 1 72 ? 18.688 -14.383 -0.399 1 59.34 72 ASN B CA 1
ATOM 2890 C C . ASN B 1 72 ? 19.672 -13.219 -0.294 1 59.34 72 ASN B C 1
ATOM 2892 O O . ASN B 1 72 ? 20.047 -12.805 0.809 1 59.34 72 ASN B O 1
ATOM 2896 N N . ASN B 1 73 ? 19.969 -12.773 -1.439 1 60.56 73 ASN B N 1
ATOM 2897 C CA . ASN B 1 73 ? 20.859 -11.617 -1.459 1 60.56 73 ASN B CA 1
ATOM 2898 C C . ASN B 1 73 ? 20.078 -10.312 -1.595 1 60.56 73 ASN B C 1
ATOM 2900 O O . ASN B 1 73 ? 19.547 -10.016 -2.66 1 60.56 73 ASN B O 1
ATOM 2904 N N . ARG B 1 74 ? 20 -9.617 -0.506 1 57.28 74 ARG B N 1
ATOM 2905 C CA . ARG B 1 74 ? 19.266 -8.367 -0.386 1 57.28 74 ARG B CA 1
ATOM 2906 C C . ARG B 1 74 ? 19.609 -7.418 -1.53 1 57.28 74 ARG B C 1
ATOM 2908 O O . ARG B 1 74 ? 18.719 -6.742 -2.068 1 57.28 74 ARG B O 1
ATOM 2915 N N . GLU B 1 75 ? 20.891 -7.32 -1.658 1 58.31 75 GLU B N 1
ATOM 2916 C CA . GLU B 1 75 ? 21.359 -6.379 -2.672 1 58.31 75 GLU B CA 1
ATOM 2917 C C . GLU B 1 75 ? 20.875 -6.777 -4.062 1 58.31 75 GLU B C 1
ATOM 2919 O O . GLU B 1 75 ? 20.688 -5.922 -4.93 1 58.31 75 GLU B O 1
ATOM 2924 N N . SER B 1 76 ? 20.75 -8.102 -4.062 1 55.28 76 SER B N 1
ATOM 2925 C CA . SER B 1 76 ? 20.359 -8.617 -5.371 1 55.28 76 SER B CA 1
ATOM 2926 C C . SER B 1 76 ? 18.844 -8.773 -5.469 1 55.28 76 SER B C 1
ATOM 2928 O O . SER B 1 76 ? 18.312 -9.078 -6.539 1 55.28 76 SER B O 1
ATOM 2930 N N . ARG B 1 77 ? 18.234 -8.82 -4.25 1 52.84 77 ARG B N 1
ATOM 2931 C CA . ARG B 1 77 ? 16.781 -8.992 -4.266 1 52.84 77 ARG B CA 1
ATOM 2932 C C . ARG B 1 77 ? 16.141 -8.148 -5.363 1 52.84 77 ARG B C 1
ATOM 2934 O O . ARG B 1 77 ? 16.312 -6.922 -5.387 1 52.84 77 ARG B O 1
ATOM 2941 N N . THR B 1 78 ? 15.961 -8.805 -6.477 1 53.16 78 THR B N 1
ATOM 2942 C CA . THR B 1 78 ? 15.266 -8.219 -7.613 1 53.16 78 THR B CA 1
ATOM 2943 C C . THR B 1 78 ? 14.023 -7.465 -7.156 1 53.16 78 THR B C 1
ATOM 2945 O O . THR B 1 78 ? 13.43 -7.801 -6.129 1 53.16 78 THR B O 1
ATOM 2948 N N . THR B 1 79 ? 13.938 -6.211 -7.461 1 55.81 79 THR B N 1
ATOM 2949 C CA . THR B 1 79 ? 12.82 -5.281 -7.367 1 55.81 79 THR B CA 1
ATOM 2950 C C . THR B 1 79 ? 11.492 -6.012 -7.547 1 55.81 79 THR B C 1
ATOM 2952 O O . THR B 1 79 ? 10.43 -5.391 -7.531 1 55.81 79 THR B O 1
ATOM 2955 N N . ASN B 1 80 ? 11.539 -7.469 -7.355 1 68.31 80 ASN B N 1
ATOM 2956 C CA . ASN B 1 80 ? 10.305 -8.133 -7.754 1 68.31 80 ASN B CA 1
ATOM 2957 C C . ASN B 1 80 ? 9.773 -9.039 -6.648 1 68.31 80 ASN B C 1
ATOM 2959 O O . ASN B 1 80 ? 9.156 -10.07 -6.93 1 68.31 80 ASN B O 1
ATOM 2963 N N . GLN B 1 81 ? 10.031 -8.609 -5.434 1 80.81 81 GLN B N 1
ATOM 2964 C CA . GLN B 1 81 ? 9.477 -9.398 -4.34 1 80.81 81 GLN B CA 1
ATOM 2965 C C . GLN B 1 81 ? 7.984 -9.117 -4.16 1 80.81 81 GLN B C 1
ATOM 2967 O O . GLN B 1 81 ? 7.52 -8.008 -4.438 1 80.81 81 GLN B O 1
ATOM 2972 N N . PRO B 1 82 ? 7.348 -10.25 -3.746 1 89.56 82 PRO B N 1
ATOM 2973 C CA . PRO B 1 82 ? 5.949 -9.984 -3.406 1 89.56 82 PRO B CA 1
ATOM 2974 C C . PRO B 1 82 ? 5.797 -8.914 -2.322 1 89.56 82 PRO B C 1
ATOM 2976 O O . PRO B 1 82 ? 6.602 -8.859 -1.39 1 89.56 82 PRO B O 1
ATOM 2979 N N . PRO B 1 83 ? 4.859 -8.102 -2.496 1 93.31 83 PRO B N 1
ATOM 2980 C CA . PRO B 1 83 ? 4.598 -7.113 -1.449 1 93.31 83 PRO B CA 1
ATOM 2981 C C . PRO B 1 83 ? 3.846 -7.699 -0.257 1 93.31 83 PRO B C 1
ATOM 2983 O O . PRO B 1 83 ? 2.639 -7.484 -0.117 1 93.31 83 PRO B O 1
ATOM 2986 N N . TYR B 1 84 ? 4.488 -8.32 0.666 1 93.69 84 TYR B N 1
ATOM 2987 C CA . TYR B 1 84 ? 3.922 -9.148 1.724 1 93.69 84 TYR B CA 1
ATOM 2988 C C . TYR B 1 84 ? 2.998 -8.336 2.619 1 93.69 84 TYR B C 1
ATOM 2990 O O . TYR B 1 84 ? 1.903 -8.789 2.967 1 93.69 84 TYR B O 1
ATOM 2998 N N . ALA B 1 85 ? 3.432 -7.164 2.945 1 94.88 85 ALA B N 1
ATOM 2999 C CA . ALA B 1 85 ? 2.625 -6.34 3.842 1 94.88 85 ALA B CA 1
ATOM 3000 C C . ALA B 1 85 ? 1.297 -5.961 3.193 1 94.88 85 ALA B C 1
ATOM 3002 O O . ALA B 1 85 ? 0.243 -6.043 3.828 1 94.88 85 ALA B O 1
ATOM 3003 N N . ASP B 1 86 ? 1.376 -5.586 1.974 1 96.06 86 ASP B N 1
ATOM 3004 C CA . ASP B 1 86 ? 0.169 -5.195 1.25 1 96.06 86 ASP B CA 1
ATOM 3005 C C . ASP B 1 86 ? -0.729 -6.402 0.99 1 96.06 86 ASP B C 1
ATOM 3007 O O . ASP B 1 86 ? -1.956 -6.277 0.983 1 96.06 86 ASP B O 1
ATOM 3011 N N . GLN B 1 87 ? -0.109 -7.52 0.736 1 96.81 87 GLN B N 1
ATOM 3012 C CA . GLN B 1 87 ? -0.882 -8.75 0.583 1 96.81 87 GLN B CA 1
ATOM 3013 C C . GLN B 1 87 ? -1.618 -9.102 1.874 1 96.81 87 GLN B C 1
ATOM 3015 O O . GLN B 1 87 ? -2.791 -9.477 1.842 1 96.81 87 GLN B O 1
ATOM 3020 N N . ALA B 1 88 ? -0.924 -8.945 2.941 1 96.38 88 ALA B N 1
ATOM 3021 C CA . ALA B 1 88 ? -1.556 -9.211 4.23 1 96.38 88 ALA B CA 1
ATOM 3022 C C . ALA B 1 88 ? -2.719 -8.258 4.48 1 96.38 88 ALA B C 1
ATOM 3024 O O . ALA B 1 88 ? -3.783 -8.672 4.941 1 96.38 88 ALA B O 1
ATOM 3025 N N . LEU B 1 89 ? -2.516 -7.035 4.148 1 97.12 89 LEU B N 1
ATOM 3026 C CA . LEU B 1 89 ? -3.547 -6.023 4.348 1 97.12 89 LEU B CA 1
ATOM 3027 C C . LEU B 1 89 ? -4.797 -6.352 3.539 1 97.12 89 LEU B C 1
ATOM 3029 O O . LEU B 1 89 ? -5.91 -6.305 4.062 1 97.12 89 LEU B O 1
ATOM 3033 N N . VAL B 1 90 ? -4.652 -6.656 2.289 1 97.88 90 VAL B N 1
ATOM 3034 C CA . VAL B 1 90 ? -5.828 -6.898 1.458 1 97.88 90 VAL B CA 1
ATOM 3035 C C . VAL B 1 90 ? -6.555 -8.148 1.939 1 97.88 90 VAL B C 1
ATOM 3037 O O . VAL B 1 90 ? -7.785 -8.219 1.885 1 97.88 90 VAL B O 1
ATOM 3040 N N . LEU B 1 91 ? -5.82 -9.133 2.389 1 97.56 91 LEU B N 1
ATOM 3041 C CA . LEU B 1 91 ? -6.457 -10.32 2.955 1 97.56 91 LEU B CA 1
ATOM 3042 C C . LEU B 1 91 ? -7.309 -9.945 4.164 1 97.56 91 LEU B C 1
ATOM 3044 O O . LEU B 1 91 ? -8.438 -10.422 4.305 1 97.56 91 LEU B O 1
ATOM 3048 N N . ALA B 1 92 ? -6.758 -9.117 5.008 1 96.56 92 ALA B N 1
ATOM 3049 C CA . ALA B 1 92 ? -7.5 -8.656 6.18 1 96.56 92 ALA B CA 1
ATOM 3050 C C . ALA B 1 92 ? -8.75 -7.887 5.77 1 96.56 92 ALA B C 1
ATOM 3052 O O . ALA B 1 92 ? -9.82 -8.07 6.352 1 96.56 92 ALA B O 1
ATOM 3053 N N . ILE B 1 93 ? -8.617 -7.027 4.82 1 97.88 93 ILE B N 1
ATOM 3054 C CA . ILE B 1 93 ? -9.734 -6.227 4.332 1 97.88 93 ILE B CA 1
ATOM 3055 C C . ILE B 1 93 ? -10.836 -7.137 3.799 1 97.88 93 ILE B C 1
ATOM 3057 O O . ILE B 1 93 ? -12.008 -6.973 4.141 1 97.88 93 ILE B O 1
ATOM 3061 N N . LEU B 1 94 ? -10.445 -8.117 2.99 1 98.5 94 LEU B N 1
ATOM 3062 C CA . LEU B 1 94 ? -11.43 -9.023 2.404 1 98.5 94 LEU B CA 1
ATOM 3063 C C . LEU B 1 94 ? -12.055 -9.914 3.475 1 98.5 94 LEU B C 1
ATOM 3065 O O . LEU B 1 94 ? -13.25 -10.211 3.416 1 98.5 94 LEU B O 1
ATOM 3069 N N . LYS B 1 95 ? -11.297 -10.289 4.438 1 97.44 95 LYS B N 1
ATOM 3070 C CA . LYS B 1 95 ? -11.812 -11.086 5.543 1 97.44 95 LYS B CA 1
ATOM 3071 C C . LYS B 1 95 ? -12.844 -10.305 6.355 1 97.44 95 LYS B C 1
ATOM 3073 O O . LYS B 1 95 ? -13.945 -10.797 6.602 1 97.44 95 LYS B O 1
ATOM 3078 N N . GLU B 1 96 ? -12.484 -9.086 6.727 1 97.06 96 GLU B N 1
ATOM 3079 C CA . GLU B 1 96 ? -13.336 -8.281 7.602 1 97.06 96 GLU B CA 1
ATOM 3080 C C . GLU B 1 96 ? -14.594 -7.816 6.871 1 97.06 96 GLU B C 1
ATOM 3082 O O . GLU B 1 96 ? -15.539 -7.332 7.5 1 97.06 96 GLU B O 1
ATOM 3087 N N . ASN B 1 97 ? -14.602 -7.945 5.645 1 97.81 97 ASN B N 1
ATOM 3088 C CA . ASN B 1 97 ? -15.797 -7.629 4.867 1 97.81 97 ASN B CA 1
ATOM 3089 C C . ASN B 1 97 ? -16.531 -8.898 4.43 1 97.81 97 ASN B C 1
ATOM 3091 O O . ASN B 1 97 ? -17.375 -8.852 3.533 1 97.81 97 ASN B O 1
ATOM 3095 N N . ASP B 1 98 ? -16.172 -10.047 4.949 1 96.94 98 ASP B N 1
ATOM 3096 C CA . ASP B 1 98 ? -16.859 -11.336 4.793 1 96.94 98 ASP B CA 1
ATOM 3097 C C . ASP B 1 98 ? -16.75 -11.844 3.357 1 96.94 98 ASP B C 1
ATOM 3099 O O . ASP B 1 98 ? -17.688 -12.422 2.824 1 96.94 98 ASP B O 1
ATOM 3103 N N . ILE B 1 99 ? -15.68 -11.547 2.734 1 98.12 99 ILE B N 1
ATOM 3104 C CA . ILE B 1 99 ? -15.469 -12 1.364 1 98.12 99 ILE B CA 1
ATOM 3105 C C . ILE B 1 99 ? -14.609 -13.266 1.367 1 98.12 99 ILE B C 1
ATOM 3107 O O . ILE B 1 99 ? -14.82 -14.164 0.555 1 98.12 99 ILE B O 1
ATOM 3111 N N . LEU B 1 100 ? -13.648 -13.312 2.264 1 97.31 100 LEU B N 1
ATOM 3112 C CA . LEU B 1 100 ? -12.766 -14.469 2.383 1 97.31 100 LEU B CA 1
ATOM 3113 C C . LEU B 1 100 ? -12.883 -15.102 3.768 1 97.31 100 LEU B C 1
ATOM 3115 O O . LEU B 1 100 ? -13.148 -14.406 4.75 1 97.31 100 LEU B O 1
ATOM 3119 N N . ASP B 1 101 ? -12.695 -16.359 3.74 1 91.94 101 ASP B N 1
ATOM 3120 C CA . ASP B 1 101 ? -12.523 -17.125 4.973 1 91.94 101 ASP B CA 1
ATOM 3121 C C . ASP B 1 101 ? -11.086 -17.609 5.133 1 91.94 101 ASP B C 1
ATOM 3123 O O . ASP B 1 101 ? -10.664 -18.562 4.469 1 91.94 101 ASP B O 1
ATOM 3127 N N . LEU B 1 102 ? -10.375 -17.078 6.094 1 93.5 102 LEU B N 1
ATOM 3128 C CA . LEU B 1 102 ? -8.953 -17.391 6.227 1 93.5 102 LEU B CA 1
ATOM 3129 C C . LEU B 1 102 ? -8.742 -18.562 7.168 1 93.5 102 LEU B C 1
ATOM 3131 O O . LEU B 1 102 ? -7.656 -19.141 7.215 1 93.5 102 LEU B O 1
ATOM 3135 N N . ASP B 1 103 ? -9.805 -18.938 7.906 1 92.69 103 ASP B N 1
ATOM 3136 C CA . ASP B 1 103 ? -9.688 -20.062 8.844 1 92.69 103 ASP B CA 1
ATOM 3137 C C . ASP B 1 103 ? -9.461 -21.375 8.102 1 92.69 103 ASP B C 1
ATOM 3139 O O . ASP B 1 103 ? -8.852 -22.297 8.648 1 92.69 103 ASP B O 1
ATOM 3143 N N . ASP B 1 104 ? -9.977 -21.422 6.934 1 95.88 104 ASP B N 1
ATOM 3144 C CA . ASP B 1 104 ? -9.789 -22.578 6.062 1 95.88 104 ASP B CA 1
ATOM 3145 C C . ASP B 1 104 ? -8.914 -22.219 4.859 1 95.88 104 ASP B C 1
ATOM 3147 O O . ASP B 1 104 ? -9.32 -22.438 3.713 1 95.88 104 ASP B O 1
ATOM 3151 N N . GLY B 1 105 ? -7.734 -21.688 5.152 1 97 105 GLY B N 1
ATOM 3152 C CA . GLY B 1 105 ? -6.816 -21.234 4.121 1 97 105 GLY B CA 1
ATOM 3153 C C . GLY B 1 105 ? -5.5 -21.984 4.117 1 97 105 GLY B C 1
ATOM 3154 O O . GLY B 1 105 ? -5.098 -22.547 5.141 1 97 105 GLY B O 1
ATOM 3155 N N . LEU B 1 106 ? -4.871 -22.031 2.971 1 97.62 106 LEU B N 1
ATOM 3156 C CA . LEU B 1 106 ? -3.545 -22.609 2.779 1 97.62 106 LEU B CA 1
ATOM 3157 C C . LEU B 1 106 ? -2.664 -21.688 1.946 1 97.62 106 LEU B C 1
ATOM 3159 O O . LEU B 1 106 ? -3.08 -21.219 0.884 1 97.62 106 LEU B O 1
ATOM 3163 N N . ASP B 1 107 ? -1.532 -21.359 2.512 1 97.06 107 ASP B N 1
ATOM 3164 C CA . ASP B 1 107 ? -0.481 -20.734 1.718 1 97.06 107 ASP B CA 1
ATOM 3165 C C . ASP B 1 107 ? 0.437 -21.781 1.094 1 97.06 107 ASP B C 1
ATOM 3167 O O . ASP B 1 107 ? 1.297 -22.344 1.774 1 97.06 107 ASP B O 1
ATOM 3171 N N . TYR B 1 108 ? 0.174 -22.047 -0.199 1 96.25 108 TYR B N 1
ATOM 3172 C CA . TYR B 1 108 ? 0.875 -23.078 -0.938 1 96.25 108 TYR B CA 1
ATOM 3173 C C . TYR B 1 108 ? 2.174 -22.547 -1.534 1 96.25 108 TYR B C 1
ATOM 3175 O O . TYR B 1 108 ? 2.201 -21.453 -2.1 1 96.25 108 TYR B O 1
ATOM 3183 N N . ALA B 1 109 ? 3.305 -23.328 -1.436 1 92 109 ALA B N 1
ATOM 3184 C CA . ALA B 1 109 ? 4.652 -22.938 -1.834 1 92 109 ALA B CA 1
ATOM 3185 C C . ALA B 1 109 ? 5.113 -21.703 -1.055 1 92 109 ALA B C 1
ATOM 3187 O O . ALA B 1 109 ? 5.551 -20.719 -1.646 1 92 109 ALA B O 1
ATOM 3188 N N . ALA B 1 110 ? 5.07 -21.812 0.254 1 90.81 110 ALA B N 1
ATOM 3189 C CA . ALA B 1 110 ? 5.176 -20.672 1.15 1 90.81 110 ALA B CA 1
ATOM 3190 C C . ALA B 1 110 ? 6.633 -20.391 1.519 1 90.81 110 ALA B C 1
ATOM 3192 O O . ALA B 1 110 ? 6.941 -19.375 2.133 1 90.81 110 ALA B O 1
ATOM 3193 N N . GLY B 1 111 ? 7.543 -21.312 1.078 1 84.44 111 GLY B N 1
ATOM 3194 C CA . GLY B 1 111 ? 8.93 -21.141 1.482 1 84.44 111 GLY B CA 1
ATOM 3195 C C . GLY B 1 111 ? 9.109 -21.109 2.988 1 84.44 111 GLY B C 1
ATOM 3196 O O . GLY B 1 111 ? 8.633 -22 3.695 1 84.44 111 GLY B O 1
ATOM 3197 N N . TYR B 1 112 ? 9.758 -20.094 3.49 1 81.19 112 TYR B N 1
ATOM 3198 C CA . TYR B 1 112 ? 10.023 -20 4.922 1 81.19 112 TYR B CA 1
ATOM 3199 C C . TYR B 1 112 ? 8.875 -19.312 5.648 1 81.19 112 TYR B C 1
ATOM 3201 O O . TYR B 1 112 ? 8.984 -18.984 6.832 1 81.19 112 TYR B O 1
ATOM 3209 N N . GLY B 1 113 ? 7.824 -19.016 4.953 1 87.44 113 GLY B N 1
ATOM 3210 C CA . GLY B 1 113 ? 6.613 -18.516 5.582 1 87.44 113 GLY B CA 1
ATOM 3211 C C . GLY B 1 113 ? 6.66 -17.031 5.863 1 87.44 113 GLY B C 1
ATOM 3212 O O . GLY B 1 113 ? 6.047 -16.562 6.824 1 87.44 113 GLY B O 1
ATOM 3213 N N . THR B 1 114 ? 7.426 -16.281 5.074 1 85.62 114 THR B N 1
ATOM 3214 C CA . THR B 1 114 ? 7.551 -14.852 5.277 1 85.62 114 THR B CA 1
ATOM 3215 C C . THR B 1 114 ? 6.18 -14.18 5.254 1 85.62 114 THR B C 1
ATOM 3217 O O . THR B 1 114 ? 5.859 -13.383 6.137 1 85.62 114 THR B O 1
ATOM 3220 N N . PHE B 1 115 ? 5.461 -14.555 4.309 1 92.19 115 PHE B N 1
ATOM 3221 C CA . PHE B 1 115 ? 4.125 -13.984 4.18 1 92.19 115 PHE B CA 1
ATOM 3222 C C . PHE B 1 115 ? 3.268 -14.336 5.387 1 92.19 115 PHE B C 1
ATOM 3224 O O . PHE B 1 115 ? 2.619 -13.469 5.973 1 92.19 115 PHE B O 1
ATOM 3231 N N . SER B 1 116 ? 3.223 -15.555 5.758 1 92.31 116 SER B N 1
ATOM 3232 C CA . SER B 1 116 ? 2.42 -16.016 6.887 1 92.31 116 SER B CA 1
ATOM 3233 C C . SER B 1 116 ? 2.865 -15.352 8.188 1 92.31 116 SER B C 1
ATOM 3235 O O . SER B 1 116 ? 2.039 -15.047 9.055 1 92.31 116 SER B O 1
ATOM 3237 N N . LYS B 1 117 ? 4.141 -15.188 8.359 1 92 117 LYS B N 1
ATOM 3238 C CA . LYS B 1 117 ? 4.66 -14.5 9.539 1 92 117 LYS B CA 1
ATOM 3239 C C . LYS B 1 117 ? 4.172 -13.055 9.586 1 92 117 LYS B C 1
ATOM 3241 O O . LYS B 1 117 ? 3.803 -12.555 10.656 1 92 117 LYS B O 1
ATOM 3246 N N . CYS B 1 118 ? 4.195 -12.43 8.484 1 92.5 118 CYS B N 1
ATOM 3247 C CA . CYS B 1 118 ? 3.701 -11.062 8.375 1 92.5 118 CYS B CA 1
ATOM 3248 C C . CYS B 1 118 ? 2.223 -10.984 8.742 1 92.5 118 CYS B C 1
ATOM 3250 O O . CYS B 1 118 ? 1.817 -10.133 9.531 1 92.5 118 CYS B O 1
ATOM 3252 N N . LEU B 1 119 ? 1.478 -11.883 8.203 1 94.38 119 LEU B N 1
ATOM 3253 C CA . LEU B 1 119 ? 0.042 -11.953 8.453 1 94.38 119 LEU B CA 1
ATOM 3254 C C . LEU B 1 119 ? -0.239 -12.141 9.938 1 94.38 119 LEU B C 1
ATOM 3256 O O . LEU B 1 119 ? -1.112 -11.469 10.5 1 94.38 119 LEU B O 1
ATOM 3260 N N . LYS B 1 120 ? 0.497 -12.992 10.547 1 93.94 120 LYS B N 1
ATOM 3261 C CA . LYS B 1 120 ? 0.315 -13.266 11.969 1 93.94 120 LYS B CA 1
ATOM 3262 C C . LYS B 1 120 ? 0.755 -12.078 12.828 1 93.94 120 LYS B C 1
ATOM 3264 O O . LYS B 1 120 ? 0.02 -11.641 13.711 1 93.94 120 LYS B O 1
ATOM 3269 N N . LYS B 1 121 ? 1.868 -11.586 12.57 1 94.69 121 LYS B N 1
ATOM 3270 C CA . LYS B 1 121 ? 2.48 -10.539 13.383 1 94.69 121 LYS B CA 1
ATOM 3271 C C . LYS B 1 121 ? 1.65 -9.258 13.352 1 94.69 121 LYS B C 1
ATOM 3273 O O . LYS B 1 121 ? 1.398 -8.648 14.391 1 94.69 121 LYS B O 1
ATOM 3278 N N . TYR B 1 122 ? 1.174 -8.891 12.242 1 95.12 122 TYR B N 1
ATOM 3279 C CA . TYR B 1 122 ? 0.6 -7.559 12.109 1 95.12 122 TYR B CA 1
ATOM 3280 C C . TYR B 1 122 ? -0.923 -7.617 12.102 1 95.12 122 TYR B C 1
ATOM 3282 O O . TYR B 1 122 ? -1.591 -6.609 12.336 1 95.12 122 TYR B O 1
ATOM 3290 N N . PHE B 1 123 ? -1.505 -8.781 11.844 1 94.75 123 PHE B N 1
ATOM 3291 C CA . PHE B 1 123 ? -2.957 -8.859 11.75 1 94.75 123 PHE B CA 1
ATOM 3292 C C . PHE B 1 123 ? -3.504 -9.938 12.68 1 94.75 123 PHE B C 1
ATOM 3294 O O . PHE B 1 123 ? -4.719 -10.109 12.789 1 94.75 123 PHE B O 1
ATOM 3301 N N . ASN B 1 124 ? -2.658 -10.672 13.297 1 93.19 124 ASN B N 1
ATOM 3302 C CA . ASN B 1 124 ? -3.037 -11.766 14.188 1 93.19 124 ASN B CA 1
ATOM 3303 C C . ASN B 1 124 ? -3.859 -12.82 13.461 1 93.19 124 ASN B C 1
ATOM 3305 O O . ASN B 1 124 ? -4.863 -13.305 13.984 1 93.19 124 ASN B O 1
ATOM 3309 N N . ILE B 1 125 ? -3.49 -13.102 12.25 1 93.31 125 ILE B N 1
ATOM 3310 C CA . ILE B 1 125 ? -4.148 -14.109 11.43 1 93.31 125 ILE B CA 1
ATOM 3311 C C . ILE B 1 125 ? -3.18 -15.258 11.156 1 93.31 125 ILE B C 1
ATOM 3313 O O . ILE B 1 125 ? -2.102 -15.047 10.594 1 93.31 125 ILE B O 1
ATOM 3317 N N . GLY B 1 126 ? -3.564 -16.375 11.586 1 93.69 126 GLY B N 1
ATOM 3318 C CA . GLY B 1 126 ? -2.797 -17.578 11.273 1 93.69 126 GLY B CA 1
ATOM 3319 C C . GLY B 1 126 ? -3.336 -18.328 10.07 1 93.69 126 GLY B C 1
ATOM 3320 O O . GLY B 1 126 ? -4.551 -18.438 9.891 1 93.69 126 GLY B O 1
ATOM 3321 N N . ILE B 1 127 ? -2.42 -18.844 9.273 1 95.31 127 ILE B N 1
ATOM 3322 C CA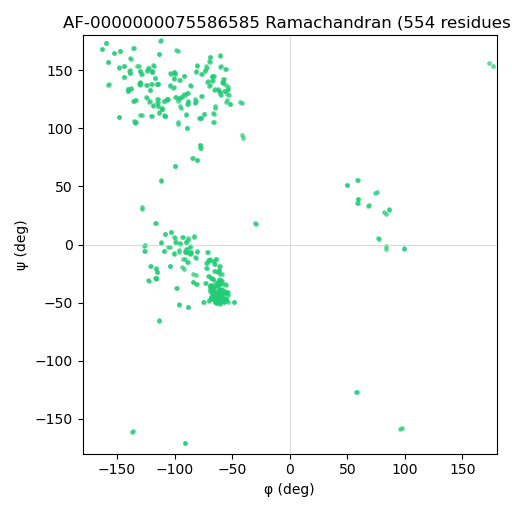 . ILE B 1 127 ? -2.826 -19.609 8.109 1 95.31 127 ILE B CA 1
ATOM 3323 C C . ILE B 1 127 ? -1.926 -20.844 7.965 1 95.31 127 ILE B C 1
ATOM 3325 O O . ILE B 1 127 ? -0.761 -20.812 8.367 1 95.31 127 ILE B O 1
ATOM 3329 N N . ARG B 1 128 ? -2.5 -21.938 7.438 1 95.25 128 ARG B N 1
ATOM 3330 C CA . ARG B 1 128 ? -1.695 -23.109 7.113 1 95.25 128 ARG B CA 1
ATOM 3331 C C . ARG B 1 128 ? -0.72 -22.812 5.98 1 95.25 128 ARG B C 1
ATOM 3333 O O . ARG B 1 128 ? -1.034 -22.031 5.074 1 95.25 128 ARG B O 1
ATOM 3340 N N . ILE B 1 129 ? 0.42 -23.469 6.141 1 95.44 129 ILE B N 1
ATOM 3341 C CA . ILE B 1 129 ? 1.395 -23.266 5.074 1 95.44 129 ILE B CA 1
ATOM 3342 C C . ILE B 1 129 ? 1.916 -24.625 4.598 1 95.44 129 ILE B C 1
ATOM 3344 O O . ILE B 1 129 ? 1.939 -25.594 5.359 1 95.44 129 ILE B O 1
ATOM 3348 N N . PHE B 1 130 ? 2.271 -24.703 3.357 1 94.75 130 PHE B N 1
ATOM 3349 C CA . PHE B 1 130 ? 2.861 -25.891 2.756 1 94.75 130 PHE B CA 1
ATOM 3350 C C . PHE B 1 130 ? 3.969 -25.5 1.779 1 94.75 130 PHE B C 1
ATOM 3352 O O . PHE B 1 130 ? 3.83 -24.547 1.021 1 94.75 130 PHE B O 1
ATOM 3359 N N . ASP B 1 131 ? 5.047 -26.141 1.914 1 90.94 131 ASP B N 1
ATOM 3360 C CA . ASP B 1 131 ? 6.113 -26.094 0.917 1 90.94 131 ASP B CA 1
ATOM 3361 C C . ASP B 1 131 ? 6.75 -27.469 0.737 1 90.94 131 ASP B C 1
ATOM 3363 O O . ASP B 1 131 ? 7.062 -28.141 1.718 1 90.94 131 ASP B O 1
ATOM 3367 N N . ARG B 1 132 ? 6.906 -27.781 -0.442 1 85.88 132 ARG B N 1
ATOM 3368 C CA . ARG B 1 132 ? 7.402 -29.125 -0.745 1 85.88 132 ARG B CA 1
ATOM 3369 C C . ARG B 1 132 ? 8.867 -29.266 -0.356 1 85.88 132 ARG B C 1
ATOM 3371 O O . ARG B 1 132 ? 9.312 -30.344 0.037 1 85.88 132 ARG B O 1
ATOM 3378 N N . TYR B 1 133 ? 9.625 -28.172 -0.344 1 79 133 TYR B N 1
ATOM 3379 C CA . TYR B 1 133 ? 11.078 -28.266 -0.256 1 79 133 TYR B CA 1
ATOM 3380 C C . TYR B 1 133 ? 11.586 -27.641 1.044 1 79 133 TYR B C 1
ATOM 3382 O O . TYR B 1 133 ? 12.688 -27.953 1.499 1 79 133 TYR B O 1
ATOM 3390 N N . VAL B 1 134 ? 10.844 -26.734 1.44 1 76.5 134 VAL B N 1
ATOM 3391 C CA . VAL B 1 134 ? 11.273 -26 2.619 1 76.5 134 VAL B CA 1
ATOM 3392 C C . VAL B 1 134 ? 10.383 -26.344 3.807 1 76.5 134 VAL B C 1
ATOM 3394 O O . VAL B 1 134 ? 9.148 -26.297 3.699 1 76.5 134 VAL B O 1
ATOM 3397 N N . HIS B 1 135 ? 11.078 -26.828 4.879 1 73.12 135 HIS B N 1
ATOM 3398 C CA . HIS B 1 135 ? 10.352 -27.031 6.125 1 73.12 135 HIS B CA 1
ATOM 3399 C C . HIS B 1 135 ? 11.133 -26.484 7.312 1 73.12 135 HIS B C 1
ATOM 3401 O O . HIS B 1 135 ? 12.266 -26.891 7.562 1 73.12 135 HIS B O 1
ATOM 3407 N N . SER B 1 136 ? 10.578 -25.344 7.707 1 70.12 136 SER B N 1
ATOM 3408 C CA . SER B 1 136 ? 11.242 -24.734 8.859 1 70.12 136 SER B CA 1
ATOM 3409 C C . SER B 1 136 ? 10.773 -25.375 10.164 1 70.12 136 SER B C 1
ATOM 3411 O O . SER B 1 136 ? 9.672 -25.922 10.234 1 70.12 136 SER B O 1
ATOM 3413 N N . SER B 1 137 ? 11.648 -25.391 11.055 1 69.88 137 SER B N 1
ATOM 3414 C CA . SER B 1 137 ? 11.352 -25.922 12.391 1 69.88 137 SER B CA 1
ATOM 3415 C C . SER B 1 137 ? 10.672 -24.859 13.258 1 69.88 137 SER B C 1
ATOM 3417 O O . SER B 1 137 ? 10.414 -25.094 14.438 1 69.88 137 SER B O 1
ATOM 3419 N N . ASP B 1 138 ? 10.391 -23.859 12.656 1 73.62 138 ASP B N 1
ATOM 3420 C CA . ASP B 1 138 ? 9.758 -22.797 13.438 1 73.62 138 ASP B CA 1
ATOM 3421 C C . ASP B 1 138 ? 8.375 -23.234 13.93 1 73.62 138 ASP B C 1
ATOM 3423 O O . ASP B 1 138 ? 7.453 -23.406 13.133 1 73.62 138 ASP B O 1
ATOM 3427 N N . GLU B 1 139 ? 8.203 -23.422 15.211 1 69.31 139 GLU B N 1
ATOM 3428 C CA . GLU B 1 139 ? 6.996 -23.938 15.844 1 69.31 139 GLU B CA 1
ATOM 3429 C C . GLU B 1 139 ? 5.824 -22.969 15.68 1 69.31 139 GLU B C 1
ATOM 3431 O O . GLU B 1 139 ? 4.664 -23.359 15.82 1 69.31 139 GLU B O 1
ATOM 3436 N N . GLY B 1 140 ? 6.062 -21.781 15.297 1 77.81 140 GLY B N 1
ATOM 3437 C CA . GLY B 1 140 ? 4.98 -20.828 15.148 1 77.81 140 GLY B CA 1
ATOM 3438 C C . GLY B 1 140 ? 4.305 -20.906 13.797 1 77.81 140 GLY B C 1
ATOM 3439 O O . GLY B 1 140 ? 3.227 -20.328 13.602 1 77.81 140 GLY B O 1
ATOM 3440 N N . MET B 1 141 ? 4.938 -21.734 13 1 84.62 141 MET B N 1
ATOM 3441 C CA . MET B 1 141 ? 4.375 -21.875 11.656 1 84.62 141 MET B CA 1
ATOM 3442 C C . MET B 1 141 ? 3.551 -23.141 11.547 1 84.62 141 MET B C 1
ATOM 3444 O O . MET B 1 141 ? 3.898 -24.172 12.133 1 84.62 141 MET B O 1
ATOM 3448 N N . ARG B 1 142 ? 2.426 -23.141 10.812 1 87.25 142 ARG B N 1
ATOM 3449 C CA . ARG B 1 142 ? 1.493 -24.25 10.664 1 87.25 142 ARG B CA 1
ATOM 3450 C C . ARG B 1 142 ? 1.734 -25 9.359 1 87.25 142 ARG B C 1
ATOM 3452 O O . ARG B 1 142 ? 0.858 -25.047 8.492 1 87.25 142 ARG B O 1
ATOM 3459 N N . TYR B 1 143 ? 2.863 -25.641 9.297 1 91.69 143 TYR B N 1
ATOM 3460 C CA . TYR B 1 143 ? 3.17 -26.422 8.102 1 91.69 143 TYR B CA 1
ATOM 3461 C C . TYR B 1 143 ? 2.275 -27.656 8.008 1 91.69 143 TYR B C 1
ATOM 3463 O O . TYR B 1 143 ? 2.043 -28.344 9.008 1 91.69 143 TYR B O 1
ATOM 3471 N N . VAL B 1 144 ? 1.798 -27.906 6.852 1 93.62 144 VAL B N 1
ATOM 3472 C CA . VAL B 1 144 ? 1.006 -29.094 6.574 1 93.62 144 VAL B CA 1
ATOM 3473 C C . VAL B 1 144 ? 1.853 -30.125 5.812 1 93.62 144 VAL B C 1
ATOM 3475 O O . VAL B 1 144 ? 2.539 -29.766 4.848 1 93.62 144 VAL B O 1
ATOM 3478 N N . ALA B 1 145 ? 1.745 -31.391 6.215 1 92.06 145 ALA B N 1
ATOM 3479 C CA . ALA B 1 145 ? 2.438 -32.469 5.488 1 92.06 145 ALA B CA 1
ATOM 3480 C C . ALA B 1 145 ? 1.75 -32.75 4.156 1 92.06 145 ALA B C 1
ATOM 3482 O O . ALA B 1 145 ? 0.532 -32.594 4.031 1 92.06 145 ALA B O 1
ATOM 3483 N N . GLN B 1 146 ? 2.521 -33.156 3.254 1 92.69 146 GLN B N 1
ATOM 3484 C CA . GLN B 1 146 ? 1.996 -33.438 1.921 1 92.69 146 GLN B CA 1
ATOM 3485 C C . GLN B 1 146 ? 0.834 -34.438 1.981 1 92.69 146 GLN B C 1
ATOM 3487 O O . GLN B 1 146 ? -0.182 -34.25 1.31 1 92.69 146 GLN B O 1
ATOM 3492 N N . LYS B 1 147 ? 0.962 -35.438 2.777 1 93.88 147 LYS B N 1
ATOM 3493 C CA . LYS B 1 147 ? -0.045 -36.469 2.879 1 93.88 147 LYS B CA 1
ATOM 3494 C C . LYS B 1 147 ? -1.324 -35.969 3.523 1 93.88 147 LYS B C 1
ATOM 3496 O O . LYS B 1 147 ? -2.371 -36.594 3.453 1 93.88 147 LYS B O 1
ATOM 3501 N N . GLU B 1 148 ? -1.227 -34.781 4.121 1 94.62 148 GLU B N 1
ATOM 3502 C CA . GLU B 1 148 ? -2.365 -34.25 4.855 1 94.62 148 GLU B CA 1
ATOM 3503 C C . GLU B 1 148 ? -3.039 -33.125 4.07 1 94.62 148 GLU B C 1
ATOM 3505 O O . GLU B 1 148 ? -4.008 -32.531 4.539 1 94.62 148 GLU B O 1
ATOM 3510 N N . LEU B 1 149 ? -2.482 -32.812 2.941 1 96.06 149 LEU B N 1
ATOM 3511 C CA . LEU B 1 149 ? -3.102 -31.781 2.104 1 96.06 149 LEU B CA 1
ATOM 3512 C C . LEU B 1 149 ? -4.539 -32.156 1.762 1 96.06 149 LEU B C 1
ATOM 3514 O O . LEU B 1 149 ? -4.84 -33.344 1.525 1 96.06 149 LEU B O 1
ATOM 3518 N N . SER B 1 150 ? -5.375 -31.203 1.729 1 96.12 150 SER B N 1
ATOM 3519 C CA . SER B 1 150 ? -6.793 -31.297 1.4 1 96.12 150 SER B CA 1
ATOM 3520 C C . SER B 1 150 ? -7.223 -30.172 0.467 1 96.12 150 SER B C 1
ATOM 3522 O O . SER B 1 150 ? -6.43 -29.688 -0.344 1 96.12 150 SER B O 1
ATOM 3524 N N . ARG B 1 151 ? -8.531 -29.984 0.477 1 98 151 ARG B N 1
ATOM 3525 C CA . ARG B 1 151 ? -9.055 -28.828 -0.24 1 98 151 ARG B CA 1
ATOM 3526 C C . ARG B 1 151 ? -9.453 -27.719 0.729 1 98 151 ARG B C 1
ATOM 3528 O O . ARG B 1 151 ? -9.914 -28 1.84 1 98 151 ARG B O 1
ATOM 3535 N N . TYR B 1 152 ? -9.289 -26.484 0.264 1 98.31 152 TYR B N 1
ATOM 3536 C CA . TYR B 1 152 ? -9.422 -25.344 1.159 1 98.31 152 TYR B CA 1
ATOM 3537 C C . TYR B 1 152 ? -10.312 -24.266 0.547 1 98.31 152 TYR B C 1
ATOM 3539 O O . TYR B 1 152 ? -10.422 -24.172 -0.677 1 98.31 152 TYR B O 1
ATOM 3547 N N . LYS B 1 153 ? -10.945 -23.469 1.417 1 98.31 153 LYS B N 1
ATOM 3548 C CA . LYS B 1 153 ? -11.781 -22.359 0.97 1 98.31 153 LYS B CA 1
ATOM 3549 C C . LYS B 1 153 ? -10.938 -21.25 0.332 1 98.31 153 LYS B C 1
ATOM 3551 O O . LYS B 1 153 ? -11.406 -20.547 -0.553 1 98.31 153 LYS B O 1
ATOM 3556 N N . LEU B 1 154 ? -9.719 -21.156 0.789 1 98.56 154 LEU B N 1
ATOM 3557 C CA . LEU B 1 154 ? -8.766 -20.203 0.237 1 98.56 154 LEU B CA 1
ATOM 3558 C C . LEU B 1 154 ? -7.398 -20.844 0.029 1 98.56 154 LEU B C 1
ATOM 3560 O O . LEU B 1 154 ? -6.84 -21.438 0.958 1 98.56 154 LEU B O 1
ATOM 3564 N N . VAL B 1 155 ? -6.93 -20.797 -1.142 1 98.62 155 VAL B N 1
ATOM 3565 C CA . VAL B 1 155 ? -5.555 -21.188 -1.438 1 98.62 155 VAL B CA 1
ATOM 3566 C C . VAL B 1 155 ? -4.766 -19.969 -1.93 1 98.62 155 VAL B C 1
ATOM 3568 O O . VAL B 1 155 ? -5.203 -19.281 -2.85 1 98.62 155 VAL B O 1
ATOM 3571 N N . ILE B 1 156 ? -3.719 -19.672 -1.24 1 98.06 156 ILE B N 1
ATOM 3572 C CA . ILE B 1 156 ? -2.818 -18.594 -1.605 1 98.06 156 ILE B CA 1
ATOM 3573 C C . ILE B 1 156 ? -1.599 -19.156 -2.332 1 98.06 156 ILE B C 1
ATOM 3575 O O . ILE B 1 156 ? -0.969 -20.094 -1.858 1 98.06 156 ILE B O 1
ATOM 3579 N N . ASN B 1 157 ? -1.371 -18.641 -3.387 1 96.44 157 ASN B N 1
ATOM 3580 C CA . ASN B 1 157 ? -0.167 -18.953 -4.148 1 96.44 157 ASN B CA 1
ATOM 3581 C C . ASN B 1 157 ? 0.509 -17.703 -4.68 1 96.44 157 ASN B C 1
ATOM 3583 O O . ASN B 1 157 ? 0.027 -17.078 -5.633 1 96.44 157 ASN B O 1
ATOM 3587 N N . SER B 1 158 ? 1.588 -17.375 -4.035 1 92.19 158 SER B N 1
ATOM 3588 C CA . SER B 1 158 ? 2.293 -16.156 -4.387 1 92.19 158 SER B CA 1
ATOM 3589 C C . SER B 1 158 ? 3.664 -16.453 -4.984 1 92.19 158 SER B C 1
ATOM 3591 O O . SER B 1 158 ? 4.535 -17 -4.309 1 92.19 158 SER B O 1
ATOM 3593 N N . ALA B 1 159 ? 3.82 -16.109 -6.305 1 89.38 159 ALA B N 1
ATOM 3594 C CA . ALA B 1 159 ? 5.109 -16.156 -6.992 1 89.38 159 ALA B CA 1
ATOM 3595 C C . ALA B 1 159 ? 5.52 -17.594 -7.297 1 89.38 159 ALA B C 1
ATOM 3597 O O . ALA B 1 159 ? 6.656 -17.984 -7.035 1 89.38 159 ALA B O 1
ATOM 3598 N N . MET B 1 160 ? 4.641 -18.375 -7.762 1 91.62 160 MET B N 1
ATOM 3599 C CA . MET B 1 160 ? 4.973 -19.734 -8.203 1 91.62 160 MET B CA 1
ATOM 3600 C C . MET B 1 160 ? 4.586 -19.938 -9.664 1 91.62 160 MET B C 1
ATOM 3602 O O . MET B 1 160 ? 5.262 -20.672 -10.391 1 91.62 160 MET B O 1
ATOM 3606 N N . PHE B 1 161 ? 3.549 -19.281 -10.156 1 96.12 161 PHE B N 1
ATOM 3607 C CA . PHE B 1 161 ? 2.98 -19.5 -11.477 1 96.12 161 PHE B CA 1
ATOM 3608 C C . PHE B 1 161 ? 4.008 -19.203 -12.562 1 96.12 161 PHE B C 1
ATOM 3610 O O . PHE B 1 161 ? 3.926 -19.75 -13.672 1 96.12 161 PHE B O 1
ATOM 3617 N N . GLU B 1 162 ? 5.035 -18.406 -12.266 1 96.06 162 GLU B N 1
ATOM 3618 C CA . GLU B 1 162 ? 6.074 -18.047 -13.227 1 96.06 162 GLU B CA 1
ATOM 3619 C C . GLU B 1 162 ? 7.191 -19.078 -13.25 1 96.06 162 GLU B C 1
ATOM 3621 O O . GLU B 1 162 ? 8.086 -19.016 -14.102 1 96.06 162 GLU B O 1
ATOM 3626 N N . HIS B 1 163 ? 7.07 -20.078 -12.422 1 93.75 163 HIS B N 1
ATOM 3627 C CA . HIS B 1 163 ? 8.133 -21.078 -12.32 1 93.75 163 HIS B CA 1
ATOM 3628 C C . HIS B 1 163 ? 7.668 -22.422 -12.852 1 93.75 163 HIS B C 1
ATOM 3630 O O . HIS B 1 163 ? 8.445 -23.375 -12.891 1 93.75 163 HIS B O 1
ATOM 3636 N N . VAL B 1 164 ? 6.52 -22.516 -13.32 1 95.5 164 VAL B N 1
ATOM 3637 C CA . VAL B 1 164 ? 5.965 -23.812 -13.68 1 95.5 164 VAL B CA 1
ATOM 3638 C C . VAL B 1 164 ? 6.484 -24.25 -15.047 1 95.5 164 VAL B C 1
ATOM 3640 O O . VAL B 1 164 ? 6.766 -23.391 -15.906 1 95.5 164 VAL B O 1
ATOM 3643 N N . LEU B 1 165 ? 6.508 -25.594 -15.242 1 96.25 165 LEU B N 1
ATOM 3644 C CA . LEU B 1 165 ? 7.02 -26.156 -16.484 1 96.25 165 LEU B CA 1
ATOM 3645 C C . LEU B 1 165 ? 5.926 -26.891 -17.25 1 96.25 165 LEU B C 1
ATOM 3647 O O . LEU B 1 165 ? 6.062 -27.156 -18.453 1 96.25 165 LEU B O 1
ATOM 3651 N N . ASN B 1 166 ? 4.891 -27.281 -16.547 1 96.38 166 ASN B N 1
ATOM 3652 C CA . ASN B 1 166 ? 3.836 -28.078 -17.172 1 96.38 166 ASN B CA 1
ATOM 3653 C C . ASN B 1 166 ? 2.473 -27.766 -16.547 1 96.38 166 ASN B C 1
ATOM 3655 O O . ASN B 1 166 ? 2.387 -27.094 -15.531 1 96.38 166 ASN B O 1
ATOM 3659 N N . ARG B 1 167 ? 1.435 -28.203 -17.188 1 97.62 167 ARG B N 1
ATOM 3660 C CA . ARG B 1 167 ? 0.053 -27.969 -16.781 1 97.62 167 ARG B CA 1
ATOM 3661 C C . ARG B 1 167 ? -0.236 -28.609 -15.43 1 97.62 167 ARG B C 1
ATOM 3663 O O . ARG B 1 167 ? -1.01 -28.078 -14.633 1 97.62 167 ARG B O 1
ATOM 3670 N N . HIS B 1 168 ? 0.347 -29.703 -15.156 1 96.88 168 HIS B N 1
ATOM 3671 C CA . HIS B 1 168 ? 0.08 -30.453 -13.93 1 96.88 168 HIS B CA 1
ATOM 3672 C C . HIS B 1 168 ? 0.374 -29.594 -12.695 1 96.88 168 HIS B C 1
ATOM 3674 O O . HIS B 1 168 ? -0.373 -29.641 -11.719 1 96.88 168 HIS B O 1
ATOM 3680 N N . ALA B 1 169 ? 1.436 -28.875 -12.719 1 94.94 169 ALA B N 1
ATOM 3681 C CA . ALA B 1 169 ? 1.804 -28.016 -11.594 1 94.94 169 ALA B CA 1
ATOM 3682 C C . ALA B 1 169 ? 0.718 -26.984 -11.312 1 94.94 169 ALA B C 1
ATOM 3684 O O . ALA B 1 169 ? 0.415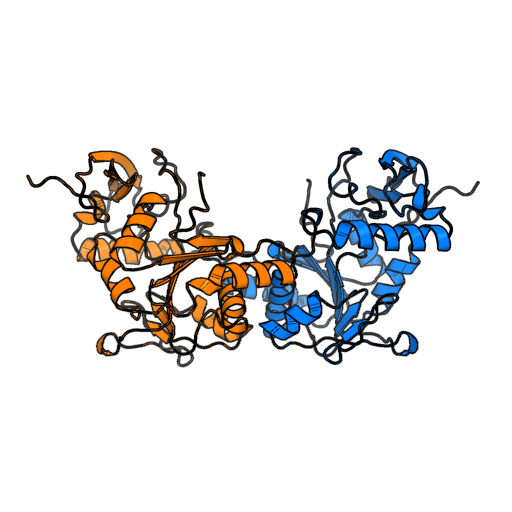 -26.688 -10.148 1 94.94 169 ALA B O 1
ATOM 3685 N N . LEU B 1 170 ? 0.134 -26.422 -12.336 1 97.69 170 LEU B N 1
ATOM 3686 C CA . LEU B 1 170 ? -0.959 -25.469 -12.18 1 97.69 170 LEU B CA 1
ATOM 3687 C C . LEU B 1 170 ? -2.209 -26.156 -11.641 1 97.69 170 LEU B C 1
ATOM 3689 O O . LEU B 1 170 ? -2.844 -25.641 -10.711 1 97.69 170 LEU B O 1
ATOM 3693 N N . ASP B 1 171 ? -2.51 -27.281 -12.203 1 98.12 171 ASP B N 1
ATOM 3694 C CA . ASP B 1 171 ? -3.705 -28.031 -11.805 1 98.12 171 ASP B CA 1
ATOM 3695 C C . ASP B 1 171 ? -3.613 -28.484 -10.359 1 98.12 171 ASP B C 1
ATOM 3697 O O . ASP B 1 171 ? -4.629 -28.578 -9.664 1 98.12 171 ASP B O 1
ATOM 3701 N N . GLU B 1 172 ? -2.418 -28.766 -9.953 1 96.19 172 GLU B N 1
ATOM 3702 C CA . GLU B 1 172 ? -2.219 -29.156 -8.562 1 96.19 172 GLU B CA 1
ATOM 3703 C C . GLU B 1 172 ? -2.666 -28.062 -7.602 1 96.19 172 GLU B C 1
ATOM 3705 O O . GLU B 1 172 ? -3.344 -28.328 -6.609 1 96.19 172 GLU B O 1
ATOM 3710 N N . VAL B 1 173 ? -2.334 -26.844 -7.867 1 97.31 173 VAL B N 1
ATOM 3711 C CA . VAL B 1 173 ? -2.738 -25.719 -7.031 1 97.31 173 VAL B CA 1
ATOM 3712 C C . VAL B 1 173 ? -4.258 -25.578 -7.059 1 97.31 173 VAL B C 1
ATOM 3714 O O . VAL B 1 173 ? -4.898 -25.484 -6.012 1 97.31 173 VAL B O 1
ATOM 3717 N N . ASN B 1 174 ? -4.777 -25.578 -8.266 1 98.25 174 ASN B N 1
ATOM 3718 C CA . ASN B 1 174 ? -6.223 -25.484 -8.414 1 98.25 174 ASN B CA 1
ATOM 3719 C C . ASN B 1 174 ? -6.941 -26.609 -7.676 1 98.25 174 ASN B C 1
ATOM 3721 O O . ASN B 1 174 ? -8.023 -26.406 -7.117 1 98.25 174 ASN B O 1
ATOM 3725 N N . GLY B 1 175 ? -6.371 -27.766 -7.758 1 98.25 175 GLY B N 1
ATOM 3726 C CA . GLY B 1 175 ? -6.977 -28.938 -7.148 1 98.25 175 GLY B CA 1
ATOM 3727 C C . GLY B 1 175 ? -7.137 -28.812 -5.645 1 98.25 175 GLY B C 1
ATOM 3728 O O . GLY B 1 175 ? -7.902 -29.562 -5.031 1 98.25 175 GLY B O 1
ATOM 3729 N N . LEU B 1 176 ? -6.422 -27.922 -5.043 1 98.44 176 LEU B N 1
ATOM 3730 C CA . LEU B 1 176 ? -6.484 -27.719 -3.602 1 98.44 176 LEU B CA 1
ATOM 3731 C C . LEU B 1 176 ? -7.605 -26.75 -3.24 1 98.44 176 LEU B C 1
ATOM 3733 O O . LEU B 1 176 ? -7.922 -26.562 -2.061 1 98.44 176 LEU B O 1
ATOM 3737 N N . VAL B 1 177 ? -8.227 -26.125 -4.211 1 98.69 177 VAL B N 1
ATOM 3738 C CA . VAL B 1 177 ? -9.273 -25.141 -3.967 1 98.69 177 VAL B CA 1
ATOM 3739 C C . VAL B 1 177 ? -10.633 -25.828 -3.945 1 98.69 177 VAL B C 1
ATOM 3741 O O . VAL B 1 177 ? -10.961 -26.594 -4.852 1 98.69 177 VAL B O 1
ATOM 3744 N N . LYS B 1 178 ? -11.422 -25.625 -2.971 1 98.62 178 LYS B N 1
ATOM 3745 C CA . LYS B 1 178 ? -12.781 -26.156 -2.908 1 98.62 178 LYS B CA 1
ATOM 3746 C C . LYS B 1 178 ? -13.625 -25.641 -4.07 1 98.62 178 LYS B C 1
ATOM 3748 O O . LYS B 1 178 ? -13.312 -24.609 -4.668 1 98.62 178 LYS B O 1
ATOM 3753 N N . ASP B 1 179 ? -14.719 -26.328 -4.32 1 98.12 179 ASP B N 1
ATOM 3754 C CA . ASP B 1 179 ? -15.562 -26.047 -5.473 1 98.12 179 ASP B CA 1
ATOM 3755 C C . ASP B 1 179 ? -16.188 -24.656 -5.367 1 98.12 179 ASP B C 1
ATOM 3757 O O . ASP B 1 179 ? -16.578 -24.062 -6.375 1 98.12 179 ASP B O 1
ATOM 3761 N N . ASP B 1 180 ? -16.266 -24.203 -4.207 1 98.31 180 ASP B N 1
ATOM 3762 C CA . ASP B 1 180 ? -16.828 -22.875 -3.994 1 98.31 180 ASP B CA 1
ATOM 3763 C C . ASP B 1 180 ? -15.781 -21.938 -3.406 1 98.31 180 ASP B C 1
ATOM 3765 O O . ASP B 1 180 ? -16.125 -20.922 -2.777 1 98.31 180 ASP B O 1
ATOM 3769 N N . GLY B 1 181 ? -14.508 -22.266 -3.512 1 98.5 181 GLY B N 1
ATOM 3770 C CA . GLY B 1 181 ? -13.43 -21.562 -2.85 1 98.5 181 GLY B CA 1
ATOM 3771 C C . GLY B 1 181 ? -12.844 -20.438 -3.697 1 98.5 181 GLY B C 1
ATOM 3772 O O . GLY B 1 181 ? -13.469 -20 -4.664 1 98.5 181 GLY B O 1
ATOM 3773 N N . VAL B 1 182 ? -11.742 -19.906 -3.203 1 98.88 182 VAL B N 1
ATOM 3774 C CA . VAL B 1 182 ? -11.055 -18.781 -3.803 1 98.88 182 VAL B CA 1
ATOM 3775 C C . VAL B 1 182 ? -9.57 -19.094 -3.955 1 98.88 182 VAL B C 1
ATOM 3777 O O . VAL B 1 182 ? -8.961 -19.703 -3.07 1 98.88 182 VAL B O 1
ATOM 3780 N N . LEU B 1 183 ? -8.961 -18.719 -5.086 1 98.81 183 LEU B N 1
ATOM 3781 C CA . LEU B 1 183 ? -7.527 -18.812 -5.316 1 98.81 183 LEU B CA 1
ATOM 3782 C C . LEU B 1 183 ? -6.902 -17.422 -5.375 1 98.81 183 LEU B C 1
ATOM 3784 O O . LEU B 1 183 ? -7.289 -16.594 -6.215 1 98.81 183 LEU B O 1
ATOM 3788 N N . MET B 1 184 ? -6.02 -17.109 -4.453 1 98.69 184 MET B N 1
ATOM 3789 C CA . MET B 1 184 ? -5.211 -15.891 -4.523 1 98.69 184 MET B CA 1
ATOM 3790 C C . MET B 1 184 ? -3.92 -16.141 -5.297 1 98.69 184 MET B C 1
ATOM 3792 O O . MET B 1 184 ? -3.211 -17.109 -5.031 1 98.69 184 MET B O 1
ATOM 3796 N N . LEU B 1 185 ? -3.66 -15.227 -6.258 1 97.31 185 LEU B N 1
ATOM 3797 C CA . LEU B 1 185 ? -2.484 -15.383 -7.105 1 97.31 185 LEU B CA 1
ATOM 3798 C C . LEU B 1 185 ? -1.676 -14.086 -7.152 1 97.31 185 LEU B C 1
ATOM 3800 O O . LEU B 1 185 ? -2.244 -12.992 -7.227 1 97.31 185 LEU B O 1
ATOM 3804 N N . HIS B 1 186 ? -0.388 -14.266 -7.109 1 96.81 186 HIS B N 1
ATOM 3805 C CA . HIS B 1 186 ? 0.544 -13.172 -7.363 1 96.81 186 HIS B CA 1
ATOM 3806 C C . HIS B 1 186 ? 1.596 -13.578 -8.391 1 96.81 186 HIS B C 1
ATOM 3808 O O . HIS B 1 186 ? 2.439 -14.43 -8.117 1 96.81 186 HIS B O 1
ATOM 3814 N N . THR B 1 187 ? 1.536 -13.008 -9.516 1 95.88 187 THR B N 1
ATOM 3815 C CA . THR B 1 187 ? 2.473 -13.148 -10.633 1 95.88 187 THR B CA 1
ATOM 3816 C C . THR B 1 187 ? 2.291 -12.008 -11.633 1 95.88 187 THR B C 1
ATOM 3818 O O . THR B 1 187 ? 1.369 -11.203 -11.5 1 95.88 187 THR B O 1
ATOM 3821 N N . VAL B 1 188 ? 3.207 -11.891 -12.523 1 95.56 188 VAL B N 1
ATOM 3822 C CA . VAL B 1 188 ? 3.037 -10.883 -13.555 1 95.56 188 VAL B CA 1
ATOM 3823 C C . VAL B 1 188 ? 2.139 -11.422 -14.664 1 95.56 188 VAL B C 1
ATOM 3825 O O . VAL B 1 188 ? 2.379 -12.516 -15.188 1 95.56 188 VAL B O 1
ATOM 3828 N N . VAL B 1 189 ? 1.07 -10.742 -14.922 1 97.25 189 VAL B N 1
ATOM 3829 C CA . VAL B 1 189 ? 0.168 -10.992 -16.047 1 97.25 189 VAL B CA 1
ATOM 3830 C C . VAL B 1 189 ? 0.011 -9.727 -16.875 1 97.25 189 VAL B C 1
ATOM 3832 O O . VAL B 1 189 ? -0.249 -8.648 -16.328 1 97.25 189 VAL B O 1
ATOM 3835 N N . CYS B 1 190 ? 0.243 -9.852 -18.094 1 96.19 190 CYS B N 1
ATOM 3836 C CA . CYS B 1 190 ? 0.1 -8.672 -18.938 1 96.19 190 CYS B CA 1
ATOM 3837 C C . CYS B 1 190 ? -0.643 -9.008 -20.234 1 96.19 190 CYS B C 1
ATOM 3839 O O . CYS B 1 190 ? -1.011 -10.164 -20.453 1 96.19 190 CYS B O 1
ATOM 3841 N N . GLU B 1 191 ? -1.009 -7.977 -20.953 1 97.38 191 GLU B N 1
ATOM 3842 C CA . GLU B 1 191 ? -1.778 -8.164 -22.172 1 97.38 191 GLU B CA 1
ATOM 3843 C C . GLU B 1 191 ? -0.965 -8.906 -23.234 1 97.38 191 GLU B C 1
ATOM 3845 O O . GLU B 1 191 ? -1.475 -9.82 -23.891 1 97.38 191 GLU B O 1
ATOM 3850 N N . ARG B 1 192 ? 0.283 -8.461 -23.391 1 96.56 192 ARG B N 1
ATOM 3851 C CA . ARG B 1 192 ? 1.192 -9.062 -24.359 1 96.56 192 ARG B CA 1
ATOM 3852 C C . ARG B 1 192 ? 2.592 -9.219 -23.781 1 96.56 192 ARG B C 1
ATOM 3854 O O . ARG B 1 192 ? 3.119 -8.297 -23.172 1 96.56 192 ARG B O 1
ATOM 3861 N N . ILE B 1 193 ? 3.1 -10.352 -24.016 1 97.44 193 ILE B N 1
ATOM 3862 C CA . ILE B 1 193 ? 4.488 -10.57 -23.609 1 97.44 193 ILE B CA 1
ATOM 3863 C C . ILE B 1 193 ? 5.418 -9.883 -24.609 1 97.44 193 ILE B C 1
ATOM 3865 O O . ILE B 1 193 ? 5.32 -10.109 -25.828 1 97.44 193 ILE B O 1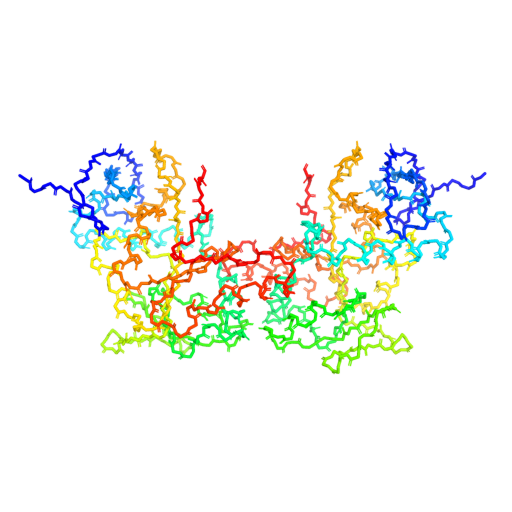
ATOM 3869 N N . PRO B 1 194 ? 6.312 -9.078 -24.109 1 96.62 194 PRO B N 1
ATOM 3870 C CA . PRO B 1 194 ? 7.227 -8.438 -25.062 1 96.62 194 PRO B CA 1
ATOM 3871 C C . PRO B 1 194 ? 8.242 -9.414 -25.656 1 96.62 194 PRO B C 1
ATOM 3873 O O . PRO B 1 194 ? 8.727 -10.305 -24.953 1 96.62 194 PRO B O 1
ATOM 3876 N N . LYS B 1 195 ? 8.477 -9.242 -26.938 1 96.88 195 LYS B N 1
ATOM 3877 C CA . LYS B 1 195 ? 9.578 -9.969 -27.562 1 96.88 195 LYS B CA 1
ATOM 3878 C C . LYS B 1 195 ? 10.914 -9.281 -27.297 1 96.88 195 LYS B C 1
ATOM 3880 O O . LYS B 1 195 ? 11.5 -8.656 -28.172 1 96.88 195 LYS B O 1
ATOM 3885 N N . ASP B 1 196 ? 11.375 -9.383 -26.078 1 96.44 196 ASP B N 1
ATOM 3886 C CA . ASP B 1 196 ? 12.539 -8.641 -25.609 1 96.44 196 ASP B CA 1
ATOM 3887 C C . ASP B 1 196 ? 13.312 -9.438 -24.547 1 96.44 196 ASP B C 1
ATOM 3889 O O . ASP B 1 196 ? 12.883 -9.531 -23.406 1 96.44 196 ASP B O 1
ATOM 3893 N N . PRO B 1 197 ? 14.477 -9.914 -24.891 1 96.44 197 PRO B N 1
ATOM 3894 C CA . PRO B 1 197 ? 15.281 -10.648 -23.906 1 96.44 197 PRO B CA 1
ATOM 3895 C C . PRO B 1 197 ? 15.711 -9.781 -22.734 1 96.44 197 PRO B C 1
ATOM 3897 O O . PRO B 1 197 ? 16.219 -10.305 -21.734 1 96.44 197 PRO B O 1
ATOM 3900 N N . GLY B 1 198 ? 15.531 -8.508 -22.891 1 95.06 198 GLY B N 1
ATOM 3901 C CA . GLY B 1 198 ? 15.891 -7.598 -21.812 1 95.06 198 GLY B CA 1
ATOM 3902 C C . GLY B 1 198 ? 14.734 -7.281 -20.891 1 95.06 198 GLY B C 1
ATOM 3903 O O . GLY B 1 198 ? 14.859 -6.441 -20 1 95.06 198 GLY B O 1
ATOM 3904 N N . TRP B 1 199 ? 13.641 -7.965 -21.125 1 93.62 199 TRP B N 1
ATOM 3905 C CA . TRP B 1 199 ? 12.484 -7.746 -20.25 1 93.62 199 TRP B CA 1
ATOM 3906 C C . TRP B 1 199 ? 12.805 -8.133 -18.812 1 93.62 199 TRP B C 1
ATOM 3908 O O . TRP B 1 199 ? 13.336 -9.211 -18.562 1 93.62 199 TRP B O 1
ATOM 3918 N N . PHE B 1 200 ? 12.477 -7.312 -17.828 1 91.19 200 PHE B N 1
ATOM 3919 C CA . PHE B 1 200 ? 12.891 -7.445 -16.438 1 91.19 200 PHE B CA 1
ATOM 3920 C C . PHE B 1 200 ? 12.43 -8.773 -15.859 1 91.19 200 PHE B C 1
ATOM 3922 O O . PHE B 1 200 ? 13.109 -9.352 -15.008 1 91.19 200 PHE B O 1
ATOM 3929 N N . TYR B 1 201 ? 11.344 -9.172 -16.297 1 92.94 201 TYR B N 1
ATOM 3930 C CA . TYR B 1 201 ? 10.672 -10.289 -15.656 1 92.94 201 TYR B CA 1
ATOM 3931 C C . TYR B 1 201 ? 11.398 -11.602 -15.938 1 92.94 201 TYR B C 1
ATOM 3933 O O . TYR B 1 201 ? 11.273 -12.562 -15.18 1 92.94 201 TYR B O 1
ATOM 3941 N N . ILE B 1 202 ? 12.195 -11.641 -16.969 1 94.69 202 ILE B N 1
ATOM 3942 C CA . ILE B 1 202 ? 12.906 -12.875 -17.281 1 94.69 202 ILE B CA 1
ATOM 3943 C C . ILE B 1 202 ? 14.391 -12.703 -16.953 1 94.69 202 ILE B C 1
ATOM 3945 O O . ILE B 1 202 ? 15.211 -13.547 -17.328 1 94.69 202 ILE B O 1
ATOM 3949 N N . ASP B 1 203 ? 14.672 -11.594 -16.312 1 91.44 203 ASP B N 1
ATOM 3950 C CA . ASP B 1 203 ? 16.016 -11.531 -15.734 1 91.44 203 ASP B CA 1
ATOM 3951 C C . ASP B 1 203 ? 16.219 -12.641 -14.703 1 91.44 203 ASP B C 1
ATOM 3953 O O . ASP B 1 203 ? 17.344 -13.086 -14.477 1 91.44 203 ASP B O 1
ATOM 3957 N N . THR B 1 204 ? 15.172 -12.984 -14.07 1 90.56 204 THR B N 1
ATOM 3958 C CA . THR B 1 204 ? 15.18 -14.156 -13.203 1 90.56 204 THR B CA 1
ATOM 3959 C C . THR B 1 204 ? 15.172 -15.438 -14.023 1 90.56 204 THR B C 1
ATOM 3961 O O . THR B 1 204 ? 14.141 -15.812 -14.594 1 90.56 204 THR B O 1
ATOM 3964 N N . MET B 1 205 ? 16.25 -16.125 -13.945 1 92.88 205 MET B N 1
ATOM 3965 C CA . MET B 1 205 ? 16.516 -17.25 -14.844 1 92.88 205 MET B CA 1
ATOM 3966 C C . MET B 1 205 ? 15.469 -18.344 -14.656 1 92.88 205 MET B C 1
ATOM 3968 O O . MET B 1 205 ? 15.211 -19.125 -15.57 1 92.88 205 MET B O 1
ATOM 3972 N N . VAL B 1 206 ? 14.883 -18.344 -13.531 1 93.5 206 VAL B N 1
ATOM 3973 C CA . VAL B 1 206 ? 13.984 -19.453 -13.234 1 93.5 206 VAL B CA 1
ATOM 3974 C C . VAL B 1 206 ? 12.531 -19.031 -13.453 1 93.5 206 VAL B C 1
ATOM 3976 O O . VAL B 1 206 ? 11.602 -19.75 -13.094 1 93.5 206 VAL B O 1
ATOM 3979 N N . HIS B 1 207 ? 12.281 -17.844 -13.984 1 95.25 207 HIS B N 1
ATOM 3980 C CA . HIS B 1 207 ? 10.969 -17.516 -14.523 1 95.25 207 HIS B CA 1
ATOM 3981 C C . HIS B 1 207 ? 10.75 -18.156 -15.891 1 95.25 207 HIS B C 1
ATOM 3983 O O . HIS B 1 207 ? 11.297 -17.688 -16.891 1 95.25 207 HIS B O 1
ATOM 3989 N N . THR B 1 208 ? 9.891 -19.156 -15.969 1 97.62 208 THR B N 1
ATOM 3990 C CA . THR B 1 208 ? 9.812 -20.031 -17.125 1 97.62 208 THR B CA 1
ATOM 3991 C C . THR B 1 208 ? 8.469 -19.891 -17.844 1 97.62 208 THR B C 1
ATOM 3993 O O . THR B 1 208 ? 8.312 -20.312 -18.984 1 97.62 208 THR B O 1
ATOM 3996 N N . ALA B 1 209 ? 7.492 -19.453 -17.141 1 98.38 209 ALA B N 1
ATOM 3997 C CA . ALA B 1 209 ? 6.121 -19.344 -17.641 1 98.38 209 ALA B CA 1
ATOM 3998 C C . ALA B 1 209 ? 5.613 -17.906 -17.547 1 98.38 209 ALA B C 1
ATOM 4000 O O . ALA B 1 209 ? 5.602 -17.312 -16.469 1 98.38 209 ALA B O 1
ATOM 4001 N N . LEU B 1 210 ? 5.211 -17.391 -18.656 1 98.12 210 LEU B N 1
ATOM 4002 C CA . LEU B 1 210 ? 4.766 -16 -18.75 1 98.12 210 LEU B CA 1
ATOM 4003 C C . LEU B 1 210 ? 3.303 -15.93 -19.188 1 98.12 210 LEU B C 1
ATOM 4005 O O . LEU B 1 210 ? 2.955 -16.344 -20.297 1 98.12 210 LEU B O 1
ATOM 4009 N N . HIS B 1 211 ? 2.535 -15.359 -18.328 1 98.25 211 HIS B N 1
ATOM 4010 C CA . HIS B 1 211 ? 1.088 -15.414 -18.5 1 98.25 211 HIS B CA 1
ATOM 4011 C C . HIS B 1 211 ? 0.549 -14.125 -19.109 1 98.25 211 HIS B C 1
ATOM 4013 O O . HIS B 1 211 ? 1.092 -13.047 -18.859 1 98.25 211 HIS B O 1
ATOM 4019 N N . THR B 1 212 ? -0.486 -14.266 -19.875 1 98.31 212 THR B N 1
ATOM 4020 C CA . THR B 1 212 ? -1.226 -13.141 -20.422 1 98.31 212 THR B CA 1
ATOM 4021 C C . THR B 1 212 ? -2.635 -13.078 -19.844 1 98.31 212 THR B C 1
ATOM 4023 O O . THR B 1 212 ? -3.098 -14.031 -19.219 1 98.31 212 THR B O 1
ATOM 4026 N N . ASN B 1 213 ? -3.25 -11.93 -20.031 1 98.44 213 ASN B N 1
ATOM 4027 C CA . ASN B 1 213 ? -4.645 -11.812 -19.609 1 98.44 213 ASN B CA 1
ATOM 4028 C C . ASN B 1 213 ? -5.508 -12.898 -20.25 1 98.44 213 ASN B C 1
ATOM 4030 O O . ASN B 1 213 ? -6.34 -13.508 -19.578 1 98.44 213 ASN B O 1
ATOM 4034 N N . LYS B 1 214 ? -5.285 -13.172 -21.469 1 98.5 214 LYS B N 1
ATOM 4035 C CA . LYS B 1 214 ? -6.07 -14.188 -22.172 1 98.5 214 LYS B CA 1
ATOM 4036 C C . LYS B 1 214 ? -5.773 -15.578 -21.625 1 98.5 214 LYS B C 1
ATOM 4038 O O . LYS B 1 214 ? -6.688 -16.375 -21.406 1 98.5 214 LYS B O 1
ATOM 4043 N N . SER B 1 215 ? -4.5 -15.898 -21.438 1 98.69 215 SER B N 1
ATOM 4044 C CA . SER B 1 215 ? -4.164 -17.219 -20.906 1 98.69 215 SER B CA 1
ATOM 4045 C C . SER B 1 215 ? -4.789 -17.438 -19.547 1 98.69 215 SER B C 1
ATOM 4047 O O . SER B 1 215 ? -5.277 -18.531 -19.25 1 98.69 215 SER B O 1
ATOM 4049 N N . MET B 1 216 ? -4.809 -16.391 -18.703 1 98.62 216 MET B N 1
ATOM 4050 C CA . MET B 1 216 ? -5.398 -16.516 -17.375 1 98.62 216 MET B CA 1
ATOM 4051 C C . MET B 1 216 ? -6.914 -16.672 -17.469 1 98.62 216 MET B C 1
ATOM 4053 O O . MET B 1 216 ? -7.512 -17.422 -16.703 1 98.62 216 MET B O 1
ATOM 4057 N N . SER B 1 217 ? -7.508 -15.961 -18.359 1 98.69 217 SER B N 1
ATOM 4058 C CA . SER B 1 217 ? -8.945 -16.094 -18.578 1 98.69 217 SER B CA 1
ATOM 4059 C C . SER B 1 217 ? -9.312 -17.531 -18.969 1 98.69 217 SER B C 1
ATOM 4061 O O . SER B 1 217 ? -10.281 -18.094 -18.453 1 98.69 217 SER B O 1
ATOM 4063 N N . ILE B 1 218 ? -8.547 -18.094 -19.844 1 98.75 218 ILE B N 1
ATOM 4064 C CA . ILE B 1 218 ? -8.789 -19.469 -20.297 1 98.75 218 ILE B CA 1
ATOM 4065 C C . ILE B 1 218 ? -8.617 -20.438 -19.141 1 98.75 218 ILE B C 1
ATOM 4067 O O . ILE B 1 218 ? -9.461 -21.312 -18.922 1 98.75 218 ILE B O 1
ATOM 4071 N N . LEU B 1 219 ? -7.547 -20.25 -18.406 1 98.19 219 LEU B N 1
ATOM 4072 C CA . LEU B 1 219 ? -7.293 -21.109 -17.25 1 98.19 219 LEU B CA 1
ATOM 4073 C C . LEU B 1 219 ? -8.445 -21.031 -16.25 1 98.19 219 LEU B C 1
ATOM 4075 O O . LEU B 1 219 ? -8.914 -22.062 -15.758 1 98.19 219 LEU B O 1
ATOM 4079 N N . MET B 1 220 ? -8.852 -19.844 -15.938 1 98.12 220 MET B N 1
ATOM 4080 C CA . MET B 1 220 ? -9.969 -19.625 -15.023 1 98.12 220 MET B CA 1
ATOM 4081 C C . MET B 1 220 ? -11.219 -20.359 -15.508 1 98.12 220 MET B C 1
ATOM 4083 O O . MET B 1 220 ? -11.914 -21 -14.711 1 98.12 220 MET B O 1
ATOM 4087 N N . ASP B 1 221 ? -11.484 -20.219 -16.734 1 98.25 221 ASP B N 1
ATOM 4088 C CA . ASP B 1 221 ? -12.664 -20.875 -17.312 1 98.25 221 ASP B CA 1
ATOM 4089 C C . ASP B 1 221 ? -12.57 -22.391 -17.188 1 98.25 221 ASP B C 1
ATOM 4091 O O . ASP B 1 221 ? -13.539 -23.047 -16.781 1 98.25 221 ASP B O 1
ATOM 4095 N N . GLN B 1 222 ? -11.461 -22.922 -17.516 1 98.56 222 GLN B N 1
ATOM 4096 C CA . GLN B 1 222 ? -11.234 -24.359 -17.453 1 98.56 222 GLN B CA 1
ATOM 4097 C C . GLN B 1 222 ? -11.383 -24.875 -16.016 1 98.56 222 GLN B C 1
ATOM 4099 O O . GLN B 1 222 ? -11.828 -26.016 -15.805 1 98.56 222 GLN B O 1
ATOM 4104 N N . TRP B 1 223 ? -10.992 -24.047 -15.07 1 98.56 223 TRP B N 1
ATOM 4105 C CA . TRP B 1 223 ? -10.945 -24.453 -13.664 1 98.56 223 TRP B CA 1
ATOM 4106 C C . TRP B 1 223 ? -12.258 -24.141 -12.961 1 98.56 223 TRP B C 1
ATOM 4108 O O . TRP B 1 223 ? -12.414 -24.406 -11.766 1 98.56 223 TRP B O 1
ATOM 4118 N N . GLY B 1 224 ? -13.211 -23.484 -13.578 1 98.62 224 GLY B N 1
ATOM 4119 C CA . GLY B 1 224 ? -14.523 -23.219 -13.016 1 98.62 224 GLY B CA 1
ATOM 4120 C C . GLY B 1 224 ? -14.57 -21.969 -12.172 1 98.62 224 GLY B C 1
ATOM 4121 O O . GLY B 1 224 ? -15.336 -21.891 -11.203 1 98.62 224 GLY B O 1
ATOM 4122 N N . TYR B 1 225 ? -13.781 -21.047 -12.484 1 98.81 225 TYR B N 1
ATOM 4123 C CA . TYR B 1 225 ? -13.844 -19.734 -11.828 1 98.81 225 TYR B CA 1
ATOM 4124 C C . TYR B 1 225 ? -14.742 -18.781 -12.602 1 98.81 225 TYR B C 1
ATOM 4126 O O . TYR B 1 225 ? -14.758 -18.797 -13.836 1 98.81 225 TYR B O 1
ATOM 4134 N N . GLY B 1 226 ? -15.453 -17.906 -11.883 1 98.56 226 GLY B N 1
ATOM 4135 C CA . GLY B 1 226 ? -16.453 -17.094 -12.562 1 98.56 226 GLY B CA 1
ATOM 4136 C C . GLY B 1 226 ? -16.203 -15.602 -12.422 1 98.56 226 GLY B C 1
ATOM 4137 O O . GLY B 1 226 ? -16.75 -14.797 -13.188 1 98.56 226 GLY B O 1
ATOM 4138 N N . ALA B 1 227 ? -15.398 -15.18 -11.438 1 98.81 227 ALA B N 1
ATOM 4139 C CA . ALA B 1 227 ? -15.102 -13.773 -11.195 1 98.81 227 ALA B CA 1
ATOM 4140 C C . ALA B 1 227 ? -13.742 -13.609 -10.531 1 98.81 227 ALA B C 1
ATOM 4142 O O . ALA B 1 227 ? -13.156 -14.578 -10.047 1 98.81 227 ALA B O 1
ATOM 4143 N N . SER B 1 228 ? -13.281 -12.398 -10.578 1 98.88 228 SER B N 1
ATOM 4144 C CA . SER B 1 228 ? -12.016 -12.133 -9.891 1 98.88 228 SER B CA 1
ATOM 4145 C C . SER B 1 228 ? -11.977 -10.703 -9.352 1 98.88 228 SER B C 1
ATOM 4147 O O . SER B 1 228 ? -12.742 -9.852 -9.789 1 98.88 228 SER B O 1
ATOM 4149 N N . ILE B 1 229 ? -11.242 -10.516 -8.336 1 98.88 229 ILE B N 1
ATOM 4150 C CA . ILE B 1 229 ? -10.859 -9.227 -7.758 1 98.88 229 ILE B CA 1
ATOM 4151 C C . ILE B 1 229 ? -9.352 -9.031 -7.895 1 98.88 229 ILE B C 1
ATOM 4153 O O . ILE B 1 229 ? -8.578 -9.969 -7.719 1 98.88 229 ILE B O 1
ATOM 4157 N N . TYR B 1 230 ? -8.984 -7.855 -8.242 1 98.75 230 TYR B N 1
ATOM 4158 C CA . TYR B 1 230 ? -7.566 -7.523 -8.305 1 98.75 230 TYR B CA 1
ATOM 4159 C C . TYR B 1 230 ? -7.234 -6.355 -7.383 1 98.75 230 TYR B C 1
ATOM 4161 O O . TYR B 1 230 ? -7.973 -5.371 -7.332 1 98.75 230 TYR B O 1
ATOM 4169 N N . SER B 1 231 ? -6.211 -6.484 -6.633 1 98.12 231 SER B N 1
ATOM 4170 C CA . SER B 1 231 ? -5.641 -5.41 -5.828 1 98.12 231 SER B CA 1
ATOM 4171 C C . SER B 1 231 ? -4.312 -4.934 -6.406 1 98.12 231 SER B C 1
ATOM 4173 O O . SER B 1 231 ? -3.301 -5.633 -6.312 1 98.12 231 SER B O 1
ATOM 4175 N N . PRO B 1 232 ? -4.277 -3.725 -6.938 1 96.31 232 PRO B N 1
ATOM 4176 C CA . PRO B 1 232 ? -3.023 -3.217 -7.504 1 96.31 232 PRO B CA 1
ATOM 4177 C C . PRO B 1 232 ? -1.911 -3.104 -6.461 1 96.31 232 PRO B C 1
ATOM 4179 O O . PRO B 1 232 ? -0.76 -3.445 -6.746 1 96.31 232 PRO B O 1
ATOM 4182 N N . GLN B 1 233 ? -2.209 -2.705 -5.297 1 94.25 233 GLN B N 1
ATOM 4183 C CA . GLN B 1 233 ? -1.21 -2.518 -4.25 1 94.25 233 GLN B CA 1
ATOM 4184 C C . GLN B 1 233 ? -0.605 -3.852 -3.824 1 94.25 233 GLN B C 1
ATOM 4186 O O . GLN B 1 233 ? 0.606 -3.953 -3.617 1 94.25 233 GLN B O 1
ATOM 4191 N N . ALA B 1 234 ? -1.444 -4.816 -3.693 1 96.25 234 ALA B N 1
ATOM 4192 C CA . ALA B 1 234 ? -0.984 -6.145 -3.299 1 96.25 234 ALA B CA 1
ATOM 4193 C C . ALA B 1 234 ? -0.431 -6.91 -4.496 1 96.25 234 ALA B C 1
ATOM 4195 O O . ALA B 1 234 ? 0.183 -7.969 -4.336 1 96.25 234 ALA B O 1
ATOM 4196 N N . LYS B 1 235 ? -0.654 -6.395 -5.656 1 96.19 235 LYS B N 1
ATOM 4197 C CA . LYS B 1 235 ? -0.286 -7.074 -6.895 1 96.19 235 LYS B CA 1
ATOM 4198 C C . LYS B 1 235 ? -0.79 -8.516 -6.898 1 96.19 235 LYS B C 1
ATOM 4200 O O . LYS B 1 235 ? -0.03 -9.445 -7.184 1 96.19 235 LYS B O 1
ATOM 4205 N N . SER B 1 236 ? -2.076 -8.641 -6.613 1 97.81 236 SER B N 1
ATOM 4206 C CA . SER B 1 236 ? -2.617 -9.992 -6.449 1 97.81 236 SER B CA 1
ATOM 4207 C C . SER B 1 236 ? -4.039 -10.078 -6.992 1 97.81 236 SER B C 1
ATOM 4209 O O . SER B 1 236 ? -4.832 -9.148 -6.836 1 97.81 236 SER B O 1
ATOM 4211 N N . TRP B 1 237 ? -4.348 -11.219 -7.566 1 98.69 237 TRP B N 1
ATOM 4212 C CA . TRP B 1 237 ? -5.707 -11.57 -7.969 1 98.69 237 TRP B CA 1
ATOM 4213 C C . TRP B 1 237 ? -6.348 -12.508 -6.949 1 98.69 237 TRP B C 1
ATOM 4215 O O . TRP B 1 237 ? -5.656 -13.32 -6.324 1 98.69 237 TRP B O 1
ATOM 4225 N N . PHE B 1 238 ? -7.59 -12.391 -6.828 1 98.88 238 PHE B N 1
ATOM 4226 C CA . PHE B 1 238 ? -8.445 -13.344 -6.141 1 98.88 238 PHE B CA 1
ATOM 4227 C C . PHE B 1 238 ? -9.492 -13.914 -7.09 1 98.88 238 PHE B C 1
ATOM 4229 O O . PHE B 1 238 ? -10.383 -13.195 -7.551 1 98.88 238 PHE B O 1
ATOM 4236 N N . LEU B 1 239 ? -9.336 -15.164 -7.41 1 98.88 239 LEU B N 1
ATOM 4237 C CA . LEU B 1 239 ? -10.242 -15.844 -8.336 1 98.88 239 LEU B CA 1
ATOM 4238 C C . LEU B 1 239 ? -11.328 -16.594 -7.582 1 98.88 239 LEU B C 1
ATOM 4240 O O . LEU B 1 239 ? -11.031 -17.438 -6.723 1 98.88 239 LEU B O 1
ATOM 4244 N N . PHE B 1 240 ? -12.562 -16.344 -7.906 1 98.88 240 PHE B N 1
ATOM 4245 C CA . PHE B 1 240 ? -13.703 -16.953 -7.227 1 98.88 240 PHE B CA 1
ATOM 4246 C C . PHE B 1 240 ? -14.352 -18.016 -8.102 1 98.88 240 PHE B C 1
ATOM 4248 O O . PHE B 1 240 ? -14.719 -17.75 -9.25 1 98.88 240 PHE B O 1
ATOM 4255 N N . LYS B 1 241 ? -14.445 -19.234 -7.543 1 98.81 241 LYS B N 1
ATOM 4256 C CA . LYS B 1 241 ? -15.172 -20.297 -8.242 1 98.81 241 LYS B CA 1
ATOM 4257 C C . LYS B 1 241 ? -16.594 -19.859 -8.57 1 98.81 241 LYS B C 1
ATOM 4259 O O . LYS B 1 241 ? -17.188 -19.062 -7.836 1 98.81 241 LYS B O 1
ATOM 4264 N N . ARG B 1 242 ? -17.141 -20.406 -9.656 1 98.38 242 ARG B N 1
ATOM 4265 C CA . ARG B 1 242 ? -18.484 -20.062 -10.117 1 98.38 242 ARG B CA 1
ATOM 4266 C C . ARG B 1 242 ? -19.531 -20.375 -9.039 1 98.38 242 ARG B C 1
ATOM 4268 O O . ARG B 1 242 ? -20.531 -19.672 -8.914 1 98.38 242 ARG B O 1
ATOM 4275 N N . ASP B 1 243 ? -19.281 -21.359 -8.242 1 97.81 243 ASP B N 1
ATOM 4276 C CA . ASP B 1 243 ? -20.234 -21.797 -7.234 1 97.81 243 ASP B CA 1
ATOM 4277 C C . ASP B 1 243 ? -20.016 -21.062 -5.914 1 97.81 243 ASP B C 1
ATOM 4279 O O . ASP B 1 243 ? -20.688 -21.359 -4.918 1 97.81 243 ASP B O 1
ATOM 4283 N N . ASN B 1 244 ? -19.094 -20.141 -5.844 1 98.38 244 ASN B N 1
ATOM 4284 C CA . ASN B 1 244 ? -18.938 -19.328 -4.641 1 98.38 244 ASN B CA 1
ATOM 4285 C C . ASN B 1 244 ? -20.234 -18.594 -4.281 1 98.38 244 ASN B C 1
ATOM 4287 O O . ASN B 1 244 ? -20.859 -17.969 -5.137 1 98.38 244 ASN B O 1
ATOM 4291 N N . PRO B 1 245 ? -20.625 -18.656 -3.072 1 97.88 245 PRO B N 1
ATOM 4292 C CA . PRO B 1 245 ? -21.906 -18.062 -2.689 1 97.88 245 PRO B CA 1
ATOM 4293 C C . PRO B 1 245 ? -21.938 -16.547 -2.844 1 97.88 245 PRO B C 1
ATOM 4295 O O . PRO B 1 245 ? -23.016 -15.953 -2.922 1 97.88 245 PRO B O 1
ATOM 4298 N N . LEU B 1 246 ? -20.828 -15.953 -2.951 1 97.81 246 LEU B N 1
ATOM 4299 C CA . LEU B 1 246 ? -20.75 -14.5 -2.992 1 97.81 246 LEU B CA 1
ATOM 4300 C C . LEU B 1 246 ? -20.609 -14 -4.426 1 97.81 246 LEU B C 1
ATOM 4302 O O . LEU B 1 246 ? -20.484 -12.797 -4.656 1 97.81 246 LEU B O 1
ATOM 4306 N N . ILE B 1 247 ? -20.625 -14.867 -5.355 1 97.94 247 ILE B N 1
ATOM 4307 C CA . ILE B 1 247 ? -20.219 -14.539 -6.719 1 97.94 247 ILE B CA 1
ATOM 4308 C C . ILE B 1 247 ? -21.062 -13.375 -7.238 1 97.94 247 ILE B C 1
ATOM 4310 O O . ILE B 1 247 ? -20.547 -12.484 -7.926 1 97.94 247 ILE B O 1
ATOM 4314 N N . ASP B 1 248 ? -22.312 -13.234 -6.883 1 97.75 248 ASP B N 1
ATOM 4315 C CA . ASP B 1 248 ? -23.203 -12.203 -7.41 1 97.75 248 ASP B CA 1
ATOM 4316 C C . ASP B 1 248 ? -23.125 -10.93 -6.57 1 97.75 248 ASP B C 1
ATOM 4318 O O . ASP B 1 248 ? -23.594 -9.867 -6.996 1 97.75 248 ASP B O 1
ATOM 4322 N N . ASP B 1 249 ? -22.562 -11.023 -5.402 1 98.06 249 ASP B N 1
ATOM 4323 C CA . ASP B 1 249 ? -22.516 -9.883 -4.488 1 98.06 249 ASP B CA 1
ATOM 4324 C C . ASP B 1 249 ? -21.141 -9.203 -4.539 1 98.06 249 ASP B C 1
ATOM 4326 O O . ASP B 1 249 ? -20.969 -8.133 -3.951 1 98.06 249 ASP B O 1
ATOM 4330 N N . LEU B 1 250 ? -20.172 -9.789 -5.238 1 98.5 250 LEU B N 1
ATOM 4331 C CA . LEU B 1 250 ? -18.781 -9.352 -5.188 1 98.5 250 LEU B CA 1
ATOM 4332 C C . LEU B 1 250 ? -18.656 -7.91 -5.672 1 98.5 250 LEU B C 1
ATOM 4334 O O . LEU B 1 250 ? -17.922 -7.117 -5.086 1 98.5 250 LEU B O 1
ATOM 4338 N N . GLU B 1 251 ? -19.359 -7.605 -6.734 1 98.38 251 GLU B N 1
ATOM 4339 C CA . GLU B 1 251 ? -19.281 -6.258 -7.289 1 98.38 251 GLU B CA 1
ATOM 4340 C C . GLU B 1 251 ? -19.688 -5.211 -6.254 1 98.38 251 GLU B C 1
ATOM 4342 O O . GLU B 1 251 ? -18.969 -4.227 -6.051 1 98.38 251 GLU B O 1
ATOM 4347 N N . ALA B 1 252 ? -20.766 -5.414 -5.629 1 98.44 252 ALA B N 1
ATOM 4348 C CA . ALA B 1 252 ? -21.266 -4.484 -4.621 1 98.44 252 ALA B CA 1
ATOM 4349 C C . ALA B 1 252 ? -20.328 -4.414 -3.422 1 98.44 252 ALA B C 1
ATOM 4351 O O . ALA B 1 252 ? -20.109 -3.336 -2.865 1 98.44 252 ALA B O 1
ATOM 4352 N N . LYS B 1 253 ? -19.844 -5.535 -3.008 1 98.44 253 LYS B N 1
ATOM 4353 C CA . LYS B 1 253 ? -18.922 -5.57 -1.872 1 98.44 253 LYS B CA 1
ATOM 4354 C C . LYS B 1 253 ? -17.641 -4.801 -2.178 1 98.44 253 LYS B C 1
ATOM 4356 O O . LYS B 1 253 ? -17.156 -4.043 -1.338 1 98.44 253 LYS B O 1
ATOM 4361 N N . VAL B 1 254 ? -17.125 -4.996 -3.381 1 98.5 254 VAL B N 1
ATOM 4362 C CA . VAL B 1 254 ? -15.914 -4.285 -3.799 1 98.5 254 VAL B CA 1
ATOM 4363 C C . VAL B 1 254 ? -16.188 -2.783 -3.84 1 98.5 254 VAL B C 1
ATOM 4365 O O . VAL B 1 254 ? -15.391 -1.985 -3.355 1 98.5 254 VAL B O 1
ATOM 4368 N N . ALA B 1 255 ? -17.328 -2.414 -4.375 1 97.56 255 ALA B N 1
ATOM 4369 C CA . ALA B 1 255 ? -17.719 -1.007 -4.406 1 97.56 255 ALA B CA 1
ATOM 4370 C C . ALA B 1 255 ? -17.797 -0.427 -2.998 1 97.56 255 ALA B C 1
ATOM 4372 O O . ALA B 1 255 ? -17.375 0.707 -2.762 1 97.56 255 ALA B O 1
ATOM 4373 N N . GLY B 1 256 ? -18.328 -1.161 -2.105 1 96.69 256 GLY B N 1
ATOM 4374 C CA . GLY B 1 256 ? -18.422 -0.736 -0.718 1 96.69 256 GLY B CA 1
ATOM 4375 C C . GLY B 1 256 ? -17.062 -0.502 -0.079 1 96.69 256 GLY B C 1
ATOM 4376 O O . GLY B 1 256 ? -16.859 0.494 0.619 1 96.69 256 GLY B O 1
ATOM 4377 N N . ILE B 1 257 ? -16.141 -1.391 -0.294 1 97 257 ILE B N 1
ATOM 4378 C CA . ILE B 1 257 ? -14.797 -1.269 0.242 1 97 257 ILE B CA 1
ATOM 4379 C C . ILE B 1 257 ? -14.117 -0.03 -0.34 1 97 257 ILE B C 1
ATOM 4381 O O . ILE B 1 257 ? -13.523 0.763 0.393 1 97 257 ILE B O 1
ATOM 4385 N N . ASN B 1 258 ? -14.227 0.115 -1.656 1 95.19 258 ASN B N 1
ATOM 4386 C CA . ASN B 1 258 ? -13.641 1.272 -2.318 1 95.19 258 ASN B CA 1
ATOM 4387 C C . ASN B 1 258 ? -14.219 2.58 -1.788 1 95.19 258 ASN B C 1
ATOM 4389 O O . ASN B 1 258 ? -13.492 3.559 -1.604 1 95.19 258 ASN B O 1
ATOM 4393 N N . HIS B 1 259 ? -15.469 2.559 -1.545 1 91.88 259 HIS B N 1
ATOM 4394 C CA . HIS B 1 259 ? -16.125 3.73 -0.978 1 91.88 259 HIS B CA 1
ATOM 4395 C C . HIS B 1 259 ? -15.609 4.023 0.428 1 91.88 259 HIS B C 1
ATOM 4397 O O . HIS B 1 259 ? -15.281 5.168 0.748 1 91.88 259 HIS B O 1
ATOM 4403 N N . GLU B 1 260 ? -15.531 3.057 1.194 1 91.25 260 GLU B N 1
ATOM 4404 C CA . GLU B 1 260 ? -15.062 3.189 2.568 1 91.25 260 GLU B CA 1
ATOM 4405 C C . GLU B 1 260 ? -13.641 3.756 2.613 1 91.25 260 GLU B C 1
ATOM 4407 O O . GLU B 1 260 ? -13.352 4.641 3.418 1 91.25 260 GLU B O 1
ATOM 4412 N N . LEU B 1 261 ? -12.828 3.236 1.73 1 91.62 261 LEU B N 1
ATOM 4413 C CA . LEU B 1 261 ? -11.422 3.617 1.729 1 91.62 261 LEU B CA 1
ATOM 4414 C C . LEU B 1 261 ? -11.203 4.879 0.902 1 91.62 261 LEU B C 1
ATOM 4416 O O . LEU B 1 261 ? -10.086 5.402 0.843 1 91.62 261 LEU B O 1
ATOM 4420 N N . GLN B 1 262 ? -12.234 5.328 0.234 1 86.88 262 GLN B N 1
ATOM 4421 C CA . GLN B 1 262 ? -12.25 6.547 -0.564 1 86.88 262 GLN B CA 1
ATOM 4422 C C . GLN B 1 262 ? -11.188 6.504 -1.657 1 86.88 262 GLN B C 1
ATOM 4424 O O . GLN B 1 262 ? -10.5 7.496 -1.901 1 86.88 262 GLN B O 1
ATOM 4429 N N . THR B 1 263 ? -10.969 5.359 -2.193 1 89 263 THR B N 1
ATOM 4430 C CA . THR B 1 263 ? -10.07 5.105 -3.311 1 89 263 THR B CA 1
ATOM 4431 C C . THR B 1 263 ? -10.438 3.814 -4.027 1 89 263 THR B C 1
ATOM 4433 O O . THR B 1 263 ? -11.125 2.961 -3.465 1 89 263 THR B O 1
ATOM 4436 N N . THR B 1 264 ? -10.062 3.678 -5.238 1 93.5 264 THR B N 1
ATOM 4437 C CA . THR B 1 264 ? -10.211 2.396 -5.922 1 93.5 264 THR B CA 1
ATOM 4438 C C . THR B 1 264 ? -9.117 1.425 -5.484 1 93.5 264 THR B C 1
ATOM 4440 O O . THR B 1 264 ? -8.078 1.306 -6.148 1 93.5 264 THR B O 1
ATOM 4443 N N . TYR B 1 265 ? -9.43 0.81 -4.441 1 95.06 265 TYR B N 1
ATOM 4444 C CA . TYR B 1 265 ? -8.461 -0.106 -3.842 1 95.06 265 TYR B CA 1
ATOM 4445 C C . TYR B 1 265 ? -8.531 -1.477 -4.504 1 95.06 265 TYR B C 1
ATOM 4447 O O . TYR B 1 265 ? -7.523 -2.188 -4.574 1 95.06 265 TYR B O 1
ATOM 4455 N N . LEU B 1 266 ? -9.703 -1.834 -4.93 1 98.31 266 LEU B N 1
ATOM 4456 C CA . LEU B 1 266 ? -9.953 -3.123 -5.562 1 98.31 266 LEU B CA 1
ATOM 4457 C C . LEU B 1 266 ? -10.688 -2.943 -6.887 1 98.31 266 LEU B C 1
ATOM 4459 O O . LEU B 1 266 ? -11.508 -2.033 -7.027 1 98.31 266 LEU B O 1
ATOM 4463 N N . HIS B 1 267 ? -10.359 -3.842 -7.773 1 98.62 267 HIS B N 1
ATOM 4464 C CA . HIS B 1 267 ? -11.07 -3.955 -9.039 1 98.62 267 HIS B CA 1
ATOM 4465 C C . HIS B 1 267 ? -11.812 -5.285 -9.141 1 98.62 267 HIS B C 1
ATOM 4467 O O . HIS B 1 267 ? -11.281 -6.324 -8.727 1 98.62 267 HIS B O 1
ATOM 4473 N N . TYR B 1 268 ? -13 -5.273 -9.641 1 98.62 268 TYR B N 1
ATOM 4474 C CA . TYR B 1 268 ? -13.82 -6.461 -9.805 1 98.62 268 TYR B CA 1
ATOM 4475 C C . TYR B 1 268 ? -14.172 -6.684 -11.273 1 98.62 268 TYR B C 1
ATOM 4477 O O . TYR B 1 268 ? -14.32 -5.727 -12.031 1 98.62 268 TYR B O 1
ATOM 4485 N N . LYS B 1 269 ? -14.344 -7.93 -11.68 1 98.62 269 LYS B N 1
ATOM 4486 C CA . LYS B 1 269 ? -14.836 -8.312 -13 1 98.62 269 LYS B CA 1
ATOM 4487 C C . LYS B 1 269 ? -15.43 -9.711 -12.984 1 98.62 269 LYS B C 1
ATOM 4489 O O . LYS B 1 269 ? -14.898 -10.609 -12.336 1 98.62 269 LYS B O 1
ATOM 4494 N N . ARG B 1 270 ? -16.609 -9.859 -13.688 1 98.31 270 ARG B N 1
ATOM 4495 C CA . ARG B 1 270 ? -16.953 -11.219 -14.094 1 98.31 270 ARG B CA 1
ATOM 4496 C C . ARG B 1 270 ? -15.945 -11.766 -15.094 1 98.31 270 ARG B C 1
ATOM 4498 O O . ARG B 1 270 ? -15.727 -11.18 -16.156 1 98.31 270 ARG B O 1
ATOM 4505 N N . GLY B 1 271 ? -15.289 -12.812 -14.695 1 98.19 271 GLY B N 1
ATOM 4506 C CA . GLY B 1 271 ? -14.117 -13.266 -15.43 1 98.19 271 GLY B CA 1
ATOM 4507 C C . GLY B 1 271 ? -12.812 -12.773 -14.828 1 98.19 271 GLY B C 1
ATOM 4508 O O . GLY B 1 271 ? -12.734 -12.516 -13.625 1 98.19 271 GLY B O 1
ATOM 4509 N N . PHE B 1 272 ? -11.812 -12.742 -15.578 1 98.62 272 PHE B N 1
ATOM 4510 C CA . PHE B 1 272 ? -10.484 -12.359 -15.125 1 98.62 272 PHE B CA 1
ATOM 4511 C C . PHE B 1 272 ? -10.281 -10.859 -15.242 1 98.62 272 PHE B C 1
ATOM 4513 O O . PHE B 1 272 ? -10.453 -10.289 -16.328 1 98.62 272 PHE B O 1
ATOM 4520 N N . VAL B 1 273 ? -9.953 -10.188 -14.156 1 98.62 273 VAL B N 1
ATOM 4521 C CA . VAL B 1 273 ? -9.625 -8.766 -14.211 1 98.62 273 VAL B CA 1
ATOM 4522 C C . VAL B 1 273 ? -8.336 -8.555 -15.008 1 98.62 273 VAL B C 1
ATOM 4524 O O . VAL B 1 273 ? -7.25 -8.898 -14.539 1 98.62 273 VAL B O 1
ATOM 4527 N N . ASP B 1 274 ? -8.438 -8.094 -16.156 1 98 274 ASP B N 1
ATOM 4528 C CA . ASP B 1 274 ? -7.285 -7.801 -17 1 98 274 ASP B CA 1
ATOM 4529 C C . ASP B 1 274 ? -6.707 -6.422 -16.688 1 98 274 ASP B C 1
ATOM 4531 O O . ASP B 1 274 ? -6.703 -5.539 -17.547 1 98 274 ASP B O 1
ATOM 4535 N N . TYR B 1 275 ? -6.043 -6.305 -15.602 1 95.94 275 TYR B N 1
ATOM 4536 C CA . TYR B 1 275 ? -5.633 -5.02 -15.047 1 95.94 275 TYR B CA 1
ATOM 4537 C C . TYR B 1 275 ? -4.469 -4.43 -15.836 1 95.94 275 TYR B C 1
ATOM 4539 O O . TYR B 1 275 ? -4.5 -3.256 -16.219 1 95.94 275 TYR B O 1
ATOM 4547 N N . TRP B 1 276 ? -3.439 -5.223 -16.078 1 93.12 276 TRP B N 1
ATOM 4548 C CA . TRP B 1 276 ? -2.24 -4.734 -16.75 1 93.12 276 TRP B CA 1
ATOM 4549 C C . TRP B 1 276 ? -2.357 -4.91 -18.266 1 93.12 276 TRP B C 1
ATOM 4551 O O . TRP B 1 276 ? -2.422 -6.039 -18.75 1 93.12 276 TRP B O 1
ATOM 4561 N N . LYS B 1 277 ? -2.455 -3.826 -19 1 90.75 277 LYS B N 1
ATOM 4562 C CA . LYS B 1 277 ? -2.596 -3.859 -20.453 1 90.75 277 LYS B CA 1
ATOM 4563 C C . LYS B 1 277 ? -1.244 -3.684 -21.141 1 90.75 277 LYS B C 1
ATOM 4565 O O . LYS B 1 277 ? -1.133 -3.857 -22.359 1 90.75 277 LYS B O 1
ATOM 4570 N N . GLY B 1 278 ? -0.26 -3.461 -20.469 1 77.94 278 GLY B N 1
ATOM 4571 C CA . GLY B 1 278 ? 1.084 -3.338 -21.016 1 77.94 278 GLY B CA 1
ATOM 4572 C C . GLY B 1 278 ? 2.105 -2.902 -19.984 1 77.94 278 GLY B C 1
ATOM 4573 O O . GLY B 1 278 ? 1.754 -2.605 -18.844 1 77.94 278 GLY B O 1
ATOM 4574 N N . PHE B 1 279 ? 3.256 -3.221 -20.25 1 64.5 279 PHE B N 1
ATOM 4575 C CA . PHE B 1 279 ? 4.395 -2.639 -19.562 1 64.5 279 PHE B CA 1
ATOM 4576 C C . PHE B 1 279 ? 5.027 -1.526 -20.391 1 64.5 279 PHE B C 1
ATOM 4578 O O . PHE B 1 279 ? 4.969 -1.554 -21.625 1 64.5 279 PHE B O 1
#

InterPro domains:
  IPR029063 S-adenosyl-L-methionine-dependent methyltransferase superfamily [SSF53335] (84-225)

Sequence (558 aa):
MEAHRCIICETKTSYFFSKDYPTYPGSPFEDTLTVDFWKCPHCGFVVSKTHQEMTQDQWSQLNSSWHHNFENNRESRTTNQPPYADQALVLAILKENDILDLDDGLDYAAGYGTFSKCLKKYFNIGIRIFDRYVHSSDEGMRYVAQKELSRYKLVINSAMFEHVLNRHALDEVNGLVKDDGVLMLHTVVCERIPKDPGWFYIDTMVHTALHTNKSMSILMDQWGYGASIYSPQAKSWFLFKRDNPLIDDLEAKVAGINHELQTTYLHYKRGFVDYWKGFMEAHRCIICETKTSYFFSKDYPTYPGSPFEDTLTVDFWKCPHCGFVVSKTHQEMTQDQWSQLNSSWHHNFENNRESRTTNQPPYADQALVLAILKENDILDLDDGLDYAAGYGTFSKCLKKYFNIGIRIFDRYVHSSDEGMRYVAQKELSRYKLVINSAMFEHVLNRHALDEVNGLVKDDGVLMLHTVVCERIPKDPGWFYIDTMVHTALHTNKSMSILMDQWGYGASIYSPQAKSWFLFKRDNPLIDDLEAKVAGINHELQTTYLHYKRGFVDYWKGF